Protein AF-0000000075416828 (afdb_homodimer)

pLDDT: mean 82.14, std 23.6, range [19.92, 98.94]

Radius of gyration: 30.28 Å; Cα contacts (8 Å, |Δi|>4): 999; chains: 2; bounding box: 64×119×69 Å

Organism: Rhizophagus irregularis (strain DAOM 181602 / DAOM 197198 / MUCL 43194) (NCBI:txid747089)

Solvent-accessible surface area (backbone atoms only — not comparable to full-atom values): 36316 Å² total; per-residue (Å²): 114,69,65,58,47,50,50,46,48,52,47,46,50,48,47,60,68,48,63,83,44,51,75,42,58,68,80,43,43,42,79,72,44,80,75,43,74,59,98,44,34,36,29,26,37,22,23,46,50,84,41,82,51,57,31,24,39,39,35,62,74,38,80,84,39,52,65,33,50,53,46,20,52,65,51,43,72,74,50,29,76,40,80,26,28,50,37,80,57,33,32,28,73,48,97,87,50,61,27,40,34,26,59,55,59,81,52,46,30,43,42,58,51,30,68,75,33,76,67,60,56,60,56,55,37,50,50,52,46,46,44,53,43,42,37,51,32,52,35,48,73,70,39,34,30,53,73,60,57,47,46,74,35,24,28,22,38,64,90,41,56,23,43,47,82,44,54,70,34,44,53,71,91,67,74,81,67,88,66,84,77,66,60,70,84,30,43,36,50,53,50,68,35,85,88,43,93,49,66,86,44,67,44,31,45,34,23,15,49,14,49,49,49,49,25,46,66,51,32,47,59,62,90,43,49,87,77,47,84,55,60,68,59,54,48,50,40,43,66,74,64,57,72,81,81,84,59,86,93,53,49,57,69,58,53,53,49,29,53,37,23,49,42,77,54,54,87,71,29,60,52,52,68,53,51,39,56,55,53,72,69,58,63,67,69,72,64,69,69,73,74,78,75,74,76,80,70,72,60,60,71,58,64,71,58,65,74,73,78,77,75,82,74,69,71,88,71,78,71,84,117,114,69,66,58,48,50,51,45,47,51,49,46,51,47,47,60,68,49,62,83,44,53,75,44,58,66,80,42,44,42,80,73,46,79,76,43,74,58,98,44,34,37,29,27,38,22,22,47,51,83,41,82,52,58,31,23,37,38,35,63,74,38,78,84,38,52,65,33,50,53,47,19,53,66,52,43,73,75,50,29,76,41,81,27,28,51,35,79,58,32,34,28,73,48,100,88,50,62,26,40,32,27,59,55,58,82,51,46,32,42,42,59,50,32,68,73,34,75,69,59,57,60,57,55,36,51,51,52,48,46,45,53,43,41,36,51,32,52,36,48,76,70,40,35,30,52,74,59,60,48,45,74,34,25,30,22,38,64,90,42,54,23,44,47,81,44,53,71,34,43,53,71,92,68,75,81,69,86,66,83,77,65,62,70,83,32,41,37,49,53,51,69,36,84,88,43,94,50,68,88,44,66,44,33,45,34,22,15,48,13,47,50,48,49,27,47,67,52,31,49,61,64,91,44,48,87,77,48,84,56,61,67,58,54,50,50,40,43,66,70,64,56,72,82,80,85,58,84,93,52,49,59,68,59,51,52,48,29,53,37,22,49,41,76,52,54,88,70,30,59,53,51,68,53,50,39,56,53,52,72,68,58,63,67,69,70,65,64,73,68,72,76,74,72,77,78,71,73,54,64,70,57,65,74,57,68,79,75,79,76,77,79,78,71,73,88,72,78,74,83,120

Nearest PDB structures (foldseek):
  7t4j-assembly1_B  TM=8.757E-01  e=1.840E-18  Homo sapiens
  2x6d-assembly1_A  TM=8.748E-01  e=3.826E-17  Homo sapiens
  7uir-assembly2_B  TM=8.650E-01  e=2.531E-16  Homo sapiens
  5uzj-assembly1_A  TM=8.358E-01  e=4.378E-14  Homo sapiens
  5t6i-assembly1_A  TM=7.792E-01  e=8.597E-13  Toxoplasma gondii

Secondary structure (DSSP, 8-state):
-HHHHHHHHHHHHHHHHHTTS-EE-GGGEEEEEEEEE-SSEEEEEEEETTSS-EEEEEEE--GGGHHHHHHHHHHHHHHTTSTTBPPEEEEEE-SS-EEEEEEPPTT-BHHHHHHH-S---HHHHHHHHHHHHHHHHHHHHTTEE-----GGGEEEETTEEEE---TT-EETT-----S--S-GGGS-HHHH-TTS-----HHHHHHHHHHHHHHHHH-S-GGGTTT---HHHHHHHHHTT--PPPPTT--HHHHHHHHHHT-SSGGGSPPHHHHHHHHHT--SS-------------THHHHTT----------------/-HHHHHHHHHHHHHHHHHTTS-EE-GGGEEEEEEEEE-SSEEEEEEEETTSS-EEEEEEE--GGGHHHHHHHHHHHHHHTTSTTBPPEEEEEE-SS-EEEEEEPPTT-BHHHHHHH-S---HHHHHHHHHHHHHHHHHHHHTTEE-----GGGEEEETTEEEE---TT-EETT-----S--S-GGGS-HHHH-TTS-----HHHHHHHHHHHHHHHHH-S-GGGTTT---HHHHHHHHHTT--PPPPTT--HHHHHHHHHHT-SSGGGSPPHHHHHHHHHT--SS-------------THHHHTT----------------

Sequence (642 aa):
MVFKLLIKNTTIACALLLKDYRQYDHQDFKILSEIGSGGSAAVYAAYWKNTTSKFAIKKITKLSARKEIINEIDIIKKVDFHPNIIKFIGIIKNEINYSLVLEYADGGTLGKYLENARTLKPEIQLKFAKEIASAIYCLHNYDIIHRDIHPNNILLHGHTIKLADFGRSCLQESDVDTEVFGVIPYVDPKFLDPKIPYNLTKKSDIFSMGVIFWQLTSCSSPYNFEKRKDYASITLDILNGLREELISNTNVKFIRLYQQCWRHEPDERPDASQVILELNEIDSENNFNFEENENEKIKIVAELKSEEIKDDFSDCHLSNYMVFKLLIKNTTIACALLLKDYRQYDHQDFKILSEIGSGGSAAVYAAYWKNTTSKFAIKKITKLSARKEIINEIDIIKKVDFHPNIIKFIGIIKNEINYSLVLEYADGGTLGKYLENARTLKPEIQLKFAKEIASAIYCLHNYDIIHRDIHPNNILLHGHTIKLADFGRSCLQESDVDTEVFGVIPYVDPKFLDPKIPYNLTKKSDIFSMGVIFWQLTSCSSPYNFEKRKDYASITLDILNGLREELISNTNVKFIRLYQQCWRHEPDERPDASQVILELNEIDSENNFNFEENENEKIKIVAELKSEEIKDDFSDCHLSNY

InterPro domains:
  IPR000719 Protein kinase domain [PF00069] (29-276)
  IPR000719 Protein kinase domain [PS50011] (29-288)
  IPR001245 Serine-threonine/tyrosine-protein kinase, catalytic domain [PR00109] (102-115)
  IPR001245 Serine-threonine/tyrosine-protein kinase, catalytic domain [PR00109] (138-156)
  IPR001245 Serine-threonine/tyrosine-protein kinase, catalytic domain [PR00109] (204-226)
  IPR001245 Serine-threonine/tyrosine-protein kinase, catalytic domain [PR00109] (250-272)
  IPR011009 Protein kinase-like domain superfamily [SSF56112] (23-284)
  IPR017441 Protein kinase, ATP binding site [PS00107] (35-67)
  IPR051681 Serine/Threonine Kinases and Pseudokinases [PTHR44329] (25-286)

Structure (mmCIF, N/CA/C/O backbone):
data_AF-0000000075416828-model_v1
#
loop_
_entity.id
_entity.type
_entity.pdbx_description
1 polymer 'Kinase-like domain-containing protein'
#
loop_
_atom_site.group_PDB
_atom_site.id
_atom_site.type_symbol
_atom_site.label_atom_id
_atom_site.label_alt_id
_atom_site.label_comp_id
_atom_site.label_asym_id
_atom_site.label_entity_id
_atom_site.label_seq_id
_atom_site.pdbx_PDB_ins_code
_atom_site.Cartn_x
_atom_site.Cartn_y
_atom_site.Cartn_z
_atom_site.occupancy
_atom_site.B_iso_or_equiv
_atom_site.auth_seq_id
_atom_site.auth_comp_id
_atom_site.auth_asym_id
_atom_site.auth_atom_id
_atom_site.pdbx_PDB_model_num
ATOM 1 N N . MET A 1 1 ? 20.562 34.094 -24.047 1 31.98 1 MET A N 1
ATOM 2 C CA . MET A 1 1 ? 21.562 33.031 -24.062 1 31.98 1 MET A CA 1
ATOM 3 C C . MET A 1 1 ? 21.844 32.531 -22.656 1 31.98 1 MET A C 1
ATOM 5 O O . MET A 1 1 ? 21.969 31.312 -22.438 1 31.98 1 MET A O 1
ATOM 9 N N . VAL A 1 2 ? 22 33.438 -21.672 1 37.44 2 VAL A N 1
ATOM 10 C CA . VAL A 1 2 ? 22.312 33.125 -20.297 1 37.44 2 VAL A CA 1
ATOM 11 C C . VAL A 1 2 ? 21.125 32.438 -19.625 1 37.44 2 VAL A C 1
ATOM 13 O O . VAL A 1 2 ? 21.281 31.484 -18.859 1 37.44 2 VAL A O 1
ATOM 16 N N . PHE A 1 3 ? 19.938 32.844 -19.953 1 33.62 3 PHE A N 1
ATOM 17 C CA . PHE A 1 3 ? 18.75 32.281 -19.328 1 33.62 3 PHE A CA 1
ATOM 18 C C . PHE A 1 3 ? 18.531 30.859 -19.781 1 33.62 3 PHE A C 1
ATOM 20 O O . PHE A 1 3 ? 18.109 30 -18.984 1 33.62 3 PHE A O 1
ATOM 27 N N . LYS A 1 4 ? 18.844 30.578 -21 1 41 4 LYS A N 1
ATOM 28 C CA . LYS A 1 4 ? 18.734 29.219 -21.5 1 41 4 LYS A CA 1
ATOM 29 C C . LYS A 1 4 ? 19.75 28.297 -20.844 1 41 4 LYS A C 1
ATOM 31 O O . LYS A 1 4 ? 19.453 27.125 -20.547 1 41 4 LYS A O 1
ATOM 36 N N . LEU A 1 5 ? 20.781 28.844 -20.609 1 39.28 5 LEU A N 1
ATOM 37 C CA . LEU A 1 5 ? 21.844 28.047 -19.984 1 39.28 5 LEU A CA 1
ATOM 38 C C . LEU A 1 5 ? 21.5 27.719 -18.531 1 39.28 5 LEU A C 1
ATOM 40 O O . LEU A 1 5 ? 21.781 26.625 -18.062 1 39.28 5 LEU A O 1
ATOM 44 N N . LEU A 1 6 ? 20.891 28.672 -17.906 1 38.31 6 LEU A N 1
ATOM 45 C CA . LEU A 1 6 ? 20.531 28.453 -16.5 1 38.31 6 LEU A CA 1
ATOM 46 C C . LEU A 1 6 ? 19.406 27.422 -16.406 1 38.31 6 LEU A C 1
ATOM 48 O O . LEU A 1 6 ? 19.422 26.562 -15.516 1 38.31 6 LEU A O 1
ATOM 52 N N . ILE A 1 7 ? 18.594 27.562 -17.344 1 39.44 7 ILE A N 1
ATOM 53 C CA . ILE A 1 7 ? 17.5 26.578 -17.375 1 39.44 7 ILE A CA 1
ATOM 54 C C . ILE A 1 7 ? 18.047 25.203 -17.75 1 39.44 7 ILE A C 1
ATOM 56 O O . ILE A 1 7 ? 17.656 24.203 -17.172 1 39.44 7 ILE A O 1
ATOM 60 N N . LYS A 1 8 ? 19.031 25.188 -18.547 1 45.69 8 LYS A N 1
ATOM 61 C CA . LYS A 1 8 ? 19.656 23.938 -18.938 1 45.69 8 LYS A CA 1
ATOM 62 C C . LYS A 1 8 ? 20.438 23.312 -17.781 1 45.69 8 LYS A C 1
ATOM 64 O O . LYS A 1 8 ? 20.406 22.094 -17.578 1 45.69 8 LYS A O 1
ATOM 69 N N . ASN A 1 9 ? 21.016 24.141 -17.094 1 44.44 9 ASN A N 1
ATOM 70 C CA . ASN A 1 9 ? 21.797 23.672 -15.969 1 44.44 9 ASN A CA 1
ATOM 71 C C . ASN A 1 9 ? 20.906 23.156 -14.844 1 44.44 9 ASN A C 1
ATOM 73 O O . ASN A 1 9 ? 21.219 22.156 -14.195 1 44.44 9 ASN A O 1
ATOM 77 N N . THR A 1 10 ? 19.812 23.922 -14.57 1 46.09 10 THR A N 1
ATOM 78 C CA . THR A 1 10 ? 18.875 23.453 -13.555 1 46.09 10 THR A CA 1
ATOM 79 C C . THR A 1 10 ? 18.172 22.188 -14.008 1 46.09 10 THR A C 1
ATOM 81 O O . THR A 1 10 ? 17.922 21.281 -13.203 1 46.09 10 THR A O 1
ATOM 84 N N . THR A 1 11 ? 17.969 22.219 -15.305 1 50.03 11 THR A N 1
ATOM 85 C CA . THR A 1 11 ? 17.344 21.031 -15.891 1 50.03 11 THR A CA 1
ATOM 86 C C . THR A 1 11 ? 18.297 19.844 -15.836 1 50.03 11 THR A C 1
ATOM 88 O O . THR A 1 11 ? 17.875 18.719 -15.547 1 50.03 11 THR A O 1
ATOM 91 N N . ILE A 1 12 ? 19.531 20.203 -16.156 1 49.97 12 ILE A N 1
ATOM 92 C CA . ILE A 1 12 ? 20.516 19.141 -16.125 1 49.97 12 ILE A CA 1
ATOM 93 C C . ILE A 1 12 ? 20.719 18.656 -14.695 1 49.97 12 ILE A C 1
ATOM 95 O O . ILE A 1 12 ? 20.781 17.453 -14.438 1 49.97 12 ILE A O 1
ATOM 99 N N . ALA A 1 13 ? 20.812 19.625 -13.789 1 49.97 13 ALA A N 1
ATOM 100 C CA . ALA A 1 13 ? 21.016 19.25 -12.391 1 49.97 13 ALA A CA 1
ATOM 101 C C . ALA A 1 13 ? 19.828 18.422 -11.867 1 49.97 13 ALA A C 1
ATOM 103 O O . ALA A 1 13 ? 20.016 17.438 -11.164 1 49.97 13 ALA A O 1
ATOM 104 N N . CYS A 1 14 ? 18.719 18.906 -12.297 1 56.44 14 CYS A N 1
ATOM 105 C CA . CYS A 1 14 ? 17.531 18.172 -11.891 1 56.44 14 CYS A CA 1
ATOM 106 C C . CYS A 1 14 ? 17.531 16.766 -12.5 1 56.44 14 CYS A C 1
ATOM 108 O O . CYS A 1 14 ? 17.203 15.797 -11.812 1 56.44 14 CYS A O 1
ATOM 110 N N . ALA A 1 15 ? 17.984 16.75 -13.688 1 56.94 15 ALA A N 1
ATOM 111 C CA . ALA A 1 15 ? 18 15.469 -14.367 1 56.94 15 ALA A CA 1
ATOM 112 C C . ALA A 1 15 ? 18.984 14.508 -13.711 1 56.94 15 ALA A C 1
ATOM 114 O O . ALA A 1 15 ? 18.703 13.312 -13.586 1 56.94 15 ALA A O 1
ATOM 115 N N . LEU A 1 16 ? 20.047 15.07 -13.281 1 58.25 16 LEU A N 1
ATOM 116 C CA . LEU A 1 16 ? 21.062 14.227 -12.656 1 58.25 16 LEU A CA 1
ATOM 117 C C . LEU A 1 16 ? 20.578 13.719 -11.305 1 58.25 16 LEU A C 1
ATOM 119 O O . LEU A 1 16 ? 20.859 12.57 -10.938 1 58.25 16 LEU A O 1
ATOM 123 N N . LEU A 1 17 ? 19.859 14.641 -10.664 1 60.16 17 LEU A N 1
ATOM 124 C CA . LEU A 1 17 ? 19.375 14.281 -9.328 1 60.16 17 LEU A CA 1
ATOM 125 C C . LEU A 1 17 ? 18.297 13.203 -9.414 1 60.16 17 LEU A C 1
ATOM 127 O O . LEU A 1 17 ? 18.188 12.359 -8.523 1 60.16 17 LEU A O 1
ATOM 131 N N . LEU A 1 18 ? 17.75 13.211 -10.641 1 68.94 18 LEU A N 1
ATOM 132 C CA . LEU A 1 18 ? 16.594 12.344 -10.727 1 68.94 18 LEU A CA 1
ATOM 133 C C . LEU A 1 18 ? 16.938 11.023 -11.414 1 68.94 18 LEU A C 1
ATOM 135 O O . LEU A 1 18 ? 16.094 10.133 -11.523 1 68.94 18 LEU A O 1
ATOM 139 N N . LYS A 1 19 ? 18.219 10.867 -11.75 1 69 19 LYS A N 1
ATOM 140 C CA . LYS A 1 19 ? 18.641 9.68 -12.484 1 69 19 LYS A CA 1
ATOM 141 C C . LYS A 1 19 ? 18.578 8.438 -11.602 1 69 19 LYS A C 1
ATOM 143 O O . LYS A 1 19 ? 18.438 7.32 -12.109 1 69 19 LYS A O 1
ATOM 148 N N . ASP A 1 20 ? 18.531 8.688 -10.32 1 78.38 20 ASP A N 1
ATOM 149 C CA . ASP A 1 20 ? 18.641 7.551 -9.406 1 78.38 20 ASP A CA 1
ATOM 150 C C . ASP A 1 20 ? 17.266 6.969 -9.086 1 78.38 20 ASP A C 1
ATOM 152 O O . ASP A 1 20 ? 17.156 5.945 -8.414 1 78.38 20 ASP A O 1
ATOM 156 N N . TYR A 1 21 ? 16.312 7.605 -9.766 1 85.75 21 TYR A N 1
ATOM 157 C CA . TYR A 1 21 ? 14.977 7.105 -9.5 1 85.75 21 TYR A CA 1
ATOM 158 C C . TYR A 1 21 ? 14.453 6.281 -10.672 1 85.75 21 TYR A C 1
ATOM 160 O O . TYR A 1 21 ? 14.93 6.422 -11.797 1 85.75 21 TYR A O 1
ATOM 168 N N . ARG A 1 22 ? 13.594 5.438 -10.359 1 89.69 22 ARG A N 1
ATOM 169 C CA . ARG A 1 22 ? 12.977 4.66 -11.422 1 89.69 22 ARG A CA 1
ATOM 170 C C . ARG A 1 22 ? 12.32 5.574 -12.453 1 89.69 22 ARG A C 1
ATOM 172 O O . ARG A 1 22 ? 11.562 6.477 -12.102 1 89.69 22 ARG A O 1
ATOM 179 N N . GLN A 1 23 ? 12.68 5.359 -13.703 1 90.44 23 GLN A N 1
ATOM 180 C CA . GLN A 1 23 ? 12.148 6.148 -14.805 1 90.44 23 GLN A CA 1
ATOM 181 C C . GLN A 1 23 ? 11.094 5.367 -15.586 1 90.44 23 GLN A C 1
ATOM 183 O O . GLN A 1 23 ? 11.297 4.195 -15.906 1 90.44 23 GLN A O 1
ATOM 188 N N . TYR A 1 24 ? 10.039 6.043 -15.836 1 92.44 24 TYR A N 1
ATOM 189 C CA . TYR A 1 24 ? 8.969 5.449 -16.641 1 92.44 24 TYR A CA 1
ATOM 190 C C . TYR A 1 24 ? 8.773 6.215 -17.938 1 92.44 24 TYR A C 1
ATOM 192 O O . TYR A 1 24 ? 9.102 7.398 -18.031 1 92.44 24 TYR A O 1
ATOM 200 N N . ASP A 1 25 ? 8.297 5.473 -18.906 1 92.06 25 ASP A N 1
ATOM 201 C CA . ASP A 1 25 ? 7.812 6.098 -20.141 1 92.06 25 ASP A CA 1
ATOM 202 C C . ASP A 1 25 ? 6.336 6.469 -20.016 1 92.06 25 ASP A C 1
ATOM 204 O O . ASP A 1 25 ? 5.547 5.719 -19.438 1 92.06 25 ASP A O 1
ATOM 208 N N . HIS A 1 26 ? 6.031 7.598 -20.531 1 91.12 26 HIS A N 1
ATOM 209 C CA . HIS A 1 26 ? 4.629 8 -20.5 1 91.12 26 HIS A CA 1
ATOM 210 C C . HIS A 1 26 ? 3.736 6.938 -21.125 1 91.12 26 HIS A C 1
ATOM 212 O O . HIS A 1 26 ? 2.578 6.785 -20.734 1 91.12 26 HIS A O 1
ATOM 218 N N . GLN A 1 27 ? 4.254 6.16 -22 1 92.62 27 GLN A N 1
ATOM 219 C CA . GLN A 1 27 ? 3.5 5.141 -22.719 1 92.62 27 GLN A CA 1
ATOM 220 C C . GLN A 1 27 ? 3.189 3.945 -21.828 1 92.62 27 GLN A C 1
ATOM 222 O O . GLN A 1 27 ? 2.352 3.107 -22.172 1 92.62 27 GLN A O 1
ATOM 227 N N . ASP A 1 28 ? 3.834 3.904 -20.734 1 93.81 28 ASP A N 1
ATOM 228 C CA . ASP A 1 28 ? 3.594 2.812 -19.797 1 93.81 28 ASP A CA 1
ATOM 229 C C . ASP A 1 28 ? 2.26 2.994 -19.062 1 93.81 28 ASP A C 1
ATOM 231 O O . ASP A 1 28 ? 1.788 2.08 -18.391 1 93.81 28 ASP A O 1
ATOM 235 N N . PHE A 1 29 ? 1.669 4.191 -19.281 1 95.62 29 PHE A N 1
ATOM 236 C CA . PHE A 1 29 ? 0.477 4.496 -18.5 1 95.62 29 PHE A CA 1
ATOM 237 C C . PHE A 1 29 ? -0.662 4.953 -19.406 1 95.62 29 PHE A C 1
ATOM 239 O O . PHE A 1 29 ? -0.441 5.688 -20.375 1 95.62 29 PHE A O 1
ATOM 246 N N . LYS A 1 30 ? -1.781 4.488 -19.125 1 96.56 30 LYS A N 1
ATOM 247 C CA . LYS A 1 30 ? -3.016 4.977 -19.734 1 96.56 30 LYS A CA 1
ATOM 248 C C . LYS A 1 30 ? -3.818 5.82 -18.75 1 96.56 30 LYS A C 1
ATOM 250 O O . LYS A 1 30 ? -4.379 5.293 -17.781 1 96.56 30 LYS A O 1
ATOM 255 N N . ILE A 1 31 ? -3.938 7.102 -18.984 1 95.81 31 ILE A N 1
ATOM 256 C CA . ILE A 1 31 ? -4.621 8.023 -18.078 1 95.81 31 ILE A CA 1
ATOM 257 C C . ILE A 1 31 ? -6.117 7.723 -18.078 1 95.81 31 ILE A C 1
ATOM 259 O O . ILE A 1 31 ? -6.734 7.59 -19.141 1 95.81 31 ILE A O 1
ATOM 263 N N . LEU A 1 32 ? -6.645 7.594 -16.953 1 95.81 32 LEU A N 1
ATOM 264 C CA . LEU A 1 32 ? -8.062 7.293 -16.797 1 95.81 32 LEU A CA 1
ATOM 265 C C . LEU A 1 32 ? -8.859 8.562 -16.516 1 95.81 32 LEU A C 1
ATOM 267 O O . LEU A 1 32 ? -9.812 8.875 -17.234 1 95.81 32 LEU A O 1
ATOM 271 N N . SER A 1 33 ? -8.477 9.297 -15.406 1 95.38 33 SER A N 1
ATOM 272 C CA . SER A 1 33 ? -9.211 10.484 -14.992 1 95.38 33 SER A CA 1
ATOM 273 C C . SER A 1 33 ? -8.375 11.352 -14.062 1 95.38 33 SER A C 1
ATOM 275 O O . SER A 1 33 ? -7.438 10.867 -13.422 1 95.38 33 SER A O 1
ATOM 277 N N . GLU A 1 34 ? -8.766 12.609 -14.055 1 94.94 34 GLU A N 1
ATOM 278 C CA . GLU A 1 34 ? -8.203 13.508 -13.055 1 94.94 34 GLU A CA 1
ATOM 279 C C . GLU A 1 34 ? -8.836 13.266 -11.68 1 94.94 34 GLU A C 1
ATOM 281 O O . GLU A 1 34 ? -10.055 13.258 -11.547 1 94.94 34 GLU A O 1
ATOM 286 N N . ILE A 1 35 ? -7.996 13.062 -10.688 1 94.44 35 ILE A N 1
ATOM 287 C CA . ILE A 1 35 ? -8.539 12.711 -9.375 1 94.44 35 ILE A CA 1
ATOM 288 C C . ILE A 1 35 ? -8.203 13.812 -8.375 1 94.44 35 ILE A C 1
ATOM 290 O O . ILE A 1 35 ? -8.68 13.781 -7.234 1 94.44 35 ILE A O 1
ATOM 294 N N . GLY A 1 36 ? -7.395 14.688 -8.742 1 90.56 36 GLY A N 1
ATOM 295 C CA . GLY A 1 36 ? -7.047 15.812 -7.898 1 90.56 36 GLY A CA 1
ATOM 296 C C . GLY A 1 36 ? -6.383 16.953 -8.664 1 90.56 36 GLY A C 1
ATOM 297 O O . GLY A 1 36 ? -5.75 16.719 -9.695 1 90.56 36 GLY A O 1
ATOM 298 N N . SER A 1 37 ? -6.672 18.141 -8.102 1 86.25 37 SER A N 1
ATOM 299 C CA . SER A 1 37 ? -6.031 19.297 -8.711 1 86.25 37 SER A CA 1
ATOM 300 C C . SER A 1 37 ? -5.77 20.391 -7.676 1 86.25 37 SER A C 1
ATOM 302 O O . SER A 1 37 ? -6.543 20.562 -6.73 1 86.25 37 SER A O 1
ATOM 304 N N . GLY A 1 38 ? -4.602 20.891 -7.797 1 75.25 38 GLY A N 1
ATOM 305 C CA . GLY A 1 38 ? -4.258 22.047 -6.992 1 75.25 38 GLY A CA 1
ATOM 306 C C . GLY A 1 38 ? -3.65 23.172 -7.805 1 75.25 38 GLY A C 1
ATOM 307 O O . GLY A 1 38 ? -3.727 23.172 -9.031 1 75.25 38 GLY A O 1
ATOM 308 N N . GLY A 1 39 ? -3.154 24.172 -7.07 1 69.75 39 GLY A N 1
ATOM 309 C CA . GLY A 1 39 ? -2.654 25.375 -7.711 1 69.75 39 GLY A CA 1
ATOM 310 C C . GLY A 1 39 ? -1.473 25.109 -8.625 1 69.75 39 GLY A C 1
ATOM 311 O O . GLY A 1 39 ? -1.276 25.828 -9.609 1 69.75 39 GLY A O 1
ATOM 312 N N . SER A 1 40 ? -0.764 24.047 -8.414 1 76.31 40 SER A N 1
ATOM 313 C CA . SER A 1 40 ? 0.478 23.922 -9.172 1 76.31 40 SER A CA 1
ATOM 314 C C . SER A 1 40 ? 0.606 22.547 -9.82 1 76.31 40 SER A C 1
ATOM 316 O O . SER A 1 40 ? 1.546 22.297 -10.578 1 76.31 40 SER A O 1
ATOM 318 N N . ALA A 1 41 ? -0.393 21.672 -9.516 1 86.94 41 ALA A N 1
ATOM 319 C CA . ALA A 1 41 ? -0.262 20.328 -10.055 1 86.94 41 ALA A CA 1
ATOM 320 C C . ALA A 1 41 ? -1.624 19.641 -10.18 1 86.94 41 ALA A C 1
ATOM 322 O O . ALA A 1 41 ? -2.582 20.047 -9.516 1 86.94 41 ALA A O 1
ATOM 323 N N . ALA A 1 42 ? -1.675 18.766 -11.07 1 91.25 42 ALA A N 1
ATOM 324 C CA . ALA A 1 42 ? -2.842 17.891 -11.219 1 91.25 42 ALA A CA 1
ATOM 325 C C . ALA A 1 42 ? -2.465 16.438 -11.031 1 91.25 42 ALA A C 1
ATOM 327 O O . ALA A 1 42 ? -1.356 16.016 -11.375 1 91.25 42 ALA A O 1
ATOM 328 N N . VAL A 1 43 ? -3.375 15.695 -10.453 1 95.19 43 VAL A N 1
ATOM 329 C CA . VAL A 1 43 ? -3.127 14.273 -10.203 1 95.19 43 VAL A CA 1
ATOM 330 C C . VAL A 1 43 ? -4.121 13.43 -11 1 95.19 43 VAL A C 1
ATOM 332 O O . VAL A 1 43 ? -5.324 13.703 -10.984 1 95.19 43 VAL A O 1
ATOM 335 N N . TYR A 1 44 ? -3.594 12.414 -11.68 1 96.44 44 TYR A N 1
ATOM 336 C CA . TYR A 1 44 ? -4.402 11.531 -12.516 1 96.44 44 TYR A CA 1
ATOM 337 C C . TYR A 1 44 ? -4.293 10.086 -12.055 1 96.44 44 TYR A C 1
ATOM 339 O O . TYR A 1 44 ? -3.219 9.633 -11.656 1 96.44 44 TYR A O 1
ATOM 347 N N . ALA A 1 45 ? -5.449 9.414 -12.094 1 97.5 45 ALA A N 1
ATOM 348 C CA . ALA A 1 45 ? -5.398 7.953 -12.047 1 97.5 45 ALA A CA 1
ATOM 349 C C . ALA A 1 45 ? -4.996 7.371 -13.398 1 97.5 45 ALA A C 1
ATOM 351 O O . ALA A 1 45 ? -5.453 7.836 -14.445 1 97.5 45 ALA A O 1
ATOM 352 N N . ALA A 1 46 ? -4.141 6.336 -13.383 1 97.62 46 ALA A N 1
ATOM 353 C CA . ALA A 1 46 ? -3.689 5.738 -14.641 1 97.62 46 ALA A CA 1
ATOM 354 C C . ALA A 1 46 ? -3.477 4.234 -14.484 1 97.62 46 ALA A C 1
ATOM 356 O O . ALA A 1 46 ? -3.018 3.77 -13.445 1 97.62 46 ALA A O 1
ATOM 357 N N . TYR A 1 47 ? -3.828 3.498 -15.531 1 97.25 47 TYR A N 1
ATOM 358 C CA . TYR A 1 47 ? -3.494 2.08 -15.594 1 97.25 47 TYR A CA 1
ATOM 359 C C . TYR A 1 47 ? -2.039 1.879 -15.992 1 97.25 47 TYR A C 1
ATOM 361 O O . TYR A 1 47 ? -1.51 2.621 -16.828 1 97.25 47 TYR A O 1
ATOM 369 N N . TRP A 1 48 ? -1.424 0.9 -15.438 1 96.69 48 TRP A N 1
ATOM 370 C CA . TRP A 1 48 ? -0.088 0.496 -15.859 1 96.69 48 TRP A CA 1
ATOM 371 C C . TRP A 1 48 ? -0.157 -0.432 -17.062 1 96.69 48 TRP A C 1
ATOM 373 O O . TRP A 1 48 ? -0.754 -1.509 -17 1 96.69 48 TRP A O 1
ATOM 383 N N . LYS A 1 49 ? 0.36 0.088 -18.203 1 95.31 49 LYS A N 1
ATOM 384 C CA . LYS A 1 49 ? 0.355 -0.668 -19.453 1 95.31 49 LYS A CA 1
ATOM 385 C C . LYS A 1 49 ? -1.056 -1.127 -19.812 1 95.31 49 LYS A C 1
ATOM 387 O O . LYS A 1 49 ? -1.991 -0.323 -19.828 1 95.31 49 LYS A O 1
ATOM 392 N N . ASN A 1 50 ? -1.257 -2.35 -20.141 1 93.88 50 ASN A N 1
ATOM 393 C CA . ASN A 1 50 ? -2.576 -2.834 -20.531 1 93.88 50 ASN A CA 1
ATOM 394 C C . ASN A 1 50 ? -3.254 -3.594 -19.391 1 93.88 50 ASN A C 1
ATOM 396 O O . ASN A 1 50 ? -4.121 -4.438 -19.625 1 93.88 50 ASN A O 1
ATOM 400 N N . THR A 1 51 ? -2.871 -3.26 -18.172 1 96.25 51 THR A N 1
ATOM 401 C CA . THR A 1 51 ? -3.441 -3.936 -17.016 1 96.25 51 THR A CA 1
ATOM 402 C C . THR A 1 51 ? -4.43 -3.025 -16.297 1 96.25 51 THR A C 1
ATOM 404 O O . THR A 1 51 ? -4.664 -1.893 -16.719 1 96.25 51 THR A O 1
ATOM 407 N N . THR A 1 52 ? -4.996 -3.588 -15.18 1 93.38 52 THR A N 1
ATOM 408 C CA . THR A 1 52 ? -5.938 -2.803 -14.383 1 93.38 52 THR A CA 1
ATOM 409 C C . THR A 1 52 ? -5.27 -2.289 -13.117 1 93.38 52 THR A C 1
ATOM 411 O O . THR A 1 52 ? -5.938 -1.748 -12.227 1 93.38 52 THR A O 1
ATOM 414 N N . SER A 1 53 ? -3.959 -2.541 -13.023 1 95.75 53 SER A N 1
ATOM 415 C CA . SER A 1 53 ? -3.221 -1.971 -11.898 1 95.75 53 SER A CA 1
ATOM 416 C C . SER A 1 53 ? -3.111 -0.455 -12.023 1 95.75 53 SER A C 1
ATOM 418 O O . SER A 1 53 ? -2.73 0.062 -13.078 1 95.75 53 SER A O 1
ATOM 420 N N . LYS A 1 54 ? -3.381 0.229 -10.922 1 96.5 54 LYS A N 1
ATOM 421 C CA . LYS A 1 54 ? -3.484 1.682 -11.016 1 96.5 54 LYS A CA 1
ATOM 422 C C . LYS A 1 54 ? -2.33 2.365 -10.289 1 96.5 54 LYS A C 1
A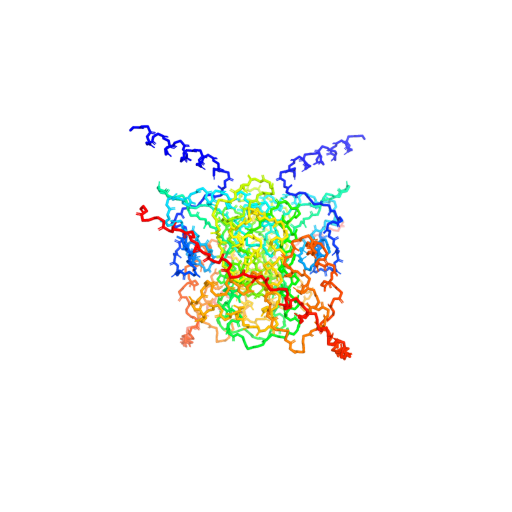TOM 424 O O . LYS A 1 54 ? -1.852 1.869 -9.273 1 96.5 54 LYS A O 1
ATOM 429 N N . PHE A 1 55 ? -1.951 3.465 -10.836 1 97.88 55 PHE A N 1
ATOM 430 C CA . PHE A 1 55 ? -1.016 4.426 -10.266 1 97.88 55 PHE A CA 1
ATOM 431 C C . PHE A 1 55 ? -1.592 5.836 -10.305 1 97.88 55 PHE A C 1
ATOM 433 O O . PHE A 1 55 ? -2.543 6.098 -11.047 1 97.88 55 PHE A O 1
ATOM 440 N N . ALA A 1 56 ? -1.067 6.695 -9.453 1 97.62 56 ALA A N 1
ATOM 441 C CA . ALA A 1 56 ? -1.369 8.125 -9.531 1 97.62 56 ALA A CA 1
ATOM 442 C C . ALA A 1 56 ? -0.224 8.891 -10.18 1 97.62 56 ALA A C 1
ATOM 444 O O . ALA A 1 56 ? 0.943 8.688 -9.836 1 97.62 56 ALA A O 1
ATOM 445 N N . ILE A 1 57 ? -0.593 9.727 -11.141 1 95.81 57 ILE A N 1
ATOM 446 C CA . ILE A 1 57 ? 0.398 10.547 -11.836 1 95.81 57 ILE A CA 1
ATOM 447 C C . ILE A 1 57 ? 0.179 12.016 -11.492 1 95.81 57 ILE A C 1
ATOM 449 O O . ILE A 1 57 ? -0.855 12.594 -11.836 1 95.81 57 ILE A O 1
ATOM 453 N N . LYS A 1 58 ? 1.137 12.586 -10.797 1 93 58 LYS A N 1
ATOM 454 C CA . LYS A 1 58 ? 1.097 14.008 -10.484 1 93 58 LYS A CA 1
ATOM 455 C C . LYS A 1 58 ? 1.872 14.82 -11.516 1 93 58 LYS A C 1
ATOM 457 O O . LYS A 1 58 ? 3.092 14.688 -11.633 1 93 58 LYS A O 1
ATOM 462 N N . LYS A 1 59 ? 1.166 15.656 -12.219 1 89.56 59 LYS A N 1
ATOM 463 C CA . LYS A 1 59 ? 1.747 16.469 -13.273 1 89.56 59 LYS A CA 1
ATOM 464 C C . LYS A 1 59 ? 1.846 17.938 -12.852 1 89.56 59 LYS A C 1
ATOM 466 O O . LYS A 1 59 ? 0.878 18.516 -12.344 1 89.56 59 LYS A O 1
ATOM 471 N N . ILE A 1 60 ? 2.988 18.391 -13.094 1 81.44 60 ILE A N 1
ATOM 472 C CA . ILE A 1 60 ? 3.189 19.812 -12.805 1 81.44 60 ILE A CA 1
ATOM 473 C C . ILE A 1 60 ? 2.547 20.656 -13.906 1 81.44 60 ILE A C 1
ATOM 475 O O . ILE A 1 60 ? 2.74 20.391 -15.094 1 81.44 60 ILE A O 1
ATOM 479 N N . THR A 1 61 ? 1.868 21.672 -13.461 1 75.94 61 THR A N 1
ATOM 480 C CA . THR A 1 61 ? 1.193 22.516 -14.438 1 75.94 61 THR A CA 1
ATOM 481 C C . THR A 1 61 ? 1.912 23.859 -14.586 1 75.94 61 THR A C 1
ATOM 483 O O . THR A 1 61 ? 1.729 24.562 -15.586 1 75.94 61 THR A O 1
ATOM 486 N N . LYS A 1 62 ? 2.703 24.203 -13.609 1 74.88 62 LYS A N 1
ATOM 487 C CA . LYS A 1 62 ? 3.426 25.469 -13.656 1 74.88 62 LYS A CA 1
ATOM 488 C C . LYS A 1 62 ? 4.93 25.25 -13.539 1 74.88 62 LYS A C 1
ATOM 490 O O . LYS A 1 62 ? 5.387 24.484 -12.68 1 74.88 62 LYS A O 1
ATOM 495 N N . LEU A 1 63 ? 5.684 25.906 -14.297 1 67 63 LEU A N 1
ATOM 496 C CA . LEU A 1 63 ? 7.137 25.781 -14.312 1 67 63 LEU A CA 1
ATOM 497 C C . LEU A 1 63 ? 7.734 26.172 -12.969 1 67 63 LEU A C 1
ATOM 499 O O . LEU A 1 63 ? 8.75 25.625 -12.547 1 67 63 LEU A O 1
ATOM 503 N N . SER A 1 64 ? 7.094 27.094 -12.367 1 66.31 64 SER A N 1
ATOM 504 C CA . SER A 1 64 ? 7.582 27.594 -11.086 1 66.31 64 SER A CA 1
ATOM 505 C C . SER A 1 64 ? 7.504 26.516 -10.008 1 66.31 64 SER A C 1
ATOM 507 O O . SER A 1 64 ? 8.156 26.625 -8.969 1 66.31 64 SER A O 1
ATOM 509 N N . ALA A 1 65 ? 6.879 25.438 -10.422 1 69.94 65 ALA A N 1
ATOM 510 C CA . ALA A 1 65 ? 6.641 24.406 -9.414 1 69.94 65 ALA A CA 1
ATOM 511 C C . ALA A 1 65 ? 7.699 23.312 -9.5 1 69.94 65 ALA A C 1
ATOM 513 O O . ALA A 1 65 ? 7.648 22.328 -8.75 1 69.94 65 ALA A O 1
ATOM 514 N N . ARG A 1 66 ? 8.672 23.484 -10.258 1 73.56 66 ARG A N 1
ATOM 515 C CA . ARG A 1 66 ? 9.695 22.453 -10.445 1 73.56 66 ARG A CA 1
ATOM 516 C C . ARG A 1 66 ? 10.484 22.234 -9.156 1 73.56 66 ARG A C 1
ATOM 518 O O . ARG A 1 66 ? 10.773 21.094 -8.797 1 73.56 66 ARG A O 1
ATOM 525 N N . LYS A 1 67 ? 10.773 23.359 -8.539 1 74.69 67 LYS A N 1
ATOM 526 C CA . LYS A 1 67 ? 11.508 23.25 -7.277 1 74.69 67 LYS A CA 1
ATOM 527 C C . LYS A 1 67 ? 10.703 22.5 -6.227 1 74.69 67 LYS A C 1
ATOM 529 O O . LYS A 1 67 ? 11.258 21.719 -5.457 1 74.69 67 LYS A O 1
ATOM 534 N N . GLU A 1 68 ? 9.422 22.719 -6.27 1 78 68 GLU A N 1
ATOM 535 C CA . GLU A 1 68 ? 8.539 22.078 -5.305 1 78 68 GLU A CA 1
ATOM 536 C C . GLU A 1 68 ? 8.484 20.562 -5.52 1 78 68 GLU A C 1
ATOM 538 O O . GLU A 1 68 ? 8.43 19.797 -4.559 1 78 68 GLU A O 1
ATOM 543 N N . ILE A 1 69 ? 8.609 20.172 -6.734 1 79.44 69 ILE A N 1
ATOM 544 C CA . ILE A 1 69 ? 8.523 18.75 -7.047 1 79.44 69 ILE A CA 1
ATOM 545 C C . ILE A 1 69 ? 9.805 18.047 -6.605 1 79.44 69 ILE A C 1
ATOM 547 O O . ILE A 1 69 ? 9.758 16.953 -6.047 1 79.44 69 ILE A O 1
ATOM 551 N N . ILE A 1 70 ? 10.867 18.672 -6.844 1 81.19 70 ILE A N 1
ATOM 552 C CA . ILE A 1 70 ? 12.148 18.094 -6.434 1 81.19 70 ILE A CA 1
ATOM 553 C C . ILE A 1 70 ? 12.188 17.969 -4.914 1 81.19 70 ILE A C 1
ATOM 555 O O . ILE A 1 70 ? 12.617 16.953 -4.375 1 81.19 70 ILE A O 1
ATOM 559 N N . ASN A 1 71 ? 11.719 19.047 -4.297 1 83.75 71 ASN A N 1
ATOM 560 C CA . ASN A 1 71 ? 11.625 19.016 -2.842 1 83.75 71 ASN A CA 1
ATOM 561 C C . ASN A 1 71 ? 10.727 17.891 -2.355 1 83.75 71 ASN A C 1
ATOM 563 O O . ASN A 1 71 ? 11.07 17.188 -1.407 1 83.75 71 ASN A O 1
ATOM 567 N N . GLU A 1 72 ? 9.672 17.781 -3.02 1 89.06 72 GLU A N 1
ATOM 568 C CA . GLU A 1 72 ? 8.711 16.75 -2.654 1 89.06 72 GLU A CA 1
ATOM 569 C C . GLU A 1 72 ? 9.328 15.352 -2.752 1 89.06 72 GLU A C 1
ATOM 571 O O . GLU A 1 72 ? 9.172 14.531 -1.847 1 89.06 72 GLU A O 1
ATOM 576 N N . ILE A 1 73 ? 10.062 15.117 -3.799 1 89.5 73 ILE A N 1
ATOM 577 C CA . ILE A 1 73 ? 10.711 13.828 -4.004 1 89.5 73 ILE A CA 1
ATOM 578 C C . ILE A 1 73 ? 11.734 13.578 -2.896 1 89.5 73 ILE A C 1
ATOM 580 O O . ILE A 1 73 ? 11.766 12.5 -2.301 1 89.5 73 ILE A O 1
ATOM 584 N N . ASP A 1 74 ? 12.477 14.578 -2.557 1 88.81 74 ASP A N 1
ATOM 585 C CA . ASP A 1 74 ? 13.531 14.469 -1.556 1 88.81 74 ASP A CA 1
ATOM 586 C C . ASP A 1 74 ? 12.953 14.133 -0.182 1 88.81 74 ASP A C 1
ATOM 588 O O . ASP A 1 74 ? 13.562 13.391 0.588 1 88.81 74 ASP A O 1
ATOM 592 N N . ILE A 1 75 ? 11.828 14.641 0.035 1 92.56 75 ILE A N 1
ATOM 593 C CA . ILE A 1 75 ? 11.211 14.469 1.347 1 92.56 75 ILE A CA 1
ATOM 594 C C . ILE A 1 75 ? 10.492 13.125 1.405 1 92.56 75 ILE A C 1
ATOM 596 O O . ILE A 1 75 ? 10.711 12.336 2.328 1 92.56 75 ILE A O 1
ATOM 600 N N . ILE A 1 76 ? 9.688 12.844 0.413 1 94.69 76 ILE A N 1
ATOM 601 C CA . ILE A 1 76 ? 8.812 11.672 0.454 1 94.69 76 ILE A CA 1
ATOM 602 C C . ILE A 1 76 ? 9.664 10.398 0.496 1 94.69 76 ILE A C 1
ATOM 604 O O . ILE A 1 76 ? 9.32 9.438 1.188 1 94.69 76 ILE A O 1
ATOM 608 N N . LYS A 1 77 ? 10.773 10.344 -0.137 1 91.75 77 LYS A N 1
ATOM 609 C CA . LYS A 1 77 ? 11.625 9.156 -0.21 1 91.75 77 LYS A CA 1
ATOM 610 C C . LYS A 1 77 ? 12.148 8.773 1.17 1 91.75 77 LYS A C 1
ATOM 612 O O . LYS A 1 77 ? 12.484 7.609 1.411 1 91.75 77 LYS A O 1
ATOM 617 N N . LYS A 1 78 ? 12.195 9.719 2.027 1 93.38 78 LYS A N 1
ATOM 618 C CA . LYS A 1 78 ? 12.727 9.484 3.365 1 93.38 78 LYS A CA 1
ATOM 619 C C . LYS A 1 78 ? 11.695 8.797 4.258 1 93.38 78 LYS A C 1
ATOM 621 O O . LYS A 1 78 ? 12.055 8.109 5.215 1 93.38 78 LYS A O 1
ATOM 626 N N . VAL A 1 79 ? 10.43 8.969 3.848 1 96.31 79 VAL A N 1
ATOM 627 C CA . VAL A 1 79 ? 9.43 8.602 4.848 1 96.31 79 VAL A CA 1
ATOM 628 C C . VAL A 1 79 ? 8.383 7.684 4.223 1 96.31 79 VAL A C 1
ATOM 630 O O . VAL A 1 79 ? 7.516 7.148 4.918 1 96.31 79 VAL A O 1
ATOM 633 N N . ASP A 1 80 ? 8.445 7.352 2.93 1 94.94 80 ASP A N 1
ATOM 634 C CA . ASP A 1 80 ? 7.363 6.645 2.248 1 94.94 80 ASP A CA 1
ATOM 635 C C . ASP A 1 80 ? 7.383 5.156 2.584 1 94.94 80 ASP A C 1
ATOM 637 O O . ASP A 1 80 ? 6.527 4.398 2.121 1 94.94 80 ASP A O 1
ATOM 641 N N . PHE A 1 81 ? 8.312 4.746 3.473 1 94.25 81 PHE A N 1
ATOM 642 C CA . PHE A 1 81 ? 8.273 3.391 4.004 1 94.25 81 PHE A CA 1
ATOM 643 C C . PHE A 1 81 ? 7.086 3.209 4.941 1 94.25 81 PHE A C 1
ATOM 645 O O . PHE A 1 81 ? 6.641 2.084 5.176 1 94.25 81 PHE A O 1
ATOM 652 N N . HIS A 1 82 ? 6.66 4.266 5.523 1 97.25 82 HIS A N 1
ATOM 653 C CA . HIS A 1 82 ? 5.586 4.234 6.508 1 97.25 82 HIS A CA 1
ATOM 654 C C . HIS A 1 82 ? 4.25 3.896 5.859 1 97.25 82 HIS A C 1
ATOM 656 O O . HIS A 1 82 ? 3.898 4.465 4.82 1 97.25 82 HIS A O 1
ATOM 662 N N . PRO A 1 83 ? 3.543 3.041 6.492 1 96.25 83 PRO A N 1
ATOM 663 C CA . PRO A 1 83 ? 2.318 2.561 5.848 1 96.25 83 PRO A CA 1
ATOM 664 C C . PRO A 1 83 ? 1.258 3.652 5.707 1 96.25 83 PRO A C 1
ATOM 666 O O . PRO A 1 83 ? 0.347 3.531 4.883 1 96.25 83 PRO A O 1
ATOM 669 N N . ASN A 1 84 ? 1.314 4.691 6.473 1 97.88 84 ASN A N 1
ATOM 670 C CA . ASN A 1 84 ? 0.317 5.758 6.434 1 97.88 84 ASN A CA 1
ATOM 671 C C . ASN A 1 84 ? 0.814 6.965 5.645 1 97.88 84 ASN A C 1
ATOM 673 O O . ASN A 1 84 ? 0.314 8.078 5.82 1 97.88 84 ASN A O 1
ATOM 677 N N . ILE A 1 85 ? 1.792 6.797 4.828 1 98.25 85 ILE A N 1
ATOM 678 C CA . ILE A 1 85 ? 2.301 7.824 3.93 1 98.25 85 ILE A CA 1
ATOM 679 C C . ILE A 1 85 ? 2.287 7.312 2.492 1 98.25 85 ILE A C 1
ATOM 681 O O . ILE A 1 85 ? 2.65 6.16 2.234 1 98.25 85 ILE A O 1
ATOM 685 N N . ILE A 1 86 ? 1.824 8.125 1.621 1 97.62 86 ILE A N 1
ATOM 686 C CA . ILE A 1 86 ? 1.733 7.758 0.212 1 97.62 86 ILE A CA 1
ATOM 687 C C . ILE A 1 86 ? 3.117 7.387 -0.316 1 97.62 86 ILE A C 1
ATOM 689 O O . ILE A 1 86 ? 4.109 8.031 0.023 1 97.62 86 ILE A O 1
ATOM 693 N N . LYS A 1 87 ? 3.172 6.414 -1.247 1 97.06 87 LYS A N 1
ATOM 694 C CA . LYS A 1 87 ? 4.453 5.91 -1.727 1 97.06 87 LYS A CA 1
ATOM 695 C C . LYS A 1 87 ? 4.879 6.621 -3.008 1 97.06 87 LYS A C 1
ATOM 697 O O . LYS A 1 87 ? 4.059 6.855 -3.896 1 97.06 87 LYS A O 1
ATOM 702 N N . PHE A 1 88 ? 6.152 6.992 -3.035 1 96.31 88 PHE A N 1
ATOM 703 C CA . PHE A 1 88 ? 6.797 7.457 -4.258 1 96.31 88 PHE A CA 1
ATOM 704 C C . PHE A 1 88 ? 7.32 6.277 -5.074 1 96.31 88 PHE A C 1
ATOM 706 O O . PHE A 1 88 ? 8.07 5.445 -4.559 1 96.31 88 PHE A O 1
ATOM 713 N N . ILE A 1 89 ? 6.93 6.25 -6.348 1 96.12 89 ILE A N 1
ATOM 714 C CA . ILE A 1 89 ? 7.25 5.074 -7.156 1 96.12 89 ILE A CA 1
ATOM 715 C C . ILE A 1 89 ? 8.328 5.43 -8.172 1 96.12 89 ILE A C 1
ATOM 717 O O . ILE A 1 89 ? 9.227 4.625 -8.438 1 96.12 89 ILE A O 1
ATOM 721 N N . GLY A 1 90 ? 8.188 6.562 -8.789 1 94.38 90 GLY A N 1
ATOM 722 C CA . GLY A 1 90 ? 9.156 6.957 -9.797 1 94.38 90 GLY A CA 1
ATOM 723 C C . GLY A 1 90 ? 8.773 8.227 -10.531 1 94.38 90 GLY A C 1
ATOM 724 O O . GLY A 1 90 ? 7.992 9.031 -10.023 1 94.38 90 GLY A O 1
ATOM 725 N N . ILE A 1 91 ? 9.461 8.414 -11.734 1 92.38 91 ILE A N 1
ATOM 726 C CA . ILE A 1 91 ? 9.258 9.656 -12.469 1 92.38 91 ILE A CA 1
ATOM 727 C C . ILE A 1 91 ? 9 9.352 -13.945 1 92.38 91 ILE A C 1
ATOM 729 O O . ILE A 1 91 ? 9.469 8.336 -14.461 1 92.38 91 ILE A O 1
ATOM 733 N N . ILE A 1 92 ? 8.109 10.109 -14.508 1 90.88 92 ILE A N 1
ATOM 734 C CA . ILE A 1 92 ? 7.965 10.148 -15.961 1 90.88 92 ILE A CA 1
ATOM 735 C C . ILE A 1 92 ? 8.672 11.375 -16.516 1 90.88 92 ILE A C 1
ATOM 737 O O . ILE A 1 92 ? 8.383 12.508 -16.109 1 90.88 92 ILE A O 1
ATOM 741 N N . LYS A 1 93 ? 9.617 11.078 -17.359 1 79 93 LYS A N 1
ATOM 742 C CA . LYS A 1 93 ? 10.352 12.188 -17.953 1 79 93 LYS A CA 1
ATOM 743 C C . LYS A 1 93 ? 9.602 12.742 -19.172 1 79 93 LYS A C 1
ATOM 745 O O . LYS A 1 93 ? 9.219 11.992 -20.062 1 79 93 LYS A O 1
ATOM 750 N N . ASN A 1 94 ? 9.172 13.875 -19 1 72.31 94 ASN A N 1
ATOM 751 C CA . ASN A 1 94 ? 8.664 14.555 -20.188 1 72.31 94 ASN A CA 1
ATOM 752 C C . ASN A 1 94 ? 9.633 15.625 -20.688 1 72.31 94 ASN A C 1
ATOM 754 O O . ASN A 1 94 ? 10.633 15.914 -20.031 1 72.31 94 ASN A O 1
ATOM 758 N N . GLU A 1 95 ? 9.547 16 -21.938 1 60.06 95 GLU A N 1
ATOM 759 C CA . GLU A 1 95 ? 10.445 16.969 -22.562 1 60.06 95 GLU A CA 1
ATOM 760 C C . GLU A 1 95 ? 10.625 18.203 -21.688 1 60.06 95 GLU A C 1
ATOM 762 O O . GLU A 1 95 ? 11.734 18.734 -21.578 1 60.06 95 GLU A O 1
ATOM 767 N N . ILE A 1 96 ? 9.633 18.688 -21 1 60.78 96 ILE A N 1
ATOM 768 C CA . ILE A 1 96 ? 9.727 19.984 -20.344 1 60.78 96 ILE A CA 1
ATOM 769 C C . ILE A 1 96 ? 9.555 19.812 -18.828 1 60.78 96 ILE A C 1
ATOM 771 O O . ILE A 1 96 ? 10.094 20.594 -18.047 1 60.78 96 ILE A O 1
ATOM 775 N N . ASN A 1 97 ? 8.836 18.766 -18.469 1 72.25 97 ASN A N 1
ATOM 776 C CA . ASN A 1 97 ? 8.539 18.656 -17.047 1 72.25 97 ASN A CA 1
ATOM 777 C C . ASN A 1 97 ? 8.523 17.188 -16.594 1 72.25 97 ASN A C 1
ATOM 779 O O . ASN A 1 97 ? 8.719 16.281 -17.406 1 72.25 97 ASN A O 1
ATOM 783 N N . TYR A 1 98 ? 8.688 17.062 -15.281 1 80.06 98 TYR A N 1
ATOM 784 C CA . TYR A 1 98 ? 8.602 15.742 -14.664 1 80.06 98 TYR A CA 1
ATOM 785 C C . TYR A 1 98 ? 7.234 15.516 -14.039 1 80.06 98 TYR A C 1
ATOM 787 O O . TYR A 1 98 ? 6.609 16.469 -13.555 1 80.06 98 TYR A O 1
ATOM 795 N N . SER A 1 99 ? 6.766 14.312 -14.242 1 89.75 99 SER A N 1
ATOM 796 C CA . SER A 1 99 ? 5.605 13.852 -13.484 1 89.75 99 SER A CA 1
ATOM 797 C C . SER A 1 99 ? 6.008 12.812 -12.445 1 89.75 99 SER A C 1
ATOM 799 O O . SER A 1 99 ? 6.945 12.039 -12.656 1 89.75 99 SER A O 1
ATOM 801 N N . LEU A 1 100 ? 5.336 12.906 -11.328 1 92.69 100 LEU A N 1
ATOM 802 C CA . LEU A 1 100 ? 5.57 11.906 -10.289 1 92.69 100 LEU A CA 1
ATOM 803 C C . LEU A 1 100 ? 4.629 10.719 -10.453 1 92.69 100 LEU A C 1
ATOM 805 O O . LEU A 1 100 ? 3.43 10.898 -10.68 1 92.69 100 LEU A O 1
ATOM 809 N N . VAL A 1 101 ? 5.207 9.531 -10.438 1 96 101 VAL A N 1
ATOM 810 C CA . VAL A 1 101 ? 4.414 8.312 -10.312 1 96 101 VAL A CA 1
ATOM 811 C C . VAL A 1 101 ? 4.277 7.941 -8.836 1 96 101 VAL A C 1
ATOM 813 O O . VAL A 1 101 ? 5.277 7.727 -8.148 1 96 101 VAL A O 1
ATOM 816 N N . LEU A 1 102 ? 3.021 7.887 -8.375 1 97.38 102 LEU A N 1
ATOM 817 C CA . LEU A 1 102 ? 2.742 7.648 -6.965 1 97.38 102 LEU A CA 1
ATOM 818 C C . LEU A 1 102 ? 1.792 6.465 -6.789 1 97.38 102 LEU A C 1
ATOM 820 O O . LEU A 1 102 ? 1.16 6.023 -7.754 1 97.38 102 LEU A O 1
ATOM 824 N N . GLU A 1 103 ? 1.833 5.973 -5.586 1 97.19 103 GLU A N 1
ATOM 825 C CA . GLU A 1 103 ? 0.803 5.02 -5.184 1 97.19 103 GLU A CA 1
ATOM 826 C C . GLU A 1 103 ? -0.595 5.59 -5.41 1 97.19 103 GLU A C 1
ATOM 828 O O . GLU A 1 103 ? -0.842 6.766 -5.141 1 97.19 103 GLU A O 1
ATOM 833 N N . TYR A 1 104 ? -1.447 4.711 -5.938 1 96.88 104 TYR A N 1
ATOM 834 C CA . TYR A 1 104 ? -2.842 5.105 -6.098 1 96.88 104 TYR A CA 1
ATOM 835 C C . TYR A 1 104 ? -3.66 4.727 -4.871 1 96.88 104 TYR A C 1
ATOM 837 O O . TYR A 1 104 ? -3.668 3.562 -4.457 1 96.88 104 TYR A O 1
ATOM 845 N N . ALA A 1 105 ? -4.277 5.699 -4.227 1 95.12 105 ALA A N 1
ATOM 846 C CA . ALA A 1 105 ? -5.211 5.457 -3.129 1 95.12 105 ALA A CA 1
ATOM 847 C C . ALA A 1 105 ? -6.648 5.406 -3.635 1 95.12 105 ALA A C 1
ATOM 849 O O . ALA A 1 105 ? -7.145 6.375 -4.215 1 95.12 105 ALA A O 1
ATOM 850 N N . ASP A 1 106 ? -7.367 4.379 -3.336 1 91.56 106 ASP A N 1
ATOM 851 C CA . ASP A 1 106 ? -8.617 4.09 -4.039 1 91.56 106 ASP A CA 1
ATOM 852 C C . ASP A 1 106 ? -9.82 4.641 -3.273 1 91.56 106 ASP A C 1
ATOM 854 O O . ASP A 1 106 ? -10.961 4.512 -3.725 1 91.56 106 ASP A O 1
ATOM 858 N N . GLY A 1 107 ? -9.664 5.301 -2.15 1 92.81 107 GLY A N 1
ATOM 859 C CA . GLY A 1 107 ? -10.797 5.703 -1.327 1 92.81 107 GLY A CA 1
ATOM 860 C C . GLY A 1 107 ? -11.055 7.195 -1.364 1 92.81 107 GLY A C 1
ATOM 861 O O . GLY A 1 107 ? -11.93 7.695 -0.653 1 92.81 107 GLY A O 1
ATOM 862 N N . GLY A 1 108 ? -10.297 7.945 -2.154 1 93.69 108 GLY A N 1
ATOM 863 C CA . GLY A 1 108 ? -10.461 9.391 -2.193 1 93.69 108 GLY A CA 1
ATOM 864 C C . GLY A 1 108 ? -9.844 10.094 -1.004 1 93.69 108 GLY A C 1
ATOM 865 O O . GLY A 1 108 ? -9.016 9.516 -0.296 1 93.69 108 GLY A O 1
ATOM 866 N N . THR A 1 109 ? -10.234 11.391 -0.819 1 96.25 109 THR A N 1
ATOM 867 C CA . THR A 1 109 ? -9.656 12.195 0.256 1 96.25 109 THR A CA 1
ATOM 868 C C . THR A 1 109 ? -10.484 12.055 1.532 1 96.25 109 THR A C 1
ATOM 870 O O . THR A 1 109 ? -11.672 11.742 1.478 1 96.25 109 THR A O 1
ATOM 873 N N . LEU A 1 110 ? -9.844 12.289 2.641 1 97.19 110 LEU A N 1
ATOM 874 C CA . LEU A 1 110 ? -10.555 12.328 3.916 1 97.19 110 LEU A CA 1
ATOM 875 C C . LEU A 1 110 ? -11.609 13.422 3.912 1 97.19 110 LEU A C 1
ATOM 877 O O . LEU A 1 110 ? -12.68 13.258 4.504 1 97.19 110 LEU A O 1
ATOM 881 N N . GLY A 1 111 ? -11.289 14.578 3.25 1 95.62 111 GLY A N 1
ATOM 882 C CA . GLY A 1 111 ? -12.273 15.641 3.129 1 95.62 111 GLY A CA 1
ATOM 883 C C . GLY A 1 111 ? -13.578 15.172 2.523 1 95.62 111 GLY A C 1
ATOM 884 O O . GLY A 1 111 ? -14.648 15.406 3.094 1 95.62 111 GLY A O 1
ATOM 885 N N . LYS A 1 112 ? -13.5 14.492 1.432 1 94.06 112 LYS A N 1
ATOM 886 C CA . LYS A 1 112 ? -14.688 13.977 0.757 1 94.06 112 LYS A CA 1
ATOM 887 C C . LYS A 1 112 ? -15.383 12.906 1.597 1 94.06 112 LYS A C 1
ATOM 889 O O . LYS A 1 112 ? -16.609 12.844 1.644 1 94.06 112 LYS A O 1
ATOM 894 N N . TYR A 1 113 ? -14.609 12.078 2.223 1 95.56 113 TYR A N 1
ATOM 895 C CA . TYR A 1 113 ? -15.148 11.031 3.09 1 95.56 113 TYR A CA 1
ATOM 896 C C . TYR A 1 113 ? -15.992 11.633 4.211 1 95.56 113 TYR A C 1
ATOM 898 O O . TYR A 1 113 ? -17.109 11.172 4.473 1 95.56 113 TYR A O 1
ATOM 906 N N . LEU A 1 114 ? -15.492 12.656 4.797 1 95.19 114 LEU A N 1
ATOM 907 C CA . LEU A 1 114 ? -16.172 13.297 5.922 1 95.19 114 LEU A CA 1
ATOM 908 C C . LEU A 1 114 ? -17.406 14.055 5.449 1 95.19 114 LEU A C 1
ATOM 910 O O . LEU A 1 114 ? -18.406 14.125 6.164 1 95.19 114 LEU A O 1
ATOM 914 N N . GLU A 1 115 ? -17.312 14.602 4.289 1 92.19 115 GLU A N 1
ATOM 915 C CA . GLU A 1 115 ? -18.453 15.305 3.717 1 92.19 115 GLU A CA 1
ATOM 916 C C . GLU A 1 115 ? -19.625 14.359 3.49 1 92.19 115 GLU A C 1
ATOM 918 O O . GLU A 1 115 ? -20.781 14.758 3.613 1 92.19 115 GLU A O 1
ATOM 923 N N . ASN A 1 116 ? -19.328 13.102 3.182 1 92.31 116 ASN A N 1
ATOM 924 C CA . ASN A 1 116 ? -20.359 12.125 2.852 1 92.31 116 ASN A CA 1
ATOM 925 C C . ASN A 1 116 ? -20.875 11.406 4.098 1 92.31 116 ASN A C 1
ATOM 927 O O . ASN A 1 116 ? -21.891 10.727 4.051 1 92.31 116 ASN A O 1
ATOM 931 N N . ALA A 1 117 ? -20.156 11.633 5.109 1 90.12 117 ALA A N 1
ATOM 932 C CA . ALA A 1 117 ? -20.547 10.969 6.352 1 90.12 117 ALA A CA 1
ATOM 933 C C . ALA A 1 117 ? -21.328 11.906 7.254 1 90.12 117 ALA A C 1
ATOM 935 O O . ALA A 1 117 ? -21.062 13.109 7.297 1 90.12 117 ALA A O 1
ATOM 936 N N . ARG A 1 118 ? -22.359 11.461 7.871 1 85.31 118 ARG A N 1
ATOM 937 C CA . ARG A 1 118 ? -23.031 12.242 8.891 1 85.31 118 ARG A CA 1
ATOM 938 C C . ARG A 1 118 ? -22.312 12.156 10.234 1 85.31 118 ARG A C 1
ATOM 940 O O . ARG A 1 118 ? -22.125 13.172 10.914 1 85.31 118 ARG A O 1
ATOM 947 N N . THR A 1 119 ? -21.969 10.969 10.594 1 90.31 119 THR A N 1
ATOM 948 C CA . THR A 1 119 ? -21.188 10.68 11.789 1 90.31 119 THR A CA 1
ATOM 949 C C . THR A 1 119 ? -20.25 9.5 11.555 1 90.31 119 THR A C 1
ATOM 951 O O . THR A 1 119 ? -20.438 8.727 10.609 1 90.31 119 THR A O 1
ATOM 954 N N . LEU A 1 120 ? -19.203 9.5 12.375 1 94.06 120 LEU A N 1
ATOM 955 C CA . LEU A 1 120 ? -18.328 8.336 12.391 1 94.06 120 LEU A CA 1
ATOM 956 C C . LEU A 1 120 ? -18.422 7.598 13.727 1 94.06 120 LEU A C 1
ATOM 958 O O . LEU A 1 120 ? -18.531 8.227 14.781 1 94.06 120 LEU A O 1
ATOM 962 N N . LYS A 1 121 ? -18.359 6.285 13.609 1 93.5 121 LYS A N 1
ATOM 963 C CA . LYS A 1 121 ? -18.25 5.504 14.844 1 93.5 121 LYS A CA 1
ATOM 964 C C . LYS A 1 121 ? -16.969 5.852 15.602 1 93.5 121 LYS A C 1
ATOM 966 O O . LYS A 1 121 ? -15.93 6.102 14.992 1 93.5 121 LYS A O 1
ATOM 971 N N . PRO A 1 122 ? -17.047 5.859 16.938 1 94.25 122 PRO A N 1
ATOM 972 C CA . PRO A 1 122 ? -15.867 6.195 17.75 1 94.25 122 PRO A CA 1
ATOM 973 C C . PRO A 1 122 ? -14.641 5.359 17.391 1 94.25 122 PRO A C 1
ATOM 975 O O . PRO A 1 122 ? -13.523 5.871 17.375 1 94.25 122 PRO A O 1
ATOM 978 N N . GLU A 1 123 ? -14.906 4.113 17.031 1 94 123 GLU A N 1
ATOM 979 C CA . GLU A 1 123 ? -13.797 3.23 16.688 1 94 123 GLU A CA 1
ATOM 980 C C . GLU A 1 123 ? -13.078 3.707 15.438 1 94 123 GLU A C 1
ATOM 982 O O . GLU A 1 123 ? -11.852 3.627 15.344 1 94 123 GLU A O 1
ATOM 987 N N . ILE A 1 124 ? -13.836 4.195 14.562 1 95 124 ILE A N 1
ATOM 988 C CA . ILE A 1 124 ? -13.281 4.676 13.297 1 95 124 ILE A CA 1
ATOM 989 C C . ILE A 1 124 ? -12.578 6.012 13.523 1 95 124 ILE A C 1
ATOM 991 O O . ILE A 1 124 ? -11.5 6.25 12.977 1 95 124 ILE A O 1
ATOM 995 N N . GLN A 1 125 ? -13.172 6.887 14.344 1 96.38 125 GLN A N 1
ATOM 996 C CA . GLN A 1 125 ? -12.547 8.156 14.695 1 96.38 125 GLN A CA 1
ATOM 997 C C . GLN A 1 125 ? -11.141 7.941 15.25 1 96.38 125 GLN A C 1
ATOM 999 O O . GLN A 1 125 ? -10.18 8.555 14.781 1 96.38 125 GLN A O 1
ATOM 1004 N N . LEU A 1 126 ? -11.117 7.02 16.156 1 97.06 126 LEU A N 1
ATOM 1005 C CA . LEU A 1 126 ? -9.859 6.785 16.859 1 97.06 126 LEU A CA 1
ATOM 1006 C C . LEU A 1 126 ? -8.852 6.094 15.945 1 97.06 126 LEU A C 1
ATOM 1008 O O . LEU A 1 126 ? -7.656 6.395 16 1 97.06 126 LEU A O 1
ATOM 1012 N N . LYS A 1 127 ? -9.32 5.211 15.156 1 96.62 127 LYS A N 1
ATOM 1013 C CA . LYS A 1 127 ? -8.438 4.551 14.203 1 96.62 127 LYS A CA 1
ATOM 1014 C C . LYS A 1 127 ? -7.773 5.57 13.273 1 96.62 127 LYS A C 1
ATOM 1016 O O . LYS A 1 127 ? -6.551 5.562 13.109 1 96.62 127 LYS A O 1
ATOM 1021 N N . PHE A 1 128 ? -8.594 6.41 12.711 1 97.75 128 PHE A N 1
ATOM 1022 C CA . PHE A 1 128 ? -8.07 7.426 11.805 1 97.75 128 PHE A CA 1
ATOM 1023 C C . PHE A 1 128 ? -7.121 8.367 12.539 1 97.75 128 PHE A C 1
ATOM 1025 O O . PHE A 1 128 ? -6.059 8.711 12.023 1 97.75 128 PHE A O 1
ATOM 1032 N N . ALA A 1 129 ? -7.516 8.766 13.719 1 98.5 129 ALA A N 1
ATOM 1033 C CA . ALA A 1 129 ? -6.672 9.656 14.508 1 98.5 129 ALA A CA 1
ATOM 1034 C C . ALA A 1 129 ? -5.301 9.039 14.758 1 98.5 129 ALA A C 1
ATOM 1036 O O . ALA A 1 129 ? -4.273 9.695 14.594 1 98.5 129 ALA A O 1
ATOM 1037 N N . LYS A 1 130 ? -5.305 7.832 15.125 1 98.44 130 LYS A N 1
ATOM 1038 C CA . LYS A 1 130 ? -4.062 7.125 15.406 1 98.44 130 LYS A CA 1
ATOM 1039 C C . LYS A 1 130 ? -3.191 7.012 14.156 1 98.44 130 LYS A C 1
ATOM 1041 O O . LYS A 1 130 ? -1.975 7.195 14.227 1 98.44 130 LYS A O 1
ATOM 1046 N N . GLU A 1 131 ? -3.758 6.73 13.078 1 98.31 131 GLU A N 1
ATOM 1047 C CA . GLU A 1 131 ? -3.014 6.586 11.828 1 98.31 131 GLU A CA 1
ATOM 1048 C C . GLU A 1 131 ? -2.441 7.926 11.367 1 98.31 131 GLU A C 1
ATOM 1050 O O . GLU A 1 131 ? -1.299 7.996 10.914 1 98.31 131 GLU A O 1
ATOM 1055 N N . ILE A 1 132 ? -3.23 8.992 11.5 1 98.75 132 ILE A N 1
ATOM 1056 C CA . ILE A 1 132 ? -2.762 10.336 11.156 1 98.75 132 ILE A CA 1
ATOM 1057 C C . ILE A 1 132 ? -1.593 10.719 12.062 1 98.75 132 ILE A C 1
ATOM 1059 O O . ILE A 1 132 ? -0.557 11.188 11.586 1 98.75 132 ILE A O 1
ATOM 1063 N N . ALA A 1 133 ? -1.792 10.492 13.305 1 98.81 133 ALA A N 1
ATOM 1064 C CA . ALA A 1 133 ? -0.745 10.805 14.273 1 98.81 133 ALA A CA 1
ATOM 1065 C C . ALA A 1 133 ? 0.525 10.008 13.992 1 98.81 133 ALA A C 1
ATOM 1067 O O . ALA A 1 133 ? 1.636 10.523 14.133 1 98.81 133 ALA A O 1
ATOM 1068 N N . SER A 1 134 ? 0.369 8.797 13.648 1 98.62 134 SER A N 1
ATOM 1069 C CA . SER A 1 134 ? 1.508 7.941 13.328 1 98.62 134 SER A CA 1
ATOM 1070 C C . SER A 1 134 ? 2.305 8.5 12.156 1 98.62 134 SER A C 1
ATOM 1072 O O . SER A 1 134 ? 3.535 8.523 12.188 1 98.62 134 SER A O 1
ATOM 1074 N N . ALA A 1 135 ? 1.636 8.922 11.133 1 98.69 135 ALA A N 1
ATOM 1075 C CA . ALA A 1 135 ? 2.291 9.508 9.969 1 98.69 135 ALA A CA 1
ATOM 1076 C C . ALA A 1 135 ? 3.07 10.766 10.359 1 98.69 135 ALA A C 1
ATOM 1078 O O . ALA A 1 135 ? 4.23 10.93 9.969 1 98.69 135 ALA A O 1
ATOM 1079 N N . ILE A 1 136 ? 2.432 11.609 11.094 1 98.75 136 ILE A N 1
ATOM 1080 C CA . ILE A 1 136 ? 3.053 12.867 11.5 1 98.75 136 ILE A CA 1
ATOM 1081 C C . ILE A 1 136 ? 4.242 12.586 12.414 1 98.75 136 ILE A C 1
ATOM 1083 O O . ILE A 1 136 ? 5.281 13.234 12.312 1 98.75 136 ILE A O 1
ATOM 1087 N N . TYR A 1 137 ? 4.023 11.648 13.297 1 98.62 137 TYR A N 1
ATOM 1088 C CA . TYR A 1 137 ? 5.121 11.211 14.156 1 98.62 137 TYR A CA 1
ATOM 1089 C C . TYR A 1 137 ? 6.316 10.758 13.328 1 98.62 137 TYR A C 1
ATOM 1091 O O . TYR A 1 137 ? 7.457 11.102 13.633 1 98.62 137 TYR A O 1
ATOM 1099 N N . CYS A 1 138 ? 6.086 10.031 12.312 1 97.88 138 CYS A N 1
ATOM 1100 C CA . CYS A 1 138 ? 7.148 9.586 11.414 1 97.88 138 CYS A CA 1
ATOM 1101 C C . CYS A 1 138 ? 7.867 10.781 10.797 1 97.88 138 CYS A C 1
ATOM 1103 O O . CYS A 1 138 ? 9.102 10.836 10.797 1 97.88 138 CYS A O 1
ATOM 1105 N N . LEU A 1 139 ? 7.117 11.734 10.258 1 98.31 139 LEU A N 1
ATOM 1106 C CA . LEU A 1 139 ? 7.727 12.93 9.68 1 98.31 139 LEU A CA 1
ATOM 1107 C C . LEU A 1 139 ? 8.641 13.609 10.688 1 98.31 139 LEU A C 1
ATOM 1109 O O . LEU A 1 139 ? 9.797 13.906 10.383 1 98.31 139 LEU A O 1
ATOM 1113 N N . HIS A 1 140 ? 8.109 13.789 11.828 1 98.25 140 HIS A N 1
ATOM 1114 C CA . HIS A 1 140 ? 8.82 14.562 12.836 1 98.25 140 HIS A CA 1
ATOM 1115 C C . HIS A 1 140 ? 10.062 13.828 13.328 1 98.25 140 HIS A C 1
ATOM 1117 O O . HIS A 1 140 ? 11.062 14.453 13.688 1 98.25 140 HIS A O 1
ATOM 1123 N N . ASN A 1 141 ? 10.039 12.531 13.32 1 96.19 141 ASN A N 1
ATOM 1124 C CA . ASN A 1 141 ? 11.203 11.727 13.68 1 96.19 141 ASN A CA 1
ATOM 1125 C C . ASN A 1 141 ? 12.336 11.898 12.672 1 96.19 141 ASN A C 1
ATOM 1127 O O . ASN A 1 141 ? 13.5 11.648 12.992 1 96.19 141 ASN A O 1
ATOM 1131 N N . TYR A 1 142 ? 12.016 12.312 11.492 1 95.56 142 TYR A N 1
ATOM 1132 C CA . TYR A 1 142 ? 13.016 12.578 10.461 1 95.56 142 TYR A CA 1
ATOM 1133 C C . TYR A 1 142 ? 13.219 14.07 10.266 1 95.56 142 TYR A C 1
ATOM 1135 O O . TYR A 1 142 ? 13.75 14.508 9.242 1 95.56 142 TYR A O 1
ATOM 1143 N N . ASP A 1 143 ? 12.648 14.836 11.195 1 96.56 143 ASP A N 1
ATOM 1144 C CA . ASP A 1 143 ? 12.812 16.281 11.242 1 96.56 143 ASP A CA 1
ATOM 1145 C C . ASP A 1 143 ? 12.148 16.953 10.039 1 96.56 143 ASP A C 1
ATOM 1147 O O . ASP A 1 143 ? 12.664 17.938 9.516 1 96.56 143 ASP A O 1
ATOM 1151 N N . ILE A 1 144 ? 11.102 16.391 9.602 1 97.12 144 ILE A N 1
ATOM 1152 C CA . ILE A 1 144 ? 10.32 16.922 8.5 1 97.12 144 ILE A CA 1
ATOM 1153 C C . ILE A 1 144 ? 9.055 17.594 9.047 1 97.12 144 ILE A C 1
ATOM 1155 O O . ILE A 1 144 ? 8.375 17.047 9.906 1 97.12 144 ILE A O 1
ATOM 1159 N N . ILE A 1 145 ? 8.812 18.781 8.594 1 97.19 145 ILE A N 1
ATOM 1160 C CA . ILE A 1 145 ? 7.547 19.484 8.82 1 97.19 145 ILE A CA 1
ATOM 1161 C C . ILE A 1 145 ? 6.707 19.453 7.547 1 97.19 145 ILE A C 1
ATOM 1163 O O . ILE A 1 145 ? 7.191 19.797 6.469 1 97.19 145 ILE A O 1
ATOM 1167 N N . HIS A 1 146 ? 5.469 19.016 7.645 1 97.12 146 HIS A N 1
ATOM 1168 C CA . HIS A 1 146 ? 4.629 18.906 6.457 1 97.12 146 HIS A CA 1
ATOM 1169 C C . HIS A 1 146 ? 4.188 20.281 5.973 1 97.12 146 HIS A C 1
ATOM 1171 O O . HIS A 1 146 ? 4.281 20.594 4.781 1 97.12 146 HIS A O 1
ATOM 1177 N N . ARG A 1 147 ? 3.592 21.094 6.879 1 95.88 147 ARG A N 1
ATOM 1178 C CA . ARG A 1 147 ? 3.299 22.516 6.73 1 95.88 147 ARG A CA 1
ATOM 1179 C C . ARG A 1 147 ? 1.979 22.734 6 1 95.88 147 ARG A C 1
ATOM 1181 O O . ARG A 1 147 ? 1.503 23.875 5.887 1 95.88 147 ARG A O 1
ATOM 1188 N N . ASP A 1 148 ? 1.329 21.688 5.531 1 95.44 148 ASP A N 1
ATOM 1189 C CA . ASP A 1 148 ? 0.078 21.859 4.797 1 95.44 148 ASP A CA 1
ATOM 1190 C C . ASP A 1 148 ? -0.871 20.688 5.059 1 95.44 148 ASP A C 1
ATOM 1192 O O . ASP A 1 148 ? -1.429 20.109 4.125 1 95.44 148 ASP A O 1
ATOM 1196 N N . ILE A 1 149 ? -1.039 20.312 6.289 1 98 149 ILE A N 1
ATOM 1197 C CA . ILE A 1 149 ? -1.911 19.219 6.684 1 98 149 ILE A CA 1
ATOM 1198 C C . ILE A 1 149 ? -3.363 19.688 6.703 1 98 149 ILE A C 1
ATOM 1200 O O . ILE A 1 149 ? -3.705 20.641 7.414 1 98 149 ILE A O 1
ATOM 1204 N N . HIS A 1 150 ? -4.16 19.125 5.926 1 97.69 150 HIS A N 1
ATOM 1205 C CA . HIS A 1 150 ? -5.609 19.281 5.871 1 97.69 150 HIS A CA 1
ATOM 1206 C C . HIS A 1 150 ? -6.277 18.047 5.258 1 97.69 150 HIS A C 1
ATOM 1208 O O . HIS A 1 150 ? -5.605 17.203 4.68 1 97.69 150 HIS A O 1
ATOM 1214 N N . PRO A 1 151 ? -7.559 17.828 5.355 1 97.25 151 PRO A N 1
ATOM 1215 C CA . PRO A 1 151 ? -8.203 16.562 5.008 1 97.25 151 PRO A CA 1
ATOM 1216 C C . PRO A 1 151 ? -8.062 16.203 3.527 1 97.25 151 PRO A C 1
ATOM 1218 O O . PRO A 1 151 ? -8.125 15.031 3.158 1 97.25 151 PRO A O 1
ATOM 1221 N N . ASN A 1 152 ? -7.855 17.188 2.662 1 95.44 152 ASN A N 1
ATOM 1222 C CA . ASN A 1 152 ? -7.707 16.891 1.239 1 95.44 152 ASN A CA 1
ATOM 1223 C C . ASN A 1 152 ? -6.309 16.375 0.915 1 95.44 152 ASN A C 1
ATOM 1225 O O . ASN A 1 152 ? -6.074 15.852 -0.178 1 95.44 152 ASN A O 1
ATOM 1229 N N . ASN A 1 153 ? -5.375 16.484 1.818 1 96.5 153 ASN A N 1
ATOM 1230 C CA . ASN A 1 153 ? -4.043 15.906 1.683 1 96.5 153 ASN A CA 1
ATOM 1231 C C . ASN A 1 153 ? -3.93 14.586 2.432 1 96.5 153 ASN A C 1
ATOM 1233 O O . ASN A 1 153 ? -2.828 14.062 2.613 1 96.5 153 ASN A O 1
ATOM 1237 N N . ILE A 1 154 ? -4.996 14.125 2.951 1 98.25 154 ILE A N 1
ATOM 1238 C CA . ILE A 1 154 ? -5.102 12.812 3.58 1 98.25 154 ILE A CA 1
ATOM 1239 C C . ILE A 1 154 ? -6.035 11.922 2.76 1 98.25 154 ILE A C 1
ATOM 1241 O O . ILE A 1 154 ? -7.207 12.25 2.566 1 98.25 154 ILE A O 1
ATOM 1245 N N . LEU A 1 155 ? -5.477 10.852 2.344 1 97.75 155 LEU A N 1
ATOM 1246 C CA . LEU A 1 155 ? -6.207 9.961 1.447 1 97.75 155 LEU A CA 1
ATOM 1247 C C . LEU A 1 155 ? -6.652 8.695 2.18 1 97.75 155 LEU A C 1
ATOM 1249 O O . LEU A 1 155 ? -6.086 8.344 3.217 1 97.75 155 LEU A O 1
ATOM 1253 N N . LEU A 1 156 ? -7.699 8.133 1.641 1 95.56 156 LEU A N 1
ATOM 1254 C CA . LEU A 1 156 ? -8.133 6.816 2.086 1 95.56 156 LEU A CA 1
ATOM 1255 C C . LEU A 1 156 ? -7.746 5.742 1.071 1 95.56 156 LEU A C 1
ATOM 1257 O O . LEU A 1 156 ? -7.941 5.926 -0.133 1 95.56 156 LEU A O 1
ATOM 1261 N N . HIS A 1 157 ? -7.148 4.699 1.536 1 93.75 157 HIS A N 1
ATOM 1262 C CA . HIS A 1 157 ? -6.824 3.514 0.754 1 93.75 157 HIS A CA 1
ATOM 1263 C C . HIS A 1 157 ? -7.289 2.244 1.46 1 93.75 157 HIS A C 1
ATOM 1265 O O . HIS A 1 157 ? -6.672 1.81 2.434 1 93.75 157 HIS A O 1
ATOM 1271 N N . GLY A 1 158 ? -8.32 1.607 0.933 1 86.38 158 GLY A N 1
ATOM 1272 C CA . GLY A 1 158 ? -8.984 0.588 1.728 1 86.38 158 GLY A CA 1
ATOM 1273 C C . GLY A 1 158 ? -9.516 1.113 3.049 1 86.38 158 GLY A C 1
ATOM 1274 O O . GLY A 1 158 ? -10.352 2.02 3.074 1 86.38 158 GLY A O 1
ATOM 1275 N N . HIS A 1 159 ? -8.914 0.575 4.102 1 85.75 159 HIS A N 1
ATOM 1276 C CA . HIS A 1 159 ? -9.359 0.991 5.426 1 85.75 159 HIS A CA 1
ATOM 1277 C C . HIS A 1 159 ? -8.266 1.763 6.16 1 85.75 159 HIS A C 1
ATOM 1279 O O . HIS A 1 159 ? -8.32 1.919 7.379 1 85.75 159 HIS A O 1
ATOM 1285 N N . THR A 1 160 ? -7.359 2.299 5.379 1 92.5 160 THR A N 1
ATOM 1286 C CA . THR A 1 160 ? -6.227 2.982 5.988 1 92.5 160 THR A CA 1
ATOM 1287 C C . THR A 1 160 ? -6.098 4.406 5.453 1 92.5 160 THR A C 1
ATOM 1289 O O . THR A 1 160 ? -6.59 4.711 4.363 1 92.5 160 THR A O 1
ATOM 1292 N N . ILE A 1 161 ? -5.508 5.266 6.211 1 96.19 161 ILE A N 1
ATOM 1293 C CA . ILE A 1 161 ? -5.27 6.633 5.762 1 96.19 161 ILE A CA 1
ATOM 1294 C C . ILE A 1 161 ? -3.846 6.754 5.219 1 96.19 161 ILE A C 1
ATOM 1296 O O . ILE A 1 161 ? -2.938 6.059 5.68 1 96.19 161 ILE A O 1
ATOM 1300 N N . LYS A 1 162 ? -3.682 7.598 4.293 1 97.69 162 LYS A N 1
ATOM 1301 C CA . LYS A 1 162 ? -2.369 7.918 3.736 1 97.69 162 LYS A CA 1
ATOM 1302 C C . LYS A 1 162 ? -2.172 9.43 3.627 1 97.69 162 LYS A C 1
ATOM 1304 O O . LYS A 1 162 ? -2.945 10.109 2.957 1 97.69 162 LYS A O 1
ATOM 1309 N N . LEU A 1 163 ? -1.193 9.898 4.32 1 98.31 163 LEU A N 1
ATOM 1310 C CA . LEU A 1 163 ? -0.808 11.297 4.176 1 98.31 163 LEU A CA 1
ATOM 1311 C C . LEU A 1 163 ? -0.117 11.539 2.838 1 98.31 163 LEU A C 1
ATOM 1313 O O . LEU A 1 163 ? 0.726 10.742 2.418 1 98.31 163 LEU A O 1
ATOM 1317 N N . ALA A 1 164 ? -0.538 12.609 2.15 1 96.31 164 ALA A N 1
ATOM 1318 C CA . ALA A 1 164 ? -0.002 12.875 0.818 1 96.31 164 ALA A CA 1
ATOM 1319 C C . ALA A 1 164 ? 0.365 14.352 0.658 1 96.31 164 ALA A C 1
ATOM 1321 O O . ALA A 1 164 ? 0.241 15.133 1.603 1 96.31 164 ALA A O 1
ATOM 1322 N N . ASP A 1 165 ? 0.971 14.734 -0.519 1 92.5 165 ASP A N 1
ATOM 1323 C CA . ASP A 1 165 ? 1.32 16.078 -0.973 1 92.5 165 ASP A CA 1
ATOM 1324 C C . ASP A 1 165 ? 2.377 16.703 -0.067 1 92.5 165 ASP A C 1
ATOM 1326 O O . ASP A 1 165 ? 2.047 17.438 0.859 1 92.5 165 ASP A O 1
ATOM 1330 N N . PHE A 1 166 ? 3.58 16.562 -0.38 1 93.25 166 PHE A N 1
ATOM 1331 C CA . PHE A 1 166 ? 4.711 17.047 0.399 1 93.25 166 PHE A CA 1
ATOM 1332 C C . PHE A 1 166 ? 5.367 18.25 -0.286 1 93.25 166 PHE A C 1
ATOM 1334 O O . PHE A 1 166 ? 6.543 18.531 -0.046 1 93.25 166 PHE A O 1
ATOM 1341 N N . GLY A 1 167 ? 4.645 18.891 -1.118 1 88.88 167 GLY A N 1
ATOM 1342 C CA . GLY A 1 167 ? 5.164 20.016 -1.884 1 88.88 167 GLY A CA 1
ATOM 1343 C C . GLY A 1 167 ? 5.637 21.156 -1.014 1 88.88 167 GLY A C 1
ATOM 1344 O O . GLY A 1 167 ? 6.598 21.844 -1.356 1 88.88 167 GLY A O 1
ATOM 1345 N N . ARG A 1 168 ? 5.027 21.328 0.111 1 89.75 168 ARG A N 1
ATOM 1346 C CA . ARG A 1 168 ? 5.355 22.453 0.983 1 89.75 168 ARG A CA 1
ATOM 1347 C C . ARG A 1 168 ? 6.203 22 2.168 1 89.75 168 ARG A C 1
ATOM 1349 O O . ARG A 1 168 ? 6.578 22.812 3.014 1 89.75 168 ARG A O 1
ATOM 1356 N N . SER A 1 169 ? 6.461 20.734 2.215 1 93.56 169 SER A N 1
ATOM 1357 C CA . SER A 1 169 ? 7.203 20.188 3.348 1 93.56 169 SER A CA 1
ATOM 1358 C C . SER A 1 169 ? 8.656 20.641 3.324 1 93.56 169 SER A C 1
ATOM 1360 O O . SER A 1 169 ? 9.172 21.047 2.279 1 93.56 169 SER A O 1
ATOM 1362 N N . CYS A 1 170 ? 9.258 20.641 4.484 1 92.31 170 CYS A N 1
ATOM 1363 C CA . CYS A 1 170 ? 10.672 20.984 4.566 1 92.31 170 CYS A CA 1
ATOM 1364 C C . CYS A 1 170 ? 11.32 20.359 5.797 1 92.31 170 CYS A C 1
ATOM 1366 O O . CYS A 1 170 ? 10.625 19.859 6.684 1 92.31 170 CYS A O 1
ATOM 1368 N N . LEU A 1 171 ? 12.633 20.281 5.719 1 91.44 171 LEU A N 1
ATOM 1369 C CA . LEU A 1 171 ? 13.375 19.906 6.914 1 91.44 171 LEU A CA 1
ATOM 1370 C C . LEU A 1 171 ? 13.352 21.031 7.949 1 91.44 171 LEU A C 1
ATOM 1372 O O . LEU A 1 171 ? 13.344 22.203 7.594 1 91.44 171 LEU A O 1
ATOM 1376 N N . GLN A 1 172 ? 13.453 20.578 9.109 1 85.44 172 GLN A N 1
ATOM 1377 C CA . GLN A 1 172 ? 13.445 21.562 10.18 1 85.44 172 GLN A CA 1
ATOM 1378 C C . GLN A 1 172 ? 14.578 22.578 10.016 1 85.44 172 GLN A C 1
ATOM 1380 O O . GLN A 1 172 ? 15.711 22.203 9.703 1 85.44 172 GLN A O 1
ATOM 1385 N N . GLU A 1 173 ? 14.43 23.844 10.133 1 75.31 173 GLU A N 1
ATOM 1386 C CA . GLU A 1 173 ? 15.398 24.953 10.141 1 75.31 173 GLU A CA 1
ATOM 1387 C C . GLU A 1 173 ? 15.695 25.438 8.727 1 75.31 173 GLU A C 1
ATOM 1389 O O . GLU A 1 173 ? 16.578 26.281 8.531 1 75.31 173 GLU A O 1
ATOM 1394 N N . SER A 1 174 ? 15.219 24.797 7.738 1 67.25 174 SER A N 1
ATOM 1395 C CA . SER A 1 174 ? 15.602 25.172 6.383 1 67.25 174 SER A CA 1
ATOM 1396 C C . SER A 1 174 ? 15.094 26.562 6.023 1 67.25 174 SER A C 1
ATOM 1398 O O . SER A 1 174 ? 15.828 27.375 5.461 1 67.25 174 SER A O 1
ATOM 1400 N N . ASP A 1 175 ? 13.75 26.766 5.762 1 62.44 175 ASP A N 1
ATOM 1401 C CA . ASP A 1 175 ? 13.344 27.938 5.004 1 62.44 175 ASP A CA 1
ATOM 1402 C C . ASP A 1 175 ? 12.406 28.828 5.824 1 62.44 175 ASP A C 1
ATOM 1404 O O . ASP A 1 175 ? 11.664 28.328 6.676 1 62.44 175 ASP A O 1
ATOM 1408 N N . VAL A 1 176 ? 12.797 30.094 5.699 1 63.88 176 VAL A N 1
ATOM 1409 C CA . VAL A 1 176 ? 11.883 31.125 6.188 1 63.88 176 VAL A CA 1
ATOM 1410 C C . VAL A 1 176 ? 10.828 31.422 5.121 1 63.88 176 VAL A C 1
ATOM 1412 O O . VAL A 1 176 ? 11.164 31.75 3.98 1 63.88 176 VAL A O 1
ATOM 1415 N N . ASP A 1 177 ? 9.617 31.094 5.457 1 65.12 177 ASP A N 1
ATOM 1416 C CA . ASP A 1 177 ? 8.523 31.406 4.547 1 65.12 177 ASP A CA 1
ATOM 1417 C C . ASP A 1 177 ? 8.211 32.906 4.555 1 65.12 177 ASP A C 1
ATOM 1419 O O . ASP A 1 177 ? 8.062 33.5 5.621 1 65.12 177 ASP A O 1
ATOM 1423 N N . THR A 1 178 ? 8.227 33.438 3.406 1 67.38 178 THR A N 1
ATOM 1424 C CA . THR A 1 178 ? 7.98 34.875 3.277 1 67.38 178 THR A CA 1
ATOM 1425 C C . THR A 1 178 ? 6.484 35.156 3.129 1 67.38 178 THR A C 1
ATOM 1427 O O . THR A 1 178 ? 6.016 36.25 3.463 1 67.38 178 THR A O 1
ATOM 1430 N N . GLU A 1 179 ? 5.789 34.219 2.658 1 81 179 GLU A N 1
ATOM 1431 C CA . GLU A 1 179 ? 4.363 34.406 2.426 1 81 179 GLU A CA 1
ATOM 1432 C C . GLU A 1 179 ? 3.539 33.312 3.107 1 81 179 GLU A C 1
ATOM 1434 O O . GLU A 1 179 ? 3.945 32.156 3.139 1 81 179 GLU A O 1
ATOM 1439 N N . VAL A 1 180 ? 2.406 33.844 3.607 1 84.44 180 VAL A N 1
ATOM 1440 C CA . VAL A 1 180 ? 1.48 32.938 4.258 1 84.44 180 VAL A CA 1
ATOM 1441 C C . VAL A 1 180 ? 0.791 32.062 3.211 1 84.44 180 VAL A C 1
ATOM 1443 O O . VAL A 1 180 ? 0.395 32.562 2.15 1 84.44 180 VAL A O 1
ATOM 1446 N N . PHE A 1 181 ? 0.669 30.75 3.51 1 87.62 181 PHE A N 1
ATOM 1447 C CA . PHE A 1 181 ? -0.034 29.812 2.633 1 87.62 181 PHE A CA 1
ATOM 1448 C C . PHE A 1 181 ? -0.8 28.781 3.447 1 87.62 181 PHE A C 1
ATOM 1450 O O . PHE A 1 181 ? -0.709 28.766 4.676 1 87.62 181 PHE A O 1
ATOM 1457 N N . GLY A 1 182 ? -1.66 27.984 2.686 1 91.75 182 GLY A N 1
ATOM 1458 C CA . GLY A 1 182 ? -2.373 26.875 3.305 1 91.75 182 GLY A CA 1
ATOM 1459 C C . GLY A 1 182 ? -3.879 27.062 3.312 1 91.75 182 GLY A C 1
ATOM 1460 O O . GLY A 1 182 ? -4.379 28.109 2.889 1 91.75 182 GLY A O 1
ATOM 1461 N N . VAL A 1 183 ? -4.496 26.047 3.76 1 94.25 183 VAL A N 1
ATOM 1462 C CA . VAL A 1 183 ? -5.938 26.125 3.973 1 94.25 183 VAL A CA 1
ATOM 1463 C C . VAL A 1 183 ? -6.227 26.734 5.344 1 94.25 183 VAL A C 1
ATOM 1465 O O . VAL A 1 183 ? -5.965 26.109 6.375 1 94.25 183 VAL A O 1
ATOM 1468 N N . ILE A 1 184 ? -6.852 27.797 5.445 1 95.62 184 ILE A N 1
ATOM 1469 C CA . ILE A 1 184 ? -6.883 28.766 6.535 1 95.62 184 ILE A CA 1
ATOM 1470 C C . ILE A 1 184 ? -7.254 28.062 7.84 1 95.62 184 ILE A C 1
ATOM 1472 O O . ILE A 1 184 ? -6.562 28.203 8.852 1 95.62 184 ILE A O 1
ATOM 1476 N N . PRO A 1 185 ? -8.312 27.203 7.879 1 97.12 185 PRO A N 1
ATOM 1477 C CA . PRO A 1 185 ? -8.734 26.641 9.164 1 97.12 185 PRO A CA 1
ATOM 1478 C C . PRO A 1 185 ? -7.684 25.719 9.773 1 97.12 185 PRO A C 1
ATOM 1480 O O . PRO A 1 185 ? -7.742 25.422 10.969 1 97.12 185 PRO A O 1
ATOM 1483 N N . TYR A 1 186 ? -6.773 25.328 8.961 1 97.88 186 TYR A N 1
ATOM 1484 C CA . TYR A 1 186 ? -5.82 24.328 9.422 1 97.88 186 TYR A CA 1
ATOM 1485 C C . TYR A 1 186 ? -4.441 24.938 9.625 1 97.88 186 TYR A C 1
ATOM 1487 O O . TYR A 1 186 ? -3.502 24.25 10.039 1 97.88 186 TYR A O 1
ATOM 1495 N N . VAL A 1 187 ? -4.312 26.219 9.367 1 96.94 187 VAL A N 1
ATOM 1496 C CA . VAL A 1 187 ? -3.027 26.906 9.461 1 96.94 187 VAL A CA 1
ATOM 1497 C C . VAL A 1 187 ? -2.779 27.359 10.898 1 96.94 187 VAL A C 1
ATOM 1499 O O . VAL A 1 187 ? -3.688 27.859 11.562 1 96.94 187 VAL A O 1
ATOM 1502 N N . ASP A 1 188 ? -1.577 27.172 11.328 1 96.81 188 ASP A N 1
ATOM 1503 C CA . ASP A 1 188 ? -1.142 27.672 12.633 1 96.81 188 ASP A CA 1
ATOM 1504 C C . ASP A 1 188 ? -1.498 29.141 12.797 1 96.81 188 ASP A C 1
ATOM 1506 O O . ASP A 1 188 ? -1.101 29.984 11.984 1 96.81 188 ASP A O 1
ATOM 1510 N N . PRO A 1 189 ? -2.24 29.5 13.883 1 96.44 189 PRO A N 1
ATOM 1511 C CA . PRO A 1 189 ? -2.654 30.891 14.078 1 96.44 189 PRO A CA 1
ATOM 1512 C C . PRO A 1 189 ? -1.474 31.859 14.141 1 96.44 189 PRO A C 1
ATOM 1514 O O . PRO A 1 189 ? -1.578 33 13.68 1 96.44 189 PRO A O 1
ATOM 1517 N N . LYS A 1 190 ? -0.375 31.453 14.656 1 94 190 LYS A N 1
ATOM 1518 C CA . LYS A 1 190 ? 0.792 32.312 14.719 1 94 190 LYS A CA 1
ATOM 1519 C C . LYS A 1 190 ? 1.302 32.656 13.32 1 94 190 LYS A C 1
ATOM 1521 O O . LYS A 1 190 ? 1.802 33.75 13.078 1 94 190 LYS A O 1
ATOM 1526 N N . PHE A 1 191 ? 1.217 31.719 12.484 1 93.69 191 PHE A N 1
ATOM 1527 C CA . PHE A 1 191 ? 1.652 31.906 11.109 1 93.69 191 PHE A CA 1
ATOM 1528 C C . PHE A 1 191 ? 0.668 32.781 10.344 1 93.69 191 PHE A C 1
ATOM 1530 O O . PHE A 1 191 ? 1.061 33.531 9.43 1 93.69 191 PHE A O 1
ATOM 1537 N N . LEU A 1 192 ? -0.583 32.781 10.734 1 92.44 192 LEU A N 1
ATOM 1538 C CA . LEU A 1 192 ? -1.637 33.531 10.086 1 92.44 192 LEU A CA 1
ATOM 1539 C C . LEU A 1 192 ? -1.522 35.031 10.43 1 92.44 192 LEU A C 1
ATOM 1541 O O . LEU A 1 192 ? -2.07 35.875 9.727 1 92.44 192 LEU A O 1
ATOM 1545 N N . ASP A 1 193 ? -0.931 35.312 11.508 1 90.19 193 ASP A N 1
ATOM 1546 C CA . ASP A 1 193 ? -0.824 36.688 11.984 1 90.19 193 ASP A CA 1
ATOM 1547 C C . ASP A 1 193 ? 0.231 37.469 11.195 1 90.19 193 ASP A C 1
ATOM 1549 O O . ASP A 1 193 ? 1.427 37.188 11.305 1 90.19 193 ASP A O 1
ATOM 1553 N N . PRO A 1 194 ? -0.121 38.344 10.461 1 83.5 194 PRO A N 1
ATOM 1554 C CA . PRO A 1 194 ? 0.843 39.094 9.648 1 83.5 194 PRO A CA 1
ATOM 1555 C C . PRO A 1 194 ? 1.772 39.969 10.484 1 83.5 194 PRO A C 1
ATOM 1557 O O . PRO A 1 194 ? 2.812 40.406 9.992 1 83.5 194 PRO A O 1
ATOM 1560 N N . LYS A 1 195 ? 1.451 40.281 11.68 1 84.06 195 LYS A N 1
ATOM 1561 C CA . LYS A 1 195 ? 2.211 41.188 12.531 1 84.06 195 LYS A CA 1
ATOM 1562 C C . LYS A 1 195 ? 3.4 40.469 13.172 1 84.06 195 LYS A C 1
ATOM 1564 O O . LYS A 1 195 ? 4.328 41.125 13.656 1 84.06 195 LYS A O 1
ATOM 1569 N N . ILE A 1 196 ? 3.326 39.219 13.148 1 82.62 196 ILE A N 1
ATOM 1570 C CA . ILE A 1 196 ? 4.352 38.469 13.852 1 82.62 196 ILE A CA 1
ATOM 1571 C C . ILE A 1 196 ? 5.043 37.5 12.883 1 82.62 196 ILE A C 1
ATOM 1573 O O . ILE A 1 196 ? 4.418 36.594 12.352 1 82.62 196 ILE A O 1
ATOM 1577 N N . PRO A 1 197 ? 6.32 37.781 12.602 1 83.81 197 PRO A N 1
ATOM 1578 C CA . PRO A 1 197 ? 7.039 36.781 11.805 1 83.81 197 PRO A CA 1
ATOM 1579 C C . PRO A 1 197 ? 7.129 35.438 12.5 1 83.81 197 PRO A C 1
ATOM 1581 O O . PRO A 1 197 ? 7.539 35.344 13.656 1 83.81 197 PRO A O 1
ATOM 1584 N N . TYR A 1 198 ? 6.57 34.469 11.883 1 88.12 198 TYR A N 1
ATOM 1585 C CA . TYR A 1 198 ? 6.57 33.125 12.445 1 88.12 198 TYR A CA 1
ATOM 1586 C C . TYR A 1 198 ? 6.859 32.094 11.375 1 88.12 198 TYR A C 1
ATOM 1588 O O . TYR A 1 198 ? 6.254 32.125 10.297 1 88.12 198 TYR A O 1
ATOM 1596 N N . ASN A 1 199 ? 7.855 31.203 11.68 1 89.81 199 ASN A N 1
ATOM 1597 C CA . ASN A 1 199 ? 8.117 30.062 10.82 1 89.81 199 ASN A CA 1
ATOM 1598 C C . ASN A 1 199 ? 7.379 28.812 11.297 1 89.81 199 ASN A C 1
ATOM 1600 O O . ASN A 1 199 ? 7.34 28.531 12.5 1 89.81 199 ASN A O 1
ATOM 1604 N N . LEU A 1 200 ? 6.879 28.172 10.344 1 93.69 200 LEU A N 1
ATOM 1605 C CA . LEU A 1 200 ? 6.176 26.938 10.695 1 93.69 200 LEU A CA 1
ATOM 1606 C C . LEU A 1 200 ? 7.129 25.922 11.32 1 93.69 200 LEU A C 1
ATOM 1608 O O . LEU A 1 200 ? 8.281 25.797 10.883 1 93.69 200 LEU A O 1
ATOM 1612 N N . THR A 1 201 ? 6.672 25.234 12.352 1 95.12 201 THR A N 1
ATOM 1613 C CA . THR A 1 201 ? 7.438 24.234 13.086 1 95.12 201 THR A CA 1
ATOM 1614 C C . THR A 1 201 ? 6.66 22.922 13.188 1 95.12 201 THR A C 1
ATOM 1616 O O . THR A 1 201 ? 5.543 22.812 12.68 1 95.12 201 THR A O 1
ATOM 1619 N N . LYS A 1 202 ? 7.273 21.938 13.836 1 97.88 202 LYS A N 1
ATOM 1620 C CA . LYS A 1 202 ? 6.586 20.688 14.109 1 97.88 202 LYS A CA 1
ATOM 1621 C C . LYS A 1 202 ? 5.273 20.922 14.852 1 97.88 202 LYS A C 1
ATOM 1623 O O . LYS A 1 202 ? 4.293 20.203 14.633 1 97.88 202 LYS A O 1
ATOM 1628 N N . LYS A 1 203 ? 5.289 21.969 15.641 1 98.19 203 LYS A N 1
ATOM 1629 C CA . LYS A 1 203 ? 4.102 22.297 16.422 1 98.19 203 LYS A CA 1
ATOM 1630 C C . LYS A 1 203 ? 2.975 22.812 15.531 1 98.19 203 LYS A C 1
ATOM 1632 O O . LYS A 1 203 ? 1.799 22.719 15.898 1 98.19 203 LYS A O 1
ATOM 1637 N N . SER A 1 204 ? 3.318 23.375 14.391 1 97.5 204 SER A N 1
ATOM 1638 C CA . SER A 1 204 ? 2.305 23.812 13.445 1 97.5 204 SER A CA 1
ATOM 1639 C C . SER A 1 204 ? 1.546 22.641 12.852 1 97.5 204 SER A C 1
ATOM 1641 O O . SER A 1 204 ? 0.331 22.703 12.656 1 97.5 204 SER A O 1
ATOM 1643 N N . ASP A 1 205 ? 2.271 21.531 12.617 1 98.62 205 ASP A N 1
ATOM 1644 C CA . ASP A 1 205 ? 1.623 20.297 12.172 1 98.62 205 ASP A CA 1
ATOM 1645 C C . ASP A 1 205 ? 0.657 19.766 13.227 1 98.62 205 ASP A C 1
ATOM 1647 O O . ASP A 1 205 ? -0.41 19.25 12.891 1 98.62 205 ASP A O 1
ATOM 1651 N N . ILE A 1 206 ? 1.06 19.953 14.445 1 98.94 206 ILE A N 1
ATOM 1652 C CA . ILE A 1 206 ? 0.241 19.469 15.555 1 98.94 206 ILE A CA 1
ATOM 1653 C C . ILE A 1 206 ? -1.068 20.266 15.602 1 98.94 206 ILE A C 1
ATOM 1655 O O . ILE A 1 206 ? -2.131 19.688 15.859 1 98.94 206 ILE A O 1
ATOM 1659 N N . PHE A 1 207 ? -1.009 21.562 15.383 1 98.81 207 PHE A N 1
ATOM 1660 C CA . PHE A 1 207 ? -2.223 22.359 15.32 1 98.81 207 PHE A CA 1
ATOM 1661 C C . PHE A 1 207 ? -3.176 21.828 14.258 1 98.81 207 PHE A C 1
ATOM 1663 O O . PHE A 1 207 ? -4.348 21.578 14.539 1 98.81 207 PHE A O 1
ATOM 1670 N N . SER A 1 208 ? -2.629 21.641 13.031 1 98.81 208 SER A N 1
ATOM 1671 C CA . SER A 1 208 ? -3.443 21.141 11.938 1 98.81 208 SER A CA 1
ATOM 1672 C C . SER A 1 208 ? -4.086 19.797 12.297 1 98.81 208 SER A C 1
ATOM 1674 O O . SER A 1 208 ? -5.266 19.578 12.016 1 98.81 208 SER A O 1
ATOM 1676 N N . MET A 1 209 ? -3.307 18.953 12.914 1 98.81 209 MET A N 1
ATOM 1677 C CA . MET A 1 209 ? -3.781 17.625 13.336 1 98.81 209 MET A CA 1
ATOM 1678 C C . MET A 1 209 ? -4.934 17.766 14.32 1 98.81 209 MET A C 1
ATOM 1680 O O . MET A 1 209 ? -5.926 17.047 14.227 1 98.81 209 MET A O 1
ATOM 1684 N N . GLY A 1 210 ? -4.82 18.688 15.258 1 98.81 210 GLY A N 1
ATOM 1685 C CA . GLY A 1 210 ? -5.883 18.906 16.234 1 98.81 210 GLY A CA 1
ATOM 1686 C C . GLY A 1 210 ? -7.199 19.297 15.586 1 98.81 210 GLY A C 1
ATOM 1687 O O . GLY A 1 210 ? -8.258 18.797 15.977 1 98.81 210 GLY A O 1
ATOM 1688 N N . VAL A 1 211 ? -7.133 20.156 14.656 1 98.69 211 VAL A N 1
ATOM 1689 C CA . VAL A 1 211 ? -8.328 20.594 13.938 1 98.69 211 VAL A CA 1
ATOM 1690 C C . VAL A 1 211 ? -8.961 19.406 13.211 1 98.69 211 VAL A C 1
ATOM 1692 O O . VAL A 1 211 ? -10.18 19.234 13.242 1 98.69 211 VAL A O 1
ATOM 1695 N N . ILE A 1 212 ? -8.172 18.562 12.617 1 98.69 212 ILE A N 1
ATOM 1696 C CA . ILE A 1 212 ? -8.672 17.391 11.898 1 98.69 212 ILE A CA 1
ATOM 1697 C C . ILE A 1 212 ? -9.305 16.406 12.883 1 98.69 212 ILE A C 1
ATOM 1699 O O . ILE A 1 212 ? -10.312 15.773 12.57 1 98.69 212 ILE A O 1
ATOM 1703 N N . PHE A 1 213 ? -8.648 16.25 14.062 1 98.69 213 PHE A N 1
ATOM 1704 C CA . PHE A 1 213 ? -9.227 15.383 15.078 1 98.69 213 PHE A CA 1
ATOM 1705 C C . PHE A 1 213 ? -10.648 15.82 15.422 1 98.69 213 PHE A C 1
ATOM 1707 O O . PHE A 1 213 ? -11.555 14.984 15.523 1 98.69 213 PHE A O 1
ATOM 1714 N N . TRP A 1 214 ? -10.82 17.109 15.609 1 98.38 214 TRP A N 1
ATOM 1715 C CA . TRP A 1 214 ? -12.172 17.609 15.836 1 98.38 214 TRP A CA 1
ATOM 1716 C C . TRP A 1 214 ? -13.086 17.266 14.656 1 98.38 214 TRP A C 1
ATOM 1718 O O . TRP A 1 214 ? -14.227 16.859 14.859 1 98.38 214 TRP A O 1
ATOM 1728 N N . GLN A 1 215 ? -12.586 17.406 13.5 1 97.88 215 GLN A N 1
ATOM 1729 C CA . GLN A 1 215 ? -13.375 17.141 12.305 1 97.88 215 GLN A CA 1
ATOM 1730 C C . GLN A 1 215 ? -13.812 15.688 12.242 1 97.88 215 GLN A C 1
ATOM 1732 O O . GLN A 1 215 ? -14.891 15.367 11.742 1 97.88 215 GLN A O 1
ATOM 1737 N N . LEU A 1 216 ? -12.961 14.758 12.711 1 97.75 216 LEU A N 1
ATOM 1738 C CA . LEU A 1 216 ? -13.312 13.344 12.773 1 97.75 216 LEU A CA 1
ATOM 1739 C C . LEU A 1 216 ? -14.531 13.117 13.648 1 97.75 216 LEU A C 1
ATOM 1741 O O . LEU A 1 216 ? -15.289 12.172 13.438 1 97.75 216 LEU A O 1
ATOM 1745 N N . THR A 1 217 ? -14.742 13.992 14.602 1 97.25 217 THR A N 1
ATOM 1746 C CA . THR A 1 217 ? -15.852 13.828 15.531 1 97.25 217 THR A CA 1
ATOM 1747 C C . THR A 1 217 ? -17.094 14.547 15.016 1 97.25 217 THR A C 1
ATOM 1749 O O . THR A 1 217 ? -18.219 14.125 15.289 1 97.25 217 THR A O 1
ATOM 1752 N N . SER A 1 218 ? -16.906 15.609 14.273 1 96 218 SER A N 1
ATOM 1753 C CA . SER A 1 218 ? -18.031 16.453 13.867 1 96 218 SER A CA 1
ATOM 1754 C C . SER A 1 218 ? -18.484 16.109 12.453 1 96 218 SER A C 1
ATOM 1756 O O . SER A 1 218 ? -19.641 16.391 12.086 1 96 218 SER A O 1
ATOM 1758 N N . CYS A 1 219 ? -17.562 15.625 11.656 1 96.12 219 CYS A N 1
ATOM 1759 C CA . CYS A 1 219 ? -17.766 15.383 10.234 1 96.12 219 CYS A CA 1
ATOM 1760 C C . CYS A 1 219 ? -18.188 16.672 9.516 1 96.12 219 CYS A C 1
ATOM 1762 O O . CYS A 1 219 ? -18.906 16.625 8.516 1 96.12 219 CYS A O 1
ATOM 1764 N N . SER A 1 220 ? -17.719 17.797 10.086 1 93.69 220 SER A N 1
ATOM 1765 C CA . SER A 1 220 ? -18.031 19.109 9.531 1 93.69 220 SER A CA 1
ATOM 1766 C C . SER A 1 220 ? -16.75 19.891 9.188 1 93.69 220 SER A C 1
ATOM 1768 O O . SER A 1 220 ? -15.695 19.641 9.773 1 93.69 220 SER A O 1
ATOM 1770 N N . SER A 1 221 ? -16.984 20.781 8.242 1 94.12 221 SER A N 1
ATOM 1771 C CA . SER A 1 221 ? -15.867 21.672 7.934 1 94.12 221 SER A CA 1
ATOM 1772 C C . SER A 1 221 ? -15.664 22.703 9.039 1 94.12 221 SER A C 1
ATOM 1774 O O . SER A 1 221 ? -16.625 23.328 9.5 1 94.12 221 SER A O 1
ATOM 1776 N N . PRO A 1 222 ? -14.445 22.891 9.445 1 96.44 222 PRO A N 1
ATOM 1777 C CA . PRO A 1 222 ? -14.203 23.906 10.469 1 96.44 222 PRO A CA 1
ATOM 1778 C C . PRO A 1 222 ? -14.586 25.312 10.008 1 96.44 222 PRO A C 1
ATOM 1780 O O . PRO A 1 222 ? -14.305 25.688 8.867 1 96.44 222 PRO A O 1
ATOM 1783 N N . TYR A 1 223 ? -15.289 26.031 10.898 1 95.75 223 TYR A N 1
ATOM 1784 C CA . TYR A 1 223 ? -15.711 27.422 10.695 1 95.75 223 TYR A CA 1
ATOM 1785 C C . TYR A 1 223 ? -16.594 27.547 9.469 1 95.75 223 TYR A C 1
ATOM 1787 O O . TYR A 1 223 ? -16.641 28.594 8.828 1 95.75 223 TYR A O 1
ATOM 1795 N N . ASN A 1 224 ? -17.172 26.359 8.992 1 92.44 224 ASN A N 1
ATOM 1796 C CA . ASN A 1 224 ? -18.016 26.297 7.793 1 92.44 224 ASN A CA 1
ATOM 1797 C C . ASN A 1 224 ? -17.281 26.844 6.57 1 92.44 224 ASN A C 1
ATOM 1799 O O . ASN A 1 224 ? -17.844 27.578 5.766 1 92.44 224 ASN A O 1
ATOM 1803 N N . PHE A 1 225 ? -16.047 26.484 6.637 1 91.69 225 PHE A N 1
ATOM 1804 C CA . PHE A 1 225 ? -15.117 27.031 5.648 1 91.69 225 PHE A CA 1
ATOM 1805 C C . PHE A 1 225 ? -15.586 26.719 4.234 1 91.69 225 PHE A C 1
ATOM 1807 O O . PHE A 1 225 ? -15.383 27.5 3.314 1 91.69 225 PHE A O 1
ATOM 1814 N N . GLU A 1 226 ? -16.188 25.609 3.984 1 83.44 226 GLU A N 1
ATOM 1815 C CA . GLU A 1 226 ? -16.625 25.219 2.648 1 83.44 226 GLU A CA 1
ATOM 1816 C C . GLU A 1 226 ? -17.766 26.109 2.15 1 83.44 226 GLU A C 1
ATOM 1818 O O . GLU A 1 226 ? -17.891 26.344 0.947 1 83.44 226 GLU A O 1
ATOM 1823 N N . LYS A 1 227 ? -18.5 26.609 3.074 1 84.81 227 LYS A N 1
ATOM 1824 C CA . LYS A 1 227 ? -19.672 27.406 2.719 1 84.81 227 LYS A CA 1
ATOM 1825 C C . LYS A 1 227 ? -19.391 28.891 2.881 1 84.81 227 LYS A C 1
ATOM 1827 O O . LYS A 1 227 ? -19.906 29.719 2.113 1 84.81 227 LYS A O 1
ATOM 1832 N N . ARG A 1 228 ? -18.562 29.188 3.846 1 83.06 228 ARG A N 1
ATOM 1833 C CA . ARG A 1 228 ? -18.234 30.578 4.129 1 83.06 228 ARG A CA 1
ATOM 1834 C C . ARG A 1 228 ? -17.125 31.078 3.209 1 83.06 228 ARG A C 1
ATOM 1836 O O . ARG A 1 228 ? -16.172 30.359 2.941 1 83.06 228 ARG A O 1
ATOM 1843 N N . LYS A 1 229 ? -17.375 32.219 2.584 1 83 229 LYS A N 1
ATOM 1844 C CA . LYS A 1 229 ? -16.344 32.781 1.705 1 83 229 LYS A CA 1
ATOM 1845 C C . LYS A 1 229 ? -15.719 34.031 2.316 1 83 229 LYS A C 1
ATOM 1847 O O . LYS A 1 229 ? -14.938 34.719 1.663 1 83 229 LYS A O 1
ATOM 1852 N N . ASP A 1 230 ? -16 34.25 3.584 1 90.19 230 ASP A N 1
ATOM 1853 C CA . ASP A 1 230 ? -15.406 35.406 4.277 1 90.19 230 ASP A CA 1
ATOM 1854 C C . ASP A 1 230 ? -14.125 35 4.988 1 90.19 230 ASP A C 1
ATOM 1856 O O . ASP A 1 230 ? -14.062 35 6.223 1 90.19 230 ASP A O 1
ATOM 1860 N N . TYR A 1 231 ? -13.078 34.844 4.32 1 90.94 231 TYR A N 1
ATOM 1861 C CA . TYR A 1 231 ? -11.797 34.312 4.789 1 90.94 231 TYR A CA 1
ATOM 1862 C C . TYR A 1 231 ? -11.18 35.25 5.836 1 90.94 231 TYR A C 1
ATOM 1864 O O . TYR A 1 231 ? -10.578 34.781 6.805 1 90.94 231 TYR A O 1
ATOM 1872 N N . ALA A 1 232 ? -11.375 36.531 5.605 1 92.12 232 ALA A N 1
ATOM 1873 C CA . ALA A 1 232 ? -10.844 37.5 6.551 1 92.12 232 ALA A CA 1
ATOM 1874 C C . ALA A 1 232 ? -11.484 37.344 7.926 1 92.12 232 ALA A C 1
ATOM 1876 O O . ALA A 1 232 ? -10.797 37.375 8.953 1 92.12 232 ALA A O 1
ATOM 1877 N N . SER A 1 233 ? -12.781 37.156 7.914 1 94.62 233 SER A N 1
ATOM 1878 C CA . SER A 1 233 ? -13.516 37 9.164 1 94.62 233 SER A CA 1
ATOM 1879 C C . SER A 1 233 ? -13.109 35.719 9.875 1 94.62 233 SER A C 1
ATOM 1881 O O . SER A 1 233 ? -12.914 35.688 11.094 1 94.62 233 SER A O 1
ATOM 1883 N N . ILE A 1 234 ? -12.945 34.656 9.125 1 95.12 234 ILE A N 1
ATOM 1884 C CA . ILE A 1 234 ? -12.539 33.375 9.695 1 95.12 234 ILE A CA 1
ATOM 1885 C C . ILE A 1 234 ? -11.141 33.5 10.305 1 95.12 234 ILE A C 1
ATOM 1887 O O . ILE A 1 234 ? -10.898 33.031 11.414 1 95.12 234 ILE A O 1
ATOM 1891 N N . THR A 1 235 ? -10.297 34.156 9.57 1 94.94 235 THR A N 1
ATOM 1892 C CA . THR A 1 235 ? -8.938 34.375 10.047 1 94.94 235 THR A CA 1
ATOM 1893 C C . THR A 1 235 ? -8.953 35.125 11.375 1 94.94 235 THR A C 1
ATOM 1895 O O . THR A 1 235 ? -8.25 34.75 12.312 1 94.94 235 THR A O 1
ATOM 1898 N N . LEU A 1 236 ? -9.742 36.156 11.406 1 94.75 236 LEU A N 1
ATOM 1899 C CA . LEU A 1 236 ? -9.844 36.969 12.609 1 94.75 236 LEU A CA 1
ATOM 1900 C C . LEU A 1 236 ? -10.375 36.156 13.781 1 94.75 236 LEU A C 1
ATOM 1902 O O . LEU A 1 236 ? -9.898 36.312 14.914 1 94.75 236 LEU A O 1
ATOM 1906 N N . ASP A 1 237 ? -11.344 35.312 13.492 1 95.25 237 ASP A N 1
ATOM 1907 C CA . ASP A 1 237 ? -11.898 34.438 14.516 1 95.25 237 ASP A CA 1
ATOM 1908 C C . ASP A 1 237 ? -10.82 33.531 15.102 1 95.25 237 ASP A C 1
ATOM 1910 O O . ASP A 1 237 ? -10.711 33.406 16.312 1 95.25 237 ASP A O 1
ATOM 1914 N N . ILE A 1 238 ? -10.039 33 14.266 1 96.12 238 ILE A N 1
ATOM 1915 C CA . ILE A 1 238 ? -8.984 32.062 14.672 1 96.12 238 ILE A CA 1
ATOM 1916 C C . ILE A 1 238 ? -7.926 32.812 15.477 1 96.12 238 ILE A C 1
ATOM 1918 O O . ILE A 1 238 ? -7.488 32.344 16.531 1 96.12 238 ILE A O 1
ATOM 1922 N N . LEU A 1 239 ? -7.559 34 15.023 1 95.06 239 LEU A N 1
ATOM 1923 C CA . LEU A 1 239 ? -6.547 34.812 15.68 1 95.06 239 LEU A CA 1
ATOM 1924 C C . LEU A 1 239 ? -7.012 35.219 17.078 1 95.06 239 LEU A C 1
ATOM 1926 O O . LEU A 1 239 ? -6.199 35.344 17.984 1 95.06 239 LEU A O 1
ATOM 1930 N N . ASN A 1 240 ? -8.281 35.406 17.219 1 95.31 240 ASN A N 1
ATOM 1931 C CA . ASN A 1 240 ? -8.852 35.812 18.484 1 95.31 240 ASN A CA 1
ATOM 1932 C C . ASN A 1 240 ? -9.07 34.656 19.438 1 95.31 240 ASN A C 1
ATOM 1934 O O . ASN A 1 240 ? -9.625 34.812 20.516 1 95.31 240 ASN A O 1
ATOM 1938 N N . GLY A 1 241 ? -8.711 33.469 18.953 1 95.38 241 GLY A N 1
ATOM 1939 C CA . GLY A 1 241 ? -8.719 32.312 19.844 1 95.38 241 GLY A CA 1
ATOM 1940 C C . GLY A 1 241 ? -9.969 31.469 19.703 1 95.38 241 GLY A C 1
ATOM 1941 O O . GLY A 1 241 ? -10.141 30.5 20.438 1 95.38 241 GLY A O 1
ATOM 1942 N N . LEU A 1 242 ? -10.836 31.812 18.781 1 96.44 242 LEU A N 1
ATOM 1943 C CA . LEU A 1 242 ? -12.047 31.031 18.594 1 96.44 242 LEU A CA 1
ATOM 1944 C C . LEU A 1 242 ? -11.711 29.625 18.094 1 96.44 242 LEU A C 1
ATOM 1946 O O . LEU A 1 242 ? -10.859 29.453 17.234 1 96.44 242 LEU A O 1
ATOM 1950 N N . ARG A 1 243 ? -12.281 28.609 18.75 1 97.81 243 ARG A N 1
ATOM 1951 C CA . ARG A 1 243 ? -12.242 27.219 18.312 1 97.81 243 ARG A CA 1
ATOM 1952 C C . ARG A 1 243 ? -13.648 26.641 18.203 1 97.81 243 ARG A C 1
ATOM 1954 O O . ARG A 1 243 ? -14.609 27.219 18.703 1 97.81 243 ARG A O 1
ATOM 1961 N N . GLU A 1 244 ? -13.695 25.531 17.469 1 97.25 244 GLU A N 1
ATOM 1962 C CA . GLU A 1 244 ? -14.992 24.906 17.234 1 97.25 244 GLU A CA 1
ATOM 1963 C C . GLU A 1 244 ? -15.578 24.344 18.531 1 97.25 244 GLU A C 1
ATOM 1965 O O . GLU A 1 244 ? -14.836 23.969 19.438 1 97.25 244 GLU A O 1
ATOM 1970 N N . GLU A 1 245 ? -16.906 24.25 18.531 1 96.25 245 GLU A N 1
ATOM 1971 C CA . GLU A 1 245 ? -17.609 23.672 19.672 1 96.25 245 GLU A CA 1
ATOM 1972 C C . GLU A 1 245 ? -17.359 22.172 19.766 1 96.25 245 GLU A C 1
ATOM 1974 O O . GLU A 1 245 ? -17.25 21.484 18.75 1 96.25 245 GLU A O 1
ATOM 1979 N N . LEU A 1 246 ? -17.297 21.734 20.953 1 95.62 246 LEU A N 1
ATOM 1980 C CA . LEU A 1 246 ? -17.094 20.312 21.203 1 95.62 246 LEU A CA 1
ATOM 1981 C C . LEU A 1 246 ? -18.328 19.5 20.828 1 95.62 246 LEU A C 1
ATOM 1983 O O . LEU A 1 246 ? -19.453 19.969 20.984 1 95.62 246 LEU A O 1
ATOM 1987 N N . ILE A 1 247 ? -18.094 18.328 20.328 1 93.56 247 ILE A N 1
ATOM 1988 C CA . ILE A 1 247 ? -19.188 17.469 19.875 1 93.56 247 ILE A CA 1
ATOM 1989 C C . ILE A 1 247 ? -19.609 16.531 21.016 1 93.56 247 ILE A C 1
ATOM 1991 O O . ILE A 1 247 ? -18.781 15.875 21.625 1 93.56 247 ILE A O 1
ATOM 1995 N N . SER A 1 248 ? -20.906 16.406 21.141 1 89.19 248 SER A N 1
ATOM 1996 C CA . SER A 1 248 ? -21.469 15.562 22.203 1 89.19 248 SER A CA 1
ATOM 1997 C C . SER A 1 248 ? -21.141 14.094 21.953 1 89.19 248 SER A C 1
ATOM 1999 O O . SER A 1 248 ? -21 13.672 20.797 1 89.19 248 SER A O 1
ATOM 2001 N N . ASN A 1 249 ? -20.984 13.281 22.891 1 86.75 249 ASN A N 1
ATOM 2002 C CA . ASN A 1 249 ? -20.781 11.836 22.828 1 86.75 249 ASN A CA 1
ATOM 2003 C C . ASN A 1 249 ? -19.406 11.484 22.297 1 86.75 249 ASN A C 1
ATOM 2005 O O . ASN A 1 249 ? -19.172 10.359 21.844 1 86.75 249 ASN A O 1
ATOM 2009 N N . THR A 1 250 ? -18.609 12.461 22.297 1 93.56 250 THR A N 1
ATOM 2010 C CA . THR A 1 250 ? -17.203 12.188 22 1 93.56 250 THR A CA 1
ATOM 2011 C C . THR A 1 250 ? -16.438 11.82 23.266 1 93.56 250 THR A C 1
ATOM 2013 O O . THR A 1 250 ? -16.688 12.383 24.344 1 93.56 250 THR A O 1
ATOM 2016 N N . ASN A 1 251 ? -15.617 10.883 23.141 1 94.06 251 ASN A N 1
ATOM 2017 C CA . ASN A 1 251 ? -14.773 10.508 24.281 1 94.06 251 ASN A CA 1
ATOM 2018 C C . ASN A 1 251 ? -14.055 11.719 24.859 1 94.06 251 ASN A C 1
ATOM 2020 O O . ASN A 1 251 ? -13.422 12.484 24.141 1 94.06 251 ASN A O 1
ATOM 2024 N N . VAL A 1 252 ? -14.078 11.891 26.172 1 94.56 252 VAL A N 1
ATOM 2025 C CA . VAL A 1 252 ? -13.586 13.086 26.844 1 94.56 252 VAL A CA 1
ATOM 2026 C C . VAL A 1 252 ? -12.07 13.188 26.672 1 94.56 252 VAL A C 1
ATOM 2028 O O . VAL A 1 252 ? -11.523 14.281 26.562 1 94.56 252 VAL A O 1
ATOM 2031 N N . LYS A 1 253 ? -11.414 12.062 26.719 1 96.88 253 LYS A N 1
ATOM 2032 C CA . LYS A 1 253 ? -9.969 12.078 26.547 1 96.88 253 LYS A CA 1
ATOM 2033 C C . LYS A 1 253 ? -9.586 12.547 25.141 1 96.88 253 LYS A C 1
ATOM 2035 O O . LYS A 1 253 ? -8.578 13.227 24.969 1 96.88 253 LYS A O 1
ATOM 2040 N N . PHE A 1 254 ? -10.414 12.148 24.203 1 97.69 254 PHE A N 1
ATOM 2041 C CA . PHE A 1 254 ? -10.164 12.578 22.828 1 97.69 254 PHE A CA 1
ATOM 2042 C C . PHE A 1 254 ? -10.398 14.078 22.688 1 97.69 254 PHE A C 1
ATOM 2044 O O . PHE A 1 254 ? -9.617 14.773 22.031 1 97.69 254 PHE A O 1
ATOM 2051 N N . ILE A 1 255 ? -11.414 14.602 23.344 1 97.5 255 ILE A N 1
ATOM 2052 C CA . ILE A 1 255 ? -11.711 16.031 23.344 1 97.5 255 ILE A CA 1
ATOM 2053 C C . ILE A 1 255 ? -10.539 16.797 23.938 1 97.5 255 ILE A C 1
ATOM 2055 O O . ILE A 1 255 ? -10.055 17.766 23.344 1 97.5 255 ILE A O 1
ATOM 2059 N N . ARG A 1 256 ? -10.07 16.328 25.016 1 97.81 256 ARG A N 1
ATOM 2060 C CA . ARG A 1 256 ? -8.953 17 25.688 1 97.81 256 ARG A CA 1
ATOM 2061 C C . ARG A 1 256 ? -7.715 17.016 24.797 1 97.81 256 ARG A C 1
ATOM 2063 O O . ARG A 1 256 ? -6.992 18.016 24.734 1 97.81 256 ARG A O 1
ATOM 2070 N N . LEU A 1 257 ? -7.523 15.922 24.141 1 98.5 257 LEU A N 1
ATOM 2071 C CA . LEU A 1 257 ? -6.34 15.789 23.297 1 98.5 257 LEU A CA 1
ATOM 2072 C C . LEU A 1 257 ? -6.363 16.812 22.172 1 98.5 257 LEU A C 1
ATOM 2074 O O . LEU A 1 257 ? -5.387 17.531 21.969 1 98.5 257 LEU A O 1
ATOM 2078 N N . TYR A 1 258 ? -7.504 16.875 21.406 1 98.06 258 TYR A N 1
ATOM 2079 C CA . TYR A 1 258 ? -7.453 17.781 20.266 1 98.06 258 TYR A CA 1
ATOM 2080 C C . TYR A 1 258 ? -7.527 19.234 20.734 1 98.06 258 TYR A C 1
ATOM 2082 O O . TYR A 1 258 ? -7.078 20.141 20.031 1 98.06 258 TYR A O 1
ATOM 2090 N N . GLN A 1 259 ? -8.008 19.516 21.938 1 98.44 259 GLN A N 1
ATOM 2091 C CA . GLN A 1 259 ? -7.957 20.844 22.516 1 98.44 259 GLN A CA 1
ATOM 2092 C C . GLN A 1 259 ? -6.52 21.25 22.844 1 98.44 259 GLN A C 1
ATOM 2094 O O . GLN A 1 259 ? -6.145 22.422 22.688 1 98.44 259 GLN A O 1
ATOM 2099 N N . GLN A 1 260 ? -5.758 20.312 23.312 1 98.69 260 GLN A N 1
ATOM 2100 C CA . GLN A 1 260 ? -4.344 20.578 23.562 1 98.69 260 GLN A CA 1
ATOM 2101 C C . GLN A 1 260 ? -3.594 20.828 22.25 1 98.69 260 GLN A C 1
ATOM 2103 O O . GLN A 1 260 ? -2.729 21.703 22.188 1 98.69 260 GLN A O 1
ATOM 2108 N N . CYS A 1 261 ? -3.934 20.125 21.266 1 98.88 261 CYS A N 1
ATOM 2109 C CA . CYS A 1 261 ? -3.244 20.203 19.969 1 98.88 261 CYS A CA 1
ATOM 2110 C C . CYS A 1 261 ? -3.48 21.547 19.312 1 98.88 261 CYS A C 1
ATOM 2112 O O . CYS A 1 261 ? -2.586 22.094 18.656 1 98.88 261 CYS A O 1
ATOM 2114 N N . TRP A 1 262 ? -4.734 22.094 19.453 1 98.5 262 TRP A N 1
ATOM 2115 C CA . TRP A 1 262 ? -5.051 23.281 18.672 1 98.5 262 TRP A CA 1
ATOM 2116 C C . TRP A 1 262 ? -4.945 24.547 19.516 1 98.5 262 TRP A C 1
ATOM 2118 O O . TRP A 1 262 ? -5.586 25.547 19.234 1 98.5 262 TRP A O 1
ATOM 2128 N N . ARG A 1 263 ? -4.207 24.5 20.641 1 98.19 263 ARG A N 1
ATOM 2129 C CA . ARG A 1 263 ? -3.92 25.688 21.438 1 98.19 263 ARG A CA 1
ATOM 2130 C C . ARG A 1 263 ? -3.246 26.766 20.594 1 98.19 263 ARG A C 1
ATOM 2132 O O . ARG A 1 263 ? -2.514 26.453 19.641 1 98.19 263 ARG A O 1
ATOM 2139 N N . HIS A 1 264 ? -3.48 28 20.953 1 97 264 HIS A N 1
ATOM 2140 C CA . HIS A 1 264 ? -2.992 29.125 20.172 1 97 264 HIS A CA 1
ATOM 2141 C C . HIS A 1 264 ? -1.469 29.188 20.203 1 97 264 HIS A C 1
ATOM 2143 O O . HIS A 1 264 ? -0.839 29.375 19.156 1 97 264 HIS A O 1
ATOM 2149 N N . GLU A 1 265 ? -0.895 29.031 21.375 1 96.25 265 GLU A N 1
ATOM 2150 C CA . GLU A 1 265 ? 0.554 29.125 21.531 1 96.25 265 GLU A CA 1
ATOM 2151 C C . GLU A 1 265 ? 1.224 27.781 21.203 1 96.25 265 GLU A C 1
ATOM 2153 O O . GLU A 1 265 ? 0.962 26.781 21.875 1 96.25 265 GLU A O 1
ATOM 2158 N N . PRO A 1 266 ? 2.133 27.766 20.281 1 96.88 266 PRO A N 1
ATOM 2159 C CA . PRO A 1 266 ? 2.754 26.516 19.844 1 96.88 266 PRO A CA 1
ATOM 2160 C C . PRO A 1 266 ? 3.436 25.766 20.984 1 96.88 266 PRO A C 1
ATOM 2162 O O . PRO A 1 266 ? 3.371 24.547 21.047 1 96.88 266 PRO A O 1
ATOM 2165 N N . ASP A 1 267 ? 4.059 26.438 21.906 1 96.62 267 ASP A N 1
ATOM 2166 C CA . ASP A 1 267 ? 4.816 25.812 22.984 1 96.62 267 ASP A CA 1
ATOM 2167 C C . ASP A 1 267 ? 3.893 25.078 23.953 1 96.62 267 ASP A C 1
ATOM 2169 O O . ASP A 1 267 ? 4.348 24.25 24.75 1 96.62 267 ASP A O 1
ATOM 2173 N N . GLU A 1 268 ? 2.631 25.375 23.906 1 98.19 268 GLU A N 1
ATOM 2174 C CA . GLU A 1 268 ? 1.66 24.734 24.781 1 98.19 268 GLU A CA 1
ATOM 2175 C C . GLU A 1 268 ? 1.1 23.453 24.156 1 98.19 268 GLU A C 1
ATOM 2177 O O . GLU A 1 268 ? 0.331 22.734 24.781 1 98.19 268 GLU A O 1
ATOM 2182 N N . ARG A 1 269 ? 1.467 23.172 22.953 1 98.69 269 ARG A N 1
ATOM 2183 C CA . ARG A 1 269 ? 0.983 21.984 22.234 1 98.69 269 ARG A CA 1
ATOM 2184 C C . ARG A 1 269 ? 1.882 20.781 22.5 1 98.69 269 ARG A C 1
ATOM 2186 O O . ARG A 1 269 ? 3.086 20.938 22.719 1 98.69 269 ARG A O 1
ATOM 2193 N N . PRO A 1 270 ? 1.318 19.578 22.516 1 98.75 270 PRO A N 1
ATOM 2194 C CA . PRO A 1 270 ? 2.137 18.375 22.688 1 98.75 270 PRO A CA 1
ATOM 2195 C C . PRO A 1 270 ? 2.988 18.078 21.453 1 98.75 270 PRO A C 1
ATOM 2197 O O . PRO A 1 270 ? 2.736 18.609 20.375 1 98.75 270 PRO A O 1
ATOM 2200 N N . ASP A 1 271 ? 4 17.25 21.703 1 98.5 271 ASP A N 1
ATOM 2201 C CA . ASP A 1 271 ? 4.715 16.672 20.562 1 98.5 271 ASP A CA 1
ATOM 2202 C C . ASP A 1 271 ? 3.973 15.469 20 1 98.5 271 ASP A C 1
ATOM 2204 O O . ASP A 1 271 ? 3.068 14.93 20.641 1 98.5 271 ASP A O 1
ATOM 2208 N N . ALA A 1 272 ? 4.379 15.102 18.812 1 98.44 272 ALA A N 1
ATOM 2209 C CA . ALA A 1 272 ? 3.711 13.977 18.156 1 98.44 272 ALA A CA 1
ATOM 2210 C C . ALA A 1 272 ? 3.795 12.719 19.016 1 98.44 272 ALA A C 1
ATOM 2212 O O . ALA A 1 272 ? 2.848 11.93 19.062 1 98.44 272 ALA A O 1
ATOM 2213 N N . SER A 1 273 ? 4.938 12.508 19.688 1 98 273 SER A N 1
ATOM 2214 C CA . SER A 1 273 ? 5.105 11.344 20.547 1 98 273 SER A CA 1
ATOM 2215 C C . SER A 1 273 ? 4.094 11.344 21.688 1 98 273 SER A C 1
ATOM 2217 O O . SER A 1 273 ? 3.541 10.305 22.031 1 98 273 SER A O 1
ATOM 2219 N N . GLN A 1 274 ? 3.859 12.5 22.234 1 98.5 274 GLN A N 1
ATOM 2220 C CA . GLN A 1 274 ? 2.881 12.633 23.297 1 98.5 274 GLN A CA 1
ATOM 2221 C C . GLN A 1 274 ? 1.467 12.367 22.797 1 98.5 274 GLN A C 1
ATOM 2223 O O . GLN A 1 274 ? 0.655 11.758 23.5 1 98.5 274 GLN A O 1
ATOM 2228 N N . VAL A 1 275 ? 1.17 12.867 21.625 1 98.81 275 VAL A N 1
ATOM 2229 C CA . VAL A 1 275 ? -0.136 12.617 21.031 1 98.81 275 VAL A CA 1
ATOM 2230 C C . VAL A 1 275 ? -0.366 11.117 20.891 1 98.81 275 VAL A C 1
ATOM 2232 O O . VAL A 1 275 ? -1.44 10.609 21.234 1 98.81 275 VAL A O 1
ATOM 2235 N N . ILE A 1 276 ? 0.657 10.367 20.422 1 98.12 276 ILE A N 1
ATOM 2236 C CA . ILE A 1 276 ? 0.578 8.922 20.25 1 98.12 276 ILE A CA 1
ATOM 2237 C C . ILE A 1 276 ? 0.301 8.258 21.594 1 98.12 276 ILE A C 1
ATOM 2239 O O . ILE A 1 276 ? -0.575 7.395 21.703 1 98.12 276 ILE A O 1
ATOM 2243 N N . LEU A 1 277 ? 1.002 8.672 22.578 1 97.56 277 LEU A N 1
ATOM 2244 C CA . LEU A 1 277 ? 0.844 8.094 23.906 1 97.56 277 LEU A CA 1
ATOM 2245 C C . LEU A 1 277 ? -0.578 8.297 24.422 1 97.56 277 LEU A C 1
ATOM 2247 O O . LEU A 1 277 ? -1.19 7.367 24.953 1 97.56 277 LEU A O 1
ATOM 2251 N N . GLU A 1 278 ? -1.071 9.469 24.234 1 98 278 GLU A N 1
ATOM 2252 C CA . GLU A 1 278 ? -2.412 9.781 24.719 1 98 278 GLU A CA 1
ATOM 2253 C C . GLU A 1 278 ? -3.477 9.031 23.922 1 98 278 GLU A C 1
ATOM 2255 O O . GLU A 1 278 ? -4.457 8.547 24.5 1 98 278 GLU A O 1
ATOM 2260 N N . LEU A 1 279 ? -3.305 8.953 22.688 1 98.12 279 LEU A N 1
ATOM 2261 C CA . LEU A 1 279 ? -4.246 8.203 21.859 1 98.12 279 LEU A CA 1
ATOM 2262 C C . LEU A 1 279 ? -4.301 6.738 22.281 1 98.12 279 LEU A C 1
ATOM 2264 O O . LEU A 1 279 ? -5.371 6.129 22.281 1 98.12 279 LEU A O 1
ATOM 2268 N N . ASN A 1 280 ? -3.154 6.184 22.609 1 95.94 280 ASN A N 1
ATOM 2269 C CA . ASN A 1 280 ? -3.064 4.781 23.016 1 95.94 280 ASN A CA 1
ATOM 2270 C C . ASN A 1 280 ? -3.842 4.512 24.297 1 95.94 280 ASN A C 1
ATOM 2272 O O . ASN A 1 280 ? -4.223 3.371 24.562 1 95.94 280 ASN A O 1
ATOM 2276 N N . GLU A 1 281 ? -4.137 5.523 25.031 1 95.06 281 GLU A N 1
ATOM 2277 C CA . GLU A 1 281 ? -4.844 5.391 26.297 1 95.06 281 GLU A CA 1
ATOM 2278 C C . GLU A 1 281 ? -6.355 5.496 26.109 1 95.06 281 GLU A C 1
ATOM 2280 O O . GLU A 1 281 ? -7.121 5.285 27.047 1 95.06 281 GLU A O 1
ATOM 2285 N N . ILE A 1 282 ? -6.699 5.875 24.922 1 94.12 282 ILE A N 1
ATOM 2286 C CA . ILE A 1 282 ? -8.125 6.062 24.672 1 94.12 282 ILE A CA 1
ATOM 2287 C C . ILE A 1 282 ? -8.734 4.75 24.172 1 94.12 282 ILE A C 1
ATOM 2289 O O . ILE A 1 282 ? -8.258 4.172 23.188 1 94.12 282 ILE A O 1
ATOM 2293 N N . ASP A 1 283 ? -9.602 4.062 24.922 1 78.81 283 ASP A N 1
ATOM 2294 C CA . ASP A 1 283 ? -10.32 2.865 24.5 1 78.81 283 ASP A CA 1
ATOM 2295 C C . ASP A 1 283 ? -11.602 3.23 23.766 1 78.81 283 ASP A C 1
ATOM 2297 O O . ASP A 1 283 ? -12.195 4.281 24.016 1 78.81 283 ASP A O 1
ATOM 2301 N N . SER A 1 284 ? -11.836 2.637 22.656 1 64.38 284 SER A N 1
ATOM 2302 C CA . SER A 1 284 ? -13.062 2.934 21.922 1 64.38 284 SER A CA 1
ATOM 2303 C C . SER A 1 284 ? -14.289 2.771 22.797 1 64.38 284 SER A C 1
ATOM 2305 O O . SER A 1 284 ? -15.344 3.35 22.516 1 64.38 284 SER A O 1
ATOM 2307 N N . GLU A 1 285 ? -14.227 1.975 23.859 1 58.69 285 GLU A N 1
ATOM 2308 C CA . GLU A 1 285 ? -15.383 1.808 24.734 1 58.69 285 GLU A CA 1
ATOM 2309 C C . GLU A 1 285 ? -15.648 3.07 25.547 1 58.69 285 GLU A C 1
ATOM 2311 O O . GLU A 1 285 ? -14.719 3.793 25.906 1 58.69 285 GLU A O 1
ATOM 2316 N N . ASN A 1 286 ? -16.781 3.742 25.328 1 50.19 286 ASN A N 1
ATOM 2317 C CA . ASN A 1 286 ? -17.406 4.977 25.766 1 50.19 286 ASN A CA 1
ATOM 2318 C C . ASN A 1 286 ? -17.156 5.234 27.25 1 50.19 286 ASN A C 1
ATOM 2320 O O . ASN A 1 286 ? -17.766 4.582 28.109 1 50.19 286 ASN A O 1
ATOM 2324 N N . ASN A 1 287 ? -16.062 5.215 27.828 1 45.16 287 ASN A N 1
ATOM 2325 C CA . ASN A 1 287 ? -16.266 5.848 29.125 1 45.16 287 ASN A CA 1
ATOM 2326 C C . ASN A 1 287 ? -16.797 7.273 28.984 1 45.16 287 ASN A C 1
ATOM 2328 O O . ASN A 1 287 ? -16.016 8.203 28.766 1 45.16 287 ASN A O 1
ATOM 2332 N N . PHE A 1 288 ? -18.062 7.367 28.547 1 42.19 288 PHE A N 1
ATOM 2333 C CA . PHE A 1 288 ? -18.812 8.609 28.453 1 42.19 288 PHE A CA 1
ATOM 2334 C C . PHE A 1 288 ? -18.875 9.312 29.812 1 42.19 288 PHE A C 1
ATOM 2336 O O . PHE A 1 288 ? -19.891 9.266 30.5 1 42.19 288 PHE A O 1
ATOM 2343 N N . ASN A 1 289 ? -18.078 9.031 30.797 1 36.38 289 ASN A N 1
ATOM 2344 C CA . ASN A 1 289 ? -18.344 9.805 32 1 36.38 289 ASN A CA 1
ATOM 2345 C C . ASN A 1 289 ? -18.219 11.305 31.75 1 36.38 289 ASN A C 1
ATOM 2347 O O . ASN A 1 289 ? -17.125 11.789 31.406 1 36.38 289 ASN A O 1
ATOM 2351 N N . PHE A 1 290 ? -19.266 11.953 31.281 1 35.06 290 PHE A N 1
ATOM 2352 C CA . PHE A 1 290 ? -19.375 13.406 31.359 1 35.06 290 PHE A CA 1
ATOM 2353 C C . PHE A 1 290 ? -19.031 13.898 32.75 1 35.06 290 PHE A C 1
ATOM 2355 O O . PHE A 1 290 ? -19.719 13.57 33.719 1 35.06 290 PHE A O 1
ATOM 2362 N N . GLU A 1 291 ? -17.969 13.914 33.281 1 32.75 291 GLU A N 1
ATOM 2363 C CA . GLU A 1 291 ? -17.875 14.742 34.469 1 32.75 291 GLU A CA 1
ATOM 2364 C C . GLU A 1 291 ? -18.562 16.094 34.281 1 32.75 291 GLU A C 1
ATOM 2366 O O . GLU A 1 291 ? -18.312 16.781 33.312 1 32.75 291 GLU A O 1
ATOM 2371 N N . GLU A 1 292 ? -19.812 16.25 34.781 1 31 292 GLU A N 1
ATOM 2372 C CA . GLU A 1 292 ? -20.484 17.516 35.125 1 31 292 GLU A CA 1
ATOM 2373 C C . GLU A 1 292 ? -19.5 18.516 35.688 1 31 292 GLU A C 1
ATOM 2375 O O . GLU A 1 292 ? -18.984 18.328 36.812 1 31 292 GLU A O 1
ATOM 2380 N N . ASN A 1 293 ? -18.516 18.891 35.062 1 29.44 293 ASN A N 1
ATOM 2381 C CA . ASN A 1 293 ? -17.922 20.141 35.531 1 29.44 293 ASN A CA 1
ATOM 2382 C C . ASN A 1 293 ? -18.984 21.125 36 1 29.44 293 ASN A C 1
ATOM 2384 O O . ASN A 1 293 ? -19.922 21.422 35.281 1 29.44 293 ASN A O 1
ATOM 2388 N N . GLU A 1 294 ? -19.281 21.281 37.281 1 26.73 294 GLU A N 1
ATOM 2389 C CA . GLU A 1 294 ? -19.828 22.406 38.031 1 26.73 294 GLU A CA 1
ATOM 2390 C C . GLU A 1 294 ? -19.5 23.734 37.344 1 26.73 294 GLU A C 1
ATOM 2392 O O . GLU A 1 294 ? -18.547 23.828 36.594 1 26.73 294 GLU A O 1
ATOM 2397 N N . ASN A 1 295 ? -20.312 24.891 37.719 1 27.5 295 ASN A N 1
ATOM 2398 C CA . ASN A 1 295 ? -20.516 26.328 37.5 1 27.5 295 ASN A CA 1
ATOM 2399 C C . ASN A 1 295 ? -19.203 27.094 37.594 1 27.5 295 ASN A C 1
ATOM 2401 O O . ASN A 1 295 ? -19.203 28.312 37.75 1 27.5 295 ASN A O 1
ATOM 2405 N N . GLU A 1 296 ? -18.125 26.625 37.812 1 23.47 296 GLU A N 1
ATOM 2406 C CA . GLU A 1 296 ? -17.25 27.797 37.812 1 23.47 296 GLU A CA 1
ATOM 2407 C C . GLU A 1 296 ? -17.25 28.469 36.469 1 23.47 296 GLU A C 1
ATOM 2409 O O . GLU A 1 296 ? -16.828 27.875 35.469 1 23.47 296 GLU A O 1
ATOM 2414 N N . LYS A 1 297 ? -18.328 29.328 36.219 1 27.75 297 LYS A N 1
ATOM 2415 C CA . LYS A 1 297 ? -18.453 30.562 35.438 1 27.75 297 LYS A CA 1
ATOM 2416 C C . LYS A 1 297 ? -17.094 31.266 35.344 1 27.75 297 LYS A C 1
ATOM 2418 O O . LYS A 1 297 ? -16.578 31.812 36.312 1 27.75 297 LYS A O 1
ATOM 2423 N N . ILE A 1 298 ? -16.156 30.625 34.812 1 22.7 298 ILE A N 1
ATOM 2424 C CA . ILE A 1 298 ? -15.062 31.531 34.5 1 22.7 298 ILE A CA 1
ATOM 2425 C C . ILE A 1 298 ? -15.586 32.75 33.75 1 22.7 298 ILE A C 1
ATOM 2427 O O . ILE A 1 298 ? -16.141 32.656 32.656 1 22.7 298 ILE A O 1
ATOM 2431 N N . LYS A 1 299 ? -16.062 33.656 34.406 1 28.47 299 LYS A N 1
ATOM 2432 C CA . LYS A 1 299 ? -16.047 35.125 34.375 1 28.47 299 LYS A CA 1
ATOM 2433 C C . LYS A 1 299 ? -14.773 35.656 33.75 1 28.47 299 LYS A C 1
ATOM 2435 O O . LYS A 1 299 ? -14.453 36.844 33.875 1 28.47 299 LYS A O 1
ATOM 2440 N N . ILE A 1 300 ? -13.969 34.719 33.219 1 24.81 300 ILE A N 1
ATOM 2441 C CA . ILE A 1 300 ? -12.766 35.406 32.75 1 24.81 300 ILE A CA 1
ATOM 2442 C C . ILE A 1 300 ? -13.109 36.281 31.547 1 24.81 300 ILE A C 1
ATOM 2444 O O . ILE A 1 300 ? -12.359 37.219 31.203 1 24.81 300 ILE A O 1
ATOM 2448 N N . VAL A 1 301 ? -14.133 35.844 30.828 1 28.22 301 VAL A N 1
ATOM 2449 C CA . VAL A 1 301 ? -14.039 36.812 29.719 1 28.22 301 VAL A CA 1
ATOM 2450 C C . VAL A 1 301 ? -14.25 38.219 30.234 1 28.22 301 VAL A C 1
ATOM 2452 O O . VAL A 1 301 ? -13.906 39.188 29.547 1 28.22 301 VAL A O 1
ATOM 2455 N N . ALA A 1 302 ? -15.062 38.25 31.297 1 29.05 302 ALA A N 1
ATOM 2456 C CA . ALA A 1 302 ? -15.602 39.594 31.453 1 29.05 302 ALA A CA 1
ATOM 2457 C C . ALA A 1 302 ? -14.508 40.594 31.844 1 29.05 302 ALA A C 1
ATOM 2459 O O . ALA A 1 302 ? -14.656 41.781 31.641 1 29.05 302 ALA A O 1
ATOM 2460 N N . GLU A 1 303 ? -13.609 40.156 32.625 1 26.17 303 GLU A N 1
ATOM 2461 C CA . GLU A 1 303 ? -12.883 41.312 33.125 1 26.17 303 GLU A CA 1
ATOM 2462 C C . GLU A 1 303 ? -12.047 41.969 32.031 1 26.17 303 GLU A C 1
ATOM 2464 O O . GLU A 1 303 ? -11.484 43.062 32.25 1 26.17 303 GLU A O 1
ATOM 2469 N N . LEU A 1 304 ? -11.664 41.219 31.094 1 22.89 304 LEU A N 1
ATOM 2470 C CA . LEU A 1 304 ? -10.805 42.094 30.297 1 22.89 304 LEU A CA 1
ATOM 2471 C C . LEU A 1 304 ? -11.633 43.094 29.531 1 22.89 304 LEU A C 1
ATOM 2473 O O . LEU A 1 304 ? -11.133 43.719 28.578 1 22.89 304 LEU A O 1
ATOM 2477 N N . LYS A 1 305 ? -12.969 43.031 29.812 1 26.73 305 LYS A N 1
ATOM 2478 C CA . LYS A 1 305 ? -13.656 44.125 29.125 1 26.73 305 LYS A CA 1
ATOM 2479 C C . LYS A 1 305 ? -12.969 45.469 29.375 1 26.73 305 LYS A C 1
ATOM 2481 O O . LYS A 1 305 ? -13.031 46.375 28.547 1 26.73 305 LYS A O 1
ATOM 2486 N N . SER A 1 306 ? -12.883 45.844 30.578 1 23.58 306 SER A N 1
ATOM 2487 C CA . SER A 1 306 ? -13.078 47.281 30.812 1 23.58 306 SER A CA 1
ATOM 2488 C C . SER A 1 306 ? -11.844 48.062 30.422 1 23.58 306 SER A C 1
ATOM 2490 O O . SER A 1 306 ? -11.797 49.281 30.625 1 23.58 306 SER A O 1
ATOM 2492 N N . GLU A 1 307 ? -10.648 47.531 30.406 1 24.75 307 GLU A N 1
ATOM 2493 C CA . GLU A 1 307 ? -9.82 48.719 30.281 1 24.75 307 GLU A CA 1
ATOM 2494 C C . GLU A 1 307 ? -10.086 49.438 28.969 1 24.75 307 GLU A C 1
ATOM 2496 O O . GLU A 1 307 ? -10.258 48.812 27.922 1 24.75 307 GLU A O 1
ATOM 2501 N N . GLU A 1 308 ? -10.5 50.719 28.969 1 24.42 308 GLU A N 1
ATOM 2502 C CA . GLU A 1 308 ? -10.797 51.875 28.125 1 24.42 308 GLU A CA 1
ATOM 2503 C C . GLU A 1 308 ? -9.75 52.031 27.031 1 24.42 308 GLU A C 1
ATOM 2505 O O . GLU A 1 308 ? -8.656 52.531 27.281 1 24.42 308 GLU A O 1
ATOM 2510 N N . ILE A 1 309 ? -9.211 51.062 26.359 1 22.64 309 ILE A N 1
ATOM 2511 C CA . ILE A 1 309 ? -8.336 51.75 25.406 1 22.64 309 ILE A CA 1
ATOM 2512 C C . ILE A 1 309 ? -9.133 52.812 24.641 1 22.64 309 ILE A C 1
ATOM 2514 O O . ILE A 1 309 ? -10.156 52.469 24.016 1 22.64 309 ILE A O 1
ATOM 2518 N N . LYS A 1 310 ? -8.953 54.094 24.953 1 24.45 310 LYS A N 1
ATOM 2519 C CA . LYS A 1 310 ? -9.18 55.344 24.25 1 24.45 310 LYS A CA 1
ATOM 2520 C C . LYS A 1 310 ? -8.914 55.188 22.75 1 24.45 310 LYS A C 1
ATOM 2522 O O . LYS A 1 310 ? -8.016 54.438 22.344 1 24.45 310 LYS A O 1
ATOM 2527 N N . ASP A 1 311 ? -9.82 55.625 21.844 1 21.94 311 ASP A N 1
ATOM 2528 C CA . ASP A 1 311 ? -10.211 55.875 20.469 1 21.94 311 ASP A CA 1
ATOM 2529 C C . ASP A 1 311 ? -9.023 56.344 19.641 1 21.94 311 ASP A C 1
ATOM 2531 O O . ASP A 1 311 ? -9.188 56.75 18.484 1 21.94 311 ASP A O 1
ATOM 2535 N N . ASP A 1 312 ? -7.73 56.469 20.125 1 23.28 312 ASP A N 1
ATOM 2536 C CA . ASP A 1 312 ? -7.086 57.438 19.25 1 23.28 312 ASP A CA 1
ATOM 2537 C C . ASP A 1 312 ? -6.812 56.844 17.875 1 23.28 312 ASP A C 1
ATOM 2539 O O . ASP A 1 312 ? -5.785 56.188 17.672 1 23.28 312 ASP A O 1
ATOM 2543 N N . PHE A 1 313 ? -7.746 56.156 17.203 1 23.14 313 PHE A N 1
ATOM 2544 C CA . PHE A 1 313 ? -7.648 55.75 15.812 1 23.14 313 PHE A CA 1
ATOM 2545 C C . PHE A 1 313 ? -7.332 56.969 14.93 1 23.14 313 PHE A C 1
ATOM 2547 O O . PHE A 1 313 ? -8.203 57.469 14.219 1 23.14 313 PHE A O 1
ATOM 2554 N N . SER A 1 314 ? -6.68 58 15.531 1 21.86 314 SER A N 1
ATOM 2555 C CA . SER A 1 314 ? -6.605 59.062 14.539 1 21.86 314 SER A CA 1
ATOM 2556 C C . SER A 1 314 ? -6.062 58.562 13.211 1 21.86 314 SER A C 1
ATOM 2558 O O . SER A 1 314 ? -6.703 58.719 12.172 1 21.86 314 SER A O 1
ATOM 2560 N N . ASP A 1 315 ? -4.953 59.156 12.711 1 21.52 315 ASP A N 1
ATOM 2561 C CA . ASP A 1 315 ? -4.582 59.844 11.477 1 21.52 315 ASP A CA 1
ATOM 2562 C C . ASP A 1 315 ? -3.832 58.906 10.531 1 21.52 315 ASP A C 1
ATOM 2564 O O . ASP A 1 315 ? -3.16 59.375 9.602 1 21.52 315 ASP A O 1
ATOM 2568 N N . CYS A 1 316 ? -3.611 57.562 10.805 1 22.59 316 CYS A N 1
ATOM 2569 C CA . CYS A 1 316 ? -2.564 57.156 9.875 1 22.59 316 CYS A CA 1
ATOM 2570 C C . CYS A 1 316 ? -3.066 57.188 8.438 1 22.59 316 CYS A C 1
ATOM 2572 O O . CYS A 1 316 ? -4.059 56.531 8.102 1 22.59 316 CYS A O 1
ATOM 2574 N N . HIS A 1 317 ? -2.791 58.25 7.703 1 21.33 317 HIS A N 1
ATOM 2575 C CA . HIS A 1 317 ? -2.932 58.625 6.309 1 21.33 317 HIS A CA 1
ATOM 2576 C C . HIS A 1 317 ? -2.426 57.562 5.363 1 21.33 317 HIS A C 1
ATOM 2578 O O . HIS A 1 317 ? -1.303 57.062 5.516 1 21.33 317 HIS A O 1
ATOM 2584 N N . LEU A 1 318 ? -3.275 56.594 5.031 1 19.92 318 LEU A N 1
ATOM 2585 C CA . LEU A 1 318 ? -3.141 55.812 3.814 1 19.92 318 LEU A CA 1
ATOM 2586 C C . LEU A 1 318 ? -2.697 56.656 2.645 1 19.92 318 LEU A C 1
ATOM 2588 O O . LEU A 1 318 ? -3.469 57.5 2.158 1 19.92 318 LEU A O 1
ATOM 2592 N N . SER A 1 319 ? -1.514 57.375 2.814 1 20.53 319 SER A N 1
ATOM 2593 C CA . SER A 1 319 ? -1.069 58.094 1.635 1 20.53 319 SER A CA 1
ATOM 2594 C C . SER A 1 319 ? -1.196 57.25 0.375 1 20.53 319 SER A C 1
ATOM 2596 O O . SER A 1 319 ? -1.021 56.031 0.422 1 20.53 319 SER A O 1
ATOM 2598 N N . ASN A 1 320 ? -1.961 57.812 -0.591 1 22.69 320 ASN A N 1
ATOM 2599 C CA . ASN A 1 320 ? -2.264 57.688 -2.012 1 22.69 320 ASN A CA 1
ATOM 2600 C C . ASN A 1 320 ? -1.01 57.375 -2.822 1 22.69 320 ASN A C 1
ATOM 2602 O O . ASN A 1 320 ? -1.034 57.406 -4.055 1 22.69 320 ASN A O 1
ATOM 2606 N N . TYR A 1 321 ? 0.022 56.656 -2.219 1 21.08 321 TYR A N 1
ATOM 2607 C CA . TYR A 1 321 ? 0.9 56.5 -3.373 1 21.08 321 TYR A CA 1
ATOM 2608 C C . TYR A 1 321 ? 0.338 55.5 -4.367 1 21.08 321 TYR A C 1
ATOM 2610 O O . TYR A 1 321 ? -0.348 54.562 -3.977 1 21.08 321 TYR A O 1
ATOM 2618 N N . MET B 1 1 ? 38.344 -23.656 11.805 1 32.41 1 MET B N 1
ATOM 2619 C CA . MET B 1 1 ? 38.844 -22.328 11.531 1 32.41 1 MET B CA 1
ATOM 2620 C C . MET B 1 1 ? 38.375 -21.828 10.164 1 32.41 1 MET B C 1
ATOM 2622 O O . MET B 1 1 ? 38 -20.672 10.008 1 32.41 1 MET B O 1
ATOM 2626 N N . VAL B 1 2 ? 38.438 -22.703 9.133 1 36.88 2 VAL B N 1
ATOM 2627 C CA . VAL B 1 2 ? 38.062 -22.375 7.762 1 36.88 2 VAL B CA 1
ATOM 2628 C C . VAL B 1 2 ? 36.562 -22.188 7.664 1 36.88 2 VAL B C 1
ATOM 2630 O O . VAL B 1 2 ? 36.094 -21.297 6.949 1 36.88 2 VAL B O 1
ATOM 2633 N N . PHE B 1 3 ? 35.812 -22.922 8.391 1 32.5 3 PHE B N 1
ATOM 2634 C CA . PHE B 1 3 ? 34.344 -22.828 8.312 1 32.5 3 PHE B CA 1
ATOM 2635 C C . PHE B 1 3 ? 33.875 -21.516 8.914 1 32.5 3 PHE B C 1
ATOM 2637 O O . PHE B 1 3 ? 32.906 -20.906 8.406 1 32.5 3 PHE B O 1
ATOM 2644 N N . LYS B 1 4 ? 34.531 -21.062 9.922 1 40.44 4 LYS B N 1
ATOM 2645 C CA . LYS B 1 4 ? 34.156 -19.781 10.516 1 40.44 4 LYS B CA 1
ATOM 2646 C C . LYS B 1 4 ? 34.469 -18.625 9.562 1 40.44 4 LYS B C 1
ATOM 2648 O O . LYS B 1 4 ? 33.75 -17.641 9.492 1 40.44 4 LYS B O 1
ATOM 2653 N N . LEU B 1 5 ? 35.438 -18.828 8.906 1 39.31 5 LEU B N 1
ATOM 2654 C CA . LEU B 1 5 ? 35.844 -17.781 7.969 1 39.31 5 LEU B CA 1
ATOM 2655 C C . LEU B 1 5 ? 34.875 -17.703 6.793 1 39.31 5 LEU B C 1
ATOM 2657 O O . LEU B 1 5 ? 34.562 -16.609 6.316 1 39.31 5 LEU B O 1
ATOM 2661 N N . LEU B 1 6 ? 34.438 -18.828 6.371 1 37.84 6 LEU B N 1
ATOM 2662 C CA . LEU B 1 6 ? 33.5 -18.828 5.246 1 37.84 6 LEU B CA 1
ATOM 2663 C C . LEU B 1 6 ? 32.156 -18.25 5.652 1 37.84 6 LEU B C 1
ATOM 2665 O O . LEU B 1 6 ? 31.531 -17.516 4.891 1 37.84 6 LEU B O 1
ATOM 2669 N N . ILE B 1 7 ? 31.828 -18.594 6.809 1 39.12 7 ILE B N 1
ATOM 2670 C CA . ILE B 1 7 ? 30.578 -18.047 7.336 1 39.12 7 ILE B CA 1
ATOM 2671 C C . ILE B 1 7 ? 30.75 -16.547 7.582 1 39.12 7 ILE B C 1
ATOM 2673 O O . ILE B 1 7 ? 29.844 -15.758 7.285 1 39.12 7 ILE B O 1
ATOM 2677 N N . LYS B 1 8 ? 31.922 -16.156 7.965 1 45.53 8 LYS B N 1
ATOM 2678 C CA . LYS B 1 8 ? 32.188 -14.742 8.188 1 45.53 8 LYS B CA 1
ATOM 2679 C C . LYS B 1 8 ? 32.219 -13.969 6.875 1 45.53 8 LYS B C 1
ATOM 2681 O O . LYS B 1 8 ? 31.688 -12.859 6.793 1 45.53 8 LYS B O 1
ATOM 2686 N N . ASN B 1 9 ? 32.719 -14.594 5.961 1 44.31 9 ASN B N 1
ATOM 2687 C CA . ASN B 1 9 ? 32.812 -13.945 4.656 1 44.31 9 ASN B CA 1
ATOM 2688 C C . ASN B 1 9 ? 31.438 -13.844 3.99 1 44.31 9 ASN B C 1
ATOM 2690 O O . ASN B 1 9 ? 31.125 -12.836 3.359 1 44.31 9 ASN B O 1
ATOM 2694 N N . THR B 1 10 ? 30.672 -14.93 4.109 1 45.28 10 THR B N 1
ATOM 2695 C CA . THR B 1 10 ? 29.312 -14.875 3.566 1 45.28 10 THR B CA 1
ATOM 2696 C C . THR B 1 10 ? 28.453 -13.898 4.352 1 45.28 10 THR B C 1
ATOM 2698 O O . THR B 1 10 ? 27.625 -13.188 3.775 1 45.28 10 THR B O 1
ATOM 2701 N N . THR B 1 11 ? 28.797 -13.922 5.633 1 49.59 11 THR B N 1
ATOM 2702 C CA . THR B 1 11 ? 28.078 -12.992 6.496 1 49.59 11 THR B CA 1
ATOM 2703 C C . THR B 1 11 ? 28.469 -11.547 6.176 1 49.59 11 THR B C 1
ATOM 2705 O O . THR B 1 11 ? 27.609 -10.664 6.148 1 49.59 11 THR B O 1
ATOM 2708 N N . ILE B 1 12 ? 29.766 -11.469 5.953 1 49.62 12 ILE B N 1
ATOM 2709 C CA . ILE B 1 12 ? 30.25 -10.125 5.641 1 49.62 12 ILE B CA 1
ATOM 2710 C C . ILE B 1 12 ? 29.719 -9.695 4.273 1 49.62 12 ILE B C 1
ATOM 2712 O O . ILE B 1 12 ? 29.266 -8.562 4.109 1 49.62 12 ILE B O 1
ATOM 2716 N N . ALA B 1 13 ? 29.797 -10.625 3.322 1 49.56 13 ALA B N 1
ATOM 2717 C CA . ALA B 1 13 ? 29.297 -10.289 1.986 1 49.56 13 ALA B CA 1
ATOM 2718 C C . ALA B 1 13 ? 27.812 -9.969 2.014 1 49.56 13 ALA B C 1
ATOM 2720 O O . ALA B 1 13 ? 27.359 -9.016 1.368 1 49.56 13 ALA B O 1
ATOM 2721 N N . CYS B 1 14 ? 27.172 -10.773 2.814 1 55.91 14 CYS B N 1
ATOM 2722 C CA . CYS B 1 14 ? 25.734 -10.516 2.938 1 55.91 14 CYS B CA 1
ATOM 2723 C C . CYS B 1 14 ? 25.484 -9.164 3.602 1 55.91 14 CYS B C 1
ATOM 2725 O O . CYS B 1 14 ? 24.625 -8.406 3.166 1 55.91 14 CYS B O 1
ATOM 2727 N N . ALA B 1 15 ? 26.312 -8.906 4.547 1 57.03 15 ALA B N 1
ATOM 2728 C CA . ALA B 1 15 ? 26.141 -7.645 5.27 1 57.03 15 ALA B CA 1
ATOM 2729 C C . ALA B 1 15 ? 26.406 -6.449 4.363 1 57.03 15 ALA B C 1
ATOM 2731 O O . ALA B 1 15 ? 25.719 -5.434 4.43 1 57.03 15 ALA B O 1
ATOM 2732 N N . LEU B 1 16 ? 27.359 -6.648 3.527 1 58.22 16 LEU B N 1
ATOM 2733 C CA . LEU B 1 16 ? 27.719 -5.551 2.633 1 58.22 16 LEU B CA 1
ATOM 2734 C C . LEU B 1 16 ? 26.625 -5.324 1.591 1 58.22 16 LEU B C 1
ATOM 2736 O O . LEU B 1 16 ? 26.344 -4.184 1.229 1 58.22 16 LEU B O 1
ATOM 2740 N N . LEU B 1 17 ? 26.078 -6.477 1.212 1 59.72 17 LEU B N 1
ATOM 2741 C CA . LEU B 1 17 ? 25.047 -6.387 0.182 1 59.72 17 LEU B CA 1
ATOM 2742 C C . LEU B 1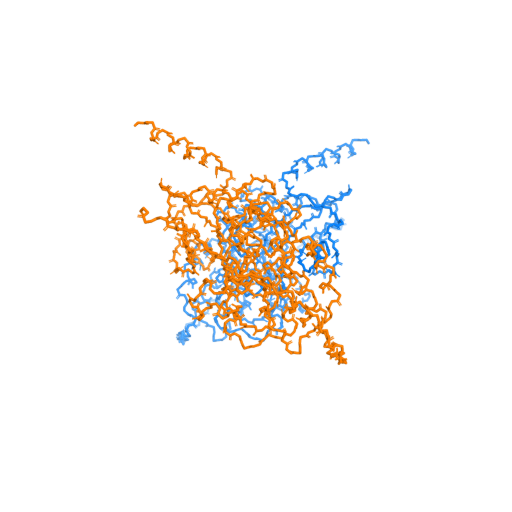 17 ? 23.781 -5.742 0.735 1 59.72 17 LEU B C 1
ATOM 2744 O O . LEU B 1 17 ? 23.047 -5.062 0.004 1 59.72 17 LEU B O 1
ATOM 2748 N N . LEU B 1 18 ? 23.781 -5.848 2.07 1 68.69 18 LEU B N 1
ATOM 2749 C CA . LEU B 1 18 ? 22.5 -5.426 2.645 1 68.69 18 LEU B CA 1
ATOM 2750 C C . LEU B 1 18 ? 22.609 -4.031 3.244 1 68.69 18 LEU B C 1
ATOM 2752 O O . LEU B 1 18 ? 21.625 -3.482 3.738 1 68.69 18 LEU B O 1
ATOM 2756 N N . LYS B 1 19 ? 23.781 -3.426 3.082 1 68.69 19 LYS B N 1
ATOM 2757 C CA . LYS B 1 19 ? 24.016 -2.117 3.686 1 68.69 19 LYS B CA 1
ATOM 2758 C C . LYS B 1 19 ? 23.219 -1.031 2.982 1 68.69 19 LYS B C 1
ATOM 2760 O O . LYS B 1 19 ? 22.906 0.004 3.576 1 68.69 19 LYS B O 1
ATOM 2765 N N . ASP B 1 20 ? 22.766 -1.359 1.793 1 78.44 20 ASP B N 1
ATOM 2766 C CA . ASP B 1 20 ? 22.125 -0.323 0.986 1 78.44 20 ASP B CA 1
ATOM 2767 C C . ASP B 1 20 ? 20.625 -0.264 1.256 1 78.44 20 ASP B C 1
ATOM 2769 O O . ASP B 1 20 ? 19.938 0.618 0.745 1 78.44 20 ASP B O 1
ATOM 2773 N N . TYR B 1 21 ? 20.297 -1.149 2.197 1 85.75 21 TYR B N 1
ATOM 2774 C CA . TYR B 1 21 ? 18.859 -1.156 2.49 1 85.75 21 TYR B CA 1
ATOM 2775 C C . TYR B 1 21 ? 18.578 -0.475 3.822 1 85.75 21 TYR B C 1
ATOM 2777 O O . TYR B 1 21 ? 19.453 -0.37 4.676 1 85.75 21 TYR B O 1
ATOM 2785 N N . ARG B 1 22 ? 17.438 0.015 3.918 1 89.75 22 ARG B N 1
ATOM 2786 C CA . ARG B 1 22 ? 17.031 0.603 5.191 1 89.75 22 ARG B CA 1
ATOM 2787 C C . ARG B 1 22 ? 17.156 -0.408 6.328 1 89.75 22 ARG B C 1
ATOM 2789 O O . ARG B 1 22 ? 16.688 -1.537 6.215 1 89.75 22 ARG B O 1
ATOM 2796 N N . GLN B 1 23 ? 17.859 -0.006 7.359 1 90.56 23 GLN B N 1
ATOM 2797 C CA . GLN B 1 23 ? 18.078 -0.854 8.523 1 90.56 23 GLN B CA 1
ATOM 2798 C C . GLN B 1 23 ? 17.203 -0.427 9.695 1 90.56 23 GLN B C 1
ATOM 2800 O O . GLN B 1 23 ? 17.094 0.764 10 1 90.56 23 GLN B O 1
ATOM 2805 N N . TYR B 1 24 ? 16.609 -1.398 10.281 1 92.38 24 TYR B N 1
ATOM 2806 C CA . TYR B 1 24 ? 15.789 -1.149 11.461 1 92.38 24 TYR B CA 1
ATOM 2807 C C . TYR B 1 24 ? 16.359 -1.85 12.688 1 92.38 24 TYR B C 1
ATOM 2809 O O . TYR B 1 24 ? 17.078 -2.844 12.562 1 92.38 24 TYR B O 1
ATOM 2817 N N . ASP B 1 25 ? 16.062 -1.239 13.812 1 92.12 25 ASP B N 1
ATOM 2818 C CA . ASP B 1 25 ? 16.312 -1.905 15.086 1 92.12 25 ASP B CA 1
ATOM 2819 C C . ASP B 1 25 ? 15.125 -2.76 15.508 1 92.12 25 ASP B C 1
ATOM 2821 O O . ASP B 1 25 ? 13.969 -2.363 15.32 1 92.12 25 ASP B O 1
ATOM 2825 N N . HIS B 1 26 ? 15.438 -3.91 16.016 1 91.12 26 HIS B N 1
ATOM 2826 C CA . HIS B 1 26 ? 14.352 -4.766 16.484 1 91.12 26 HIS B CA 1
ATOM 2827 C C . HIS B 1 26 ? 13.461 -4.031 17.469 1 91.12 26 HIS B C 1
ATOM 2829 O O . HIS B 1 26 ? 12.258 -4.305 17.547 1 91.12 26 HIS B O 1
ATOM 2835 N N . GLN B 1 27 ? 13.977 -3.059 18.125 1 92.62 27 GLN B N 1
ATOM 2836 C CA . GLN B 1 27 ? 13.25 -2.314 19.156 1 92.62 27 GLN B CA 1
ATOM 2837 C C . GLN B 1 27 ? 12.242 -1.359 18.531 1 92.62 27 GLN B C 1
ATOM 2839 O O . GLN B 1 27 ? 11.359 -0.839 19.234 1 92.62 27 GLN B O 1
ATOM 2844 N N . ASP B 1 28 ? 12.367 -1.172 17.281 1 93.81 28 ASP B N 1
ATOM 2845 C CA . ASP B 1 28 ? 11.43 -0.294 16.578 1 93.81 28 ASP B CA 1
ATOM 2846 C C . ASP B 1 28 ? 10.07 -0.968 16.406 1 93.81 28 ASP B C 1
ATOM 2848 O O . ASP B 1 28 ? 9.102 -0.32 16.016 1 93.81 28 ASP B O 1
ATOM 2852 N N . PHE B 1 29 ? 10.062 -2.285 16.734 1 95.69 29 PHE B N 1
ATOM 2853 C CA . PHE B 1 29 ? 8.852 -3.029 16.438 1 95.69 29 PHE B CA 1
ATOM 2854 C C . PHE B 1 29 ? 8.359 -3.783 17.672 1 95.69 29 PHE B C 1
ATOM 2856 O O . PHE B 1 29 ? 9.156 -4.332 18.422 1 95.69 29 PHE B O 1
ATOM 2863 N N . LYS B 1 30 ? 7.125 -3.744 17.859 1 96.62 30 LYS B N 1
ATOM 2864 C CA . LYS B 1 30 ? 6.449 -4.586 18.844 1 96.62 30 LYS B CA 1
ATOM 2865 C C . LYS B 1 30 ? 5.68 -5.715 18.172 1 96.62 30 LYS B C 1
ATOM 2867 O O . LYS B 1 30 ? 4.66 -5.477 17.516 1 96.62 30 LYS B O 1
ATOM 2872 N N . ILE B 1 31 ? 6.082 -6.953 18.359 1 95.88 31 ILE B N 1
ATOM 2873 C CA . ILE B 1 31 ? 5.465 -8.109 17.703 1 95.88 31 ILE B CA 1
ATOM 2874 C C . ILE B 1 31 ? 4.066 -8.336 18.281 1 95.88 31 ILE B C 1
ATOM 2876 O O . ILE B 1 31 ? 3.887 -8.352 19.5 1 95.88 31 ILE B O 1
ATOM 2880 N N . LEU B 1 32 ? 3.166 -8.453 17.438 1 96 32 LEU B N 1
ATOM 2881 C CA . LEU B 1 32 ? 1.781 -8.656 17.844 1 96 32 LEU B CA 1
ATOM 2882 C C . LEU B 1 32 ? 1.42 -10.141 17.797 1 96 32 LEU B C 1
ATOM 2884 O O . LEU B 1 32 ? 0.978 -10.711 18.797 1 96 32 LEU B O 1
ATOM 2888 N N . SER B 1 33 ? 1.579 -10.773 16.578 1 95.44 33 SER B N 1
ATOM 2889 C CA . SER B 1 33 ? 1.195 -12.172 16.391 1 95.44 33 SER B CA 1
ATOM 2890 C C . SER B 1 33 ? 1.866 -12.766 15.156 1 95.44 33 SER B C 1
ATOM 2892 O O . SER B 1 33 ? 2.271 -12.031 14.25 1 95.44 33 SER B O 1
ATOM 2894 N N . GLU B 1 34 ? 1.943 -14.094 15.211 1 94.94 34 GLU B N 1
ATOM 2895 C CA . GLU B 1 34 ? 2.361 -14.82 14.016 1 94.94 34 GLU B CA 1
ATOM 2896 C C . GLU B 1 34 ? 1.229 -14.898 12.992 1 94.94 34 GLU B C 1
ATOM 2898 O O . GLU B 1 34 ? 0.114 -15.305 13.328 1 94.94 34 GLU B O 1
ATOM 2903 N N . ILE B 1 35 ? 1.517 -14.477 11.773 1 94.44 35 ILE B N 1
ATOM 2904 C CA . ILE B 1 35 ? 0.443 -14.422 10.781 1 94.44 35 ILE B CA 1
ATOM 2905 C C . ILE B 1 35 ? 0.732 -15.406 9.648 1 94.44 35 ILE B C 1
ATOM 2907 O O . ILE B 1 35 ? -0.11 -15.617 8.773 1 94.44 35 ILE B O 1
ATOM 2911 N N . GLY B 1 36 ? 1.869 -15.914 9.625 1 90.44 36 GLY B N 1
ATOM 2912 C CA . GLY B 1 36 ? 2.24 -16.906 8.633 1 90.44 36 GLY B CA 1
ATOM 2913 C C . GLY B 1 36 ? 3.477 -17.703 9.023 1 90.44 36 GLY B C 1
ATOM 2914 O O . GLY B 1 36 ? 4.332 -17.203 9.758 1 90.44 36 GLY B O 1
ATOM 2915 N N . SER B 1 37 ? 3.414 -18.953 8.539 1 86.25 37 SER B N 1
ATOM 2916 C CA . SER B 1 37 ? 4.586 -19.797 8.789 1 86.25 37 SER B CA 1
ATOM 2917 C C . SER B 1 37 ? 4.797 -20.797 7.664 1 86.25 37 SER B C 1
ATOM 2919 O O . SER B 1 37 ? 3.834 -21.281 7.066 1 86.25 37 SER B O 1
ATOM 2921 N N . GLY B 1 38 ? 6.023 -20.844 7.301 1 74.94 38 GLY B N 1
ATOM 2922 C CA . GLY B 1 38 ? 6.418 -21.875 6.348 1 74.94 38 GLY B CA 1
ATOM 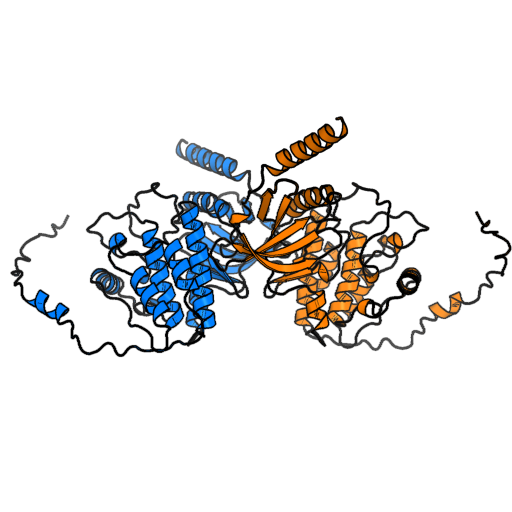2923 C C . GLY B 1 38 ? 7.621 -22.672 6.805 1 74.94 38 GLY B C 1
ATOM 2924 O O . GLY B 1 38 ? 8 -22.625 7.977 1 74.94 38 GLY B O 1
ATOM 2925 N N . GLY B 1 39 ? 8.109 -23.5 5.879 1 69.69 39 GLY B N 1
ATOM 2926 C CA . GLY B 1 39 ? 9.188 -24.422 6.207 1 69.69 39 GLY B CA 1
ATOM 2927 C C . GLY B 1 39 ? 10.461 -23.719 6.641 1 69.69 39 GLY B C 1
ATOM 2928 O O . GLY B 1 39 ? 11.234 -24.266 7.426 1 69.69 39 GLY B O 1
ATOM 2929 N N . SER B 1 40 ? 10.641 -22.484 6.254 1 76.25 40 SER B N 1
ATOM 2930 C CA . SER B 1 40 ? 11.961 -21.906 6.512 1 76.25 40 SER B CA 1
ATOM 2931 C C . SER B 1 40 ? 11.844 -20.531 7.148 1 76.25 40 SER B C 1
ATOM 2933 O O . SER B 1 40 ? 12.852 -19.922 7.52 1 76.25 40 SER B O 1
ATOM 2935 N N . ALA B 1 41 ? 10.578 -20.062 7.293 1 87.12 41 ALA B N 1
ATOM 2936 C CA . ALA B 1 41 ? 10.438 -18.703 7.832 1 87.12 41 ALA B CA 1
ATOM 2937 C C . ALA B 1 41 ? 9.078 -18.531 8.5 1 87.12 41 ALA B C 1
ATOM 2939 O O . ALA B 1 41 ? 8.133 -19.266 8.211 1 87.12 41 ALA B O 1
ATOM 2940 N N . ALA B 1 42 ? 9.055 -17.641 9.398 1 91.31 42 ALA B N 1
ATOM 2941 C CA . ALA B 1 42 ? 7.809 -17.219 10.031 1 91.31 42 ALA B CA 1
ATOM 2942 C C . ALA B 1 42 ? 7.57 -15.727 9.812 1 91.31 42 ALA B C 1
ATOM 2944 O O . ALA B 1 42 ? 8.516 -14.945 9.75 1 91.31 42 ALA B O 1
ATOM 2945 N N . VAL B 1 43 ? 6.316 -15.383 9.656 1 95.19 43 VAL B N 1
ATOM 2946 C CA . VAL B 1 43 ? 5.957 -13.992 9.438 1 95.19 43 VAL B CA 1
ATOM 2947 C C . VAL B 1 43 ? 5.109 -13.477 10.602 1 95.19 43 VAL B C 1
ATOM 2949 O O . VAL B 1 43 ? 4.152 -14.141 11.016 1 95.19 43 VAL B O 1
ATOM 2952 N N . TYR B 1 44 ? 5.457 -12.297 11.094 1 96.38 44 TYR B N 1
ATOM 2953 C CA . TYR B 1 44 ? 4.773 -11.688 12.234 1 96.38 44 TYR B CA 1
ATOM 2954 C C . TYR B 1 44 ? 4.207 -10.32 11.875 1 96.38 44 TYR B C 1
ATOM 2956 O O . TYR B 1 44 ? 4.836 -9.562 11.141 1 96.38 44 TYR B O 1
ATOM 2964 N N . ALA B 1 45 ? 3.006 -10.078 12.383 1 97.56 45 ALA B N 1
ATOM 2965 C CA . ALA B 1 45 ? 2.535 -8.703 12.414 1 97.56 45 ALA B CA 1
ATOM 2966 C C . ALA B 1 45 ? 3.186 -7.926 13.555 1 97.56 45 ALA B C 1
ATOM 2968 O O . ALA B 1 45 ? 3.336 -8.445 14.664 1 97.56 45 ALA B O 1
ATOM 2969 N N . ALA B 1 46 ? 3.57 -6.656 13.297 1 97.62 46 ALA B N 1
ATOM 2970 C CA . ALA B 1 46 ? 4.223 -5.859 14.328 1 97.62 46 ALA B CA 1
ATOM 2971 C C . ALA B 1 46 ? 3.836 -4.387 14.211 1 97.62 46 ALA B C 1
ATOM 2973 O O . ALA B 1 46 ? 3.676 -3.867 13.102 1 97.62 46 ALA B O 1
ATOM 2974 N N . TYR B 1 47 ? 3.684 -3.748 15.352 1 97.31 47 TYR B N 1
ATOM 2975 C CA . TYR B 1 47 ? 3.512 -2.299 15.383 1 97.31 47 TYR B CA 1
ATOM 2976 C C . TYR B 1 47 ? 4.852 -1.588 15.227 1 97.31 47 TYR B C 1
ATOM 2978 O O . TYR B 1 47 ? 5.867 -2.041 15.758 1 97.31 47 TYR B O 1
ATOM 2986 N N . TRP B 1 48 ? 4.84 -0.498 14.547 1 96.69 48 TRP B N 1
ATOM 2987 C CA . TRP B 1 48 ? 6.016 0.364 14.469 1 96.69 48 TRP B CA 1
ATOM 2988 C C . TRP B 1 48 ? 6.09 1.292 15.672 1 96.69 48 TRP B C 1
ATOM 2990 O O . TRP B 1 48 ? 5.18 2.096 15.906 1 96.69 48 TRP B O 1
ATOM 3000 N N . LYS B 1 49 ? 7.133 1.055 16.5 1 95.44 49 LYS B N 1
ATOM 3001 C CA . LYS B 1 49 ? 7.34 1.85 17.703 1 95.44 49 LYS B CA 1
ATOM 3002 C C . LYS B 1 49 ? 6.102 1.827 18.594 1 95.44 49 LYS B C 1
ATOM 3004 O O . LYS B 1 49 ? 5.57 0.758 18.906 1 95.44 49 LYS B O 1
ATOM 3009 N N . ASN B 1 50 ? 5.637 2.932 19.047 1 94.06 50 ASN B N 1
ATOM 3010 C CA . ASN B 1 50 ? 4.48 2.965 19.938 1 94.06 50 ASN B CA 1
ATOM 3011 C C . ASN B 1 50 ? 3.211 3.369 19.188 1 94.06 50 ASN B C 1
ATOM 3013 O O . ASN B 1 50 ? 2.268 3.879 19.797 1 94.06 50 ASN B O 1
ATOM 3017 N N . THR B 1 51 ? 3.203 3.109 17.891 1 96.38 51 THR B N 1
ATOM 3018 C CA . THR B 1 51 ? 2.043 3.469 17.094 1 96.38 51 THR B CA 1
ATOM 3019 C C . THR B 1 51 ? 1.229 2.229 16.734 1 96.38 51 THR B C 1
ATOM 3021 O O . THR B 1 51 ? 1.563 1.117 17.156 1 96.38 51 THR B O 1
ATOM 3024 N N . THR B 1 52 ? 0.128 2.48 15.961 1 93.5 52 THR B N 1
ATOM 3025 C CA . THR B 1 52 ? -0.71 1.371 15.523 1 93.5 52 THR B CA 1
ATOM 3026 C C . THR B 1 52 ? -0.438 1.031 14.055 1 93.5 52 THR B C 1
ATOM 3028 O O . THR B 1 52 ? -1.163 0.239 13.453 1 93.5 52 THR B O 1
ATOM 3031 N N . SER B 1 53 ? 0.578 1.697 13.5 1 95.88 53 SER B N 1
ATOM 3032 C CA . SER B 1 53 ? 0.989 1.339 12.148 1 95.88 53 SER B CA 1
ATOM 3033 C C . SER B 1 53 ? 1.646 -0.037 12.117 1 95.88 53 SER B C 1
ATOM 3035 O O . SER B 1 53 ? 2.547 -0.32 12.906 1 95.88 53 SER B O 1
ATOM 3037 N N . LYS B 1 54 ? 1.235 -0.833 11.148 1 96.56 54 LYS B N 1
ATOM 3038 C CA . LYS B 1 54 ? 1.675 -2.225 11.18 1 96.56 54 LYS B CA 1
ATOM 3039 C C . LYS B 1 54 ? 2.635 -2.523 10.031 1 96.56 54 LYS B C 1
ATOM 3041 O O . LYS B 1 54 ? 2.5 -1.962 8.938 1 96.56 54 LYS B O 1
ATOM 3046 N N . PHE B 1 55 ? 3.533 -3.396 10.312 1 97.88 55 PHE B N 1
ATOM 3047 C CA . PHE B 1 55 ? 4.453 -4.02 9.375 1 97.88 55 PHE B CA 1
ATOM 3048 C C . PHE B 1 55 ? 4.453 -5.535 9.531 1 97.88 55 PHE B C 1
ATOM 3050 O O . PHE B 1 55 ? 3.998 -6.055 10.555 1 97.88 55 PHE B O 1
ATOM 3057 N N . ALA B 1 56 ? 4.883 -6.223 8.492 1 97.62 56 ALA B N 1
ATOM 3058 C CA . ALA B 1 56 ? 5.133 -7.656 8.578 1 97.62 56 ALA B CA 1
ATOM 3059 C C . ALA B 1 56 ? 6.625 -7.949 8.703 1 97.62 56 ALA B C 1
ATOM 3061 O O . ALA B 1 56 ? 7.438 -7.395 7.953 1 97.62 56 ALA B O 1
ATOM 3062 N N . ILE B 1 57 ? 6.949 -8.797 9.672 1 95.88 57 ILE B N 1
ATOM 3063 C CA . ILE B 1 57 ? 8.336 -9.18 9.883 1 95.88 57 ILE B CA 1
ATOM 3064 C C . ILE B 1 57 ? 8.523 -10.664 9.547 1 95.88 57 ILE B C 1
ATOM 3066 O O . ILE B 1 57 ? 7.953 -11.531 10.211 1 95.88 57 ILE B O 1
ATOM 3070 N N . LYS B 1 58 ? 9.281 -10.914 8.5 1 93.12 58 LYS B N 1
ATOM 3071 C CA . LYS B 1 58 ? 9.609 -12.289 8.125 1 93.12 58 LYS B CA 1
ATOM 3072 C C . LYS B 1 58 ? 10.938 -12.719 8.734 1 93.12 58 LYS B C 1
ATOM 3074 O O . LYS B 1 58 ? 11.992 -12.172 8.391 1 93.12 58 LYS B O 1
ATOM 3079 N N . LYS B 1 59 ? 10.883 -13.695 9.594 1 89.5 59 LYS B N 1
ATOM 3080 C CA . LYS B 1 59 ? 12.055 -14.188 10.305 1 89.5 59 LYS B CA 1
ATOM 3081 C C . LYS B 1 59 ? 12.484 -15.555 9.781 1 89.5 59 LYS B C 1
ATOM 3083 O O . LYS B 1 59 ? 11.648 -16.453 9.641 1 89.5 59 LYS B O 1
ATOM 3088 N N . ILE B 1 60 ? 13.727 -15.586 9.562 1 81.62 60 ILE B N 1
ATOM 3089 C CA . ILE B 1 60 ? 14.273 -16.875 9.125 1 81.62 60 ILE B CA 1
ATOM 3090 C C . ILE B 1 60 ? 14.406 -17.812 10.328 1 81.62 60 ILE B C 1
ATOM 3092 O O . ILE B 1 60 ? 14.922 -17.422 11.375 1 81.62 60 ILE B O 1
ATOM 3096 N N . THR B 1 61 ? 13.977 -19 10.094 1 76.12 61 THR B N 1
ATOM 3097 C CA . THR B 1 61 ? 14.031 -19.969 11.188 1 76.12 61 THR B CA 1
ATOM 3098 C C . THR B 1 61 ? 15.148 -20.969 10.969 1 76.12 61 THR B C 1
ATOM 3100 O O . THR B 1 61 ? 15.586 -21.641 11.914 1 76.12 61 THR B O 1
ATOM 3103 N N . LYS B 1 62 ? 15.586 -21.109 9.734 1 74.44 62 LYS B N 1
ATOM 3104 C CA . LYS B 1 62 ? 16.656 -22.047 9.43 1 74.44 62 LYS B CA 1
ATOM 3105 C C . LYS B 1 62 ? 17.844 -21.344 8.773 1 74.44 62 LYS B C 1
ATOM 3107 O O . LYS B 1 62 ? 17.656 -20.547 7.855 1 74.44 62 LYS B O 1
ATOM 3112 N N . LEU B 1 63 ? 19 -21.656 9.141 1 66.94 63 LEU B N 1
ATOM 3113 C CA . LEU B 1 63 ? 20.219 -21.047 8.625 1 66.94 63 LEU B CA 1
ATOM 3114 C C . LEU B 1 63 ? 20.375 -21.312 7.129 1 66.94 63 LEU B C 1
ATOM 3116 O O . LEU B 1 63 ? 20.906 -20.484 6.398 1 66.94 63 LEU B O 1
ATOM 3120 N N . SER B 1 64 ? 19.891 -22.422 6.754 1 66.62 64 SER B N 1
ATOM 3121 C CA . SER B 1 64 ? 20.016 -22.812 5.352 1 66.62 64 SER B CA 1
ATOM 3122 C C . SER B 1 64 ? 19.172 -21.906 4.457 1 66.62 64 SER B C 1
ATOM 3124 O O . SER B 1 64 ? 19.391 -21.844 3.244 1 66.62 64 SER B O 1
ATOM 3126 N N . ALA B 1 65 ? 18.422 -21.078 5.141 1 70.06 65 ALA B N 1
ATOM 3127 C CA . ALA B 1 65 ? 17.5 -20.25 4.371 1 70.06 65 ALA B CA 1
ATOM 3128 C C . ALA B 1 65 ? 18.078 -18.859 4.125 1 70.06 65 ALA B C 1
ATOM 3130 O O . ALA B 1 65 ? 17.406 -18 3.533 1 70.06 65 ALA B O 1
ATOM 3131 N N . ARG B 1 66 ? 19.25 -18.641 4.441 1 73.5 66 ARG B N 1
ATOM 3132 C CA . ARG B 1 66 ? 19.859 -17.328 4.301 1 73.5 66 ARG B CA 1
ATOM 3133 C C . ARG B 1 66 ? 19.984 -16.922 2.83 1 73.5 66 ARG B C 1
ATOM 3135 O O . ARG B 1 66 ? 19.719 -15.781 2.467 1 73.5 66 ARG B O 1
ATOM 3142 N N . LYS B 1 67 ? 20.375 -17.922 2.078 1 74.75 67 LYS B N 1
ATOM 3143 C CA . LYS B 1 67 ? 20.516 -17.672 0.646 1 74.75 67 LYS B CA 1
ATOM 3144 C C . LYS B 1 67 ? 19.156 -17.297 0.028 1 74.75 67 LYS B C 1
ATOM 3146 O O . LYS B 1 67 ? 19.094 -16.422 -0.84 1 74.75 67 LYS B O 1
ATOM 3151 N N . GLU B 1 68 ? 18.141 -17.922 0.54 1 78.38 68 GLU B N 1
ATOM 3152 C CA . GLU B 1 68 ? 16.797 -17.688 0.026 1 78.38 68 GLU B CA 1
ATOM 3153 C C . GLU B 1 68 ? 16.328 -16.266 0.345 1 78.38 68 GLU B C 1
ATOM 3155 O O . GLU B 1 68 ? 15.672 -15.625 -0.477 1 78.38 68 GLU B O 1
ATOM 3160 N N . ILE B 1 69 ? 16.766 -15.781 1.45 1 79.94 69 ILE B N 1
ATOM 3161 C CA . ILE B 1 69 ? 16.328 -14.453 1.866 1 79.94 69 ILE B CA 1
ATOM 3162 C C . ILE B 1 69 ? 17.047 -13.391 1.03 1 79.94 69 ILE B C 1
ATOM 3164 O O . ILE B 1 69 ? 16.422 -12.414 0.604 1 79.94 69 ILE B O 1
ATOM 3168 N N . ILE B 1 70 ? 18.25 -13.609 0.798 1 81.56 70 ILE B N 1
ATOM 3169 C CA . ILE B 1 70 ? 19.016 -12.672 -0.018 1 81.56 70 ILE B CA 1
ATOM 3170 C C . ILE B 1 70 ? 18.453 -12.641 -1.436 1 81.56 70 ILE B C 1
ATOM 3172 O O . ILE B 1 70 ? 18.281 -11.57 -2.02 1 81.56 70 ILE B O 1
ATOM 3176 N N . ASN B 1 71 ? 18.172 -13.844 -1.897 1 84 71 ASN B N 1
ATOM 3177 C CA . ASN B 1 71 ? 17.547 -13.938 -3.211 1 84 71 ASN B CA 1
ATOM 3178 C C . ASN B 1 71 ? 16.203 -13.211 -3.248 1 84 71 ASN B C 1
ATOM 3180 O O . ASN B 1 71 ? 15.922 -12.484 -4.199 1 84 71 ASN B O 1
ATOM 3184 N N . GLU B 1 72 ? 15.492 -13.414 -2.246 1 89.38 72 GLU B N 1
ATOM 3185 C CA . GLU B 1 72 ? 14.18 -12.789 -2.152 1 89.38 72 GLU B CA 1
ATOM 3186 C C . GLU B 1 72 ? 14.289 -11.266 -2.195 1 89.38 72 GLU B C 1
ATOM 3188 O O . GLU B 1 72 ? 13.539 -10.609 -2.918 1 89.38 72 GLU B O 1
ATOM 3193 N N . ILE B 1 73 ? 15.242 -10.734 -1.478 1 89.62 73 ILE B N 1
ATOM 3194 C CA . ILE B 1 73 ? 15.445 -9.289 -1.438 1 89.62 73 ILE B CA 1
ATOM 3195 C C . ILE B 1 73 ? 15.836 -8.781 -2.826 1 89.62 73 ILE B C 1
ATOM 3197 O O . ILE B 1 73 ? 15.273 -7.797 -3.312 1 89.62 73 ILE B O 1
ATOM 3201 N N . ASP B 1 74 ? 16.688 -9.5 -3.486 1 89 74 ASP B N 1
ATOM 3202 C CA . ASP B 1 74 ? 17.188 -9.102 -4.797 1 89 74 ASP B CA 1
ATOM 3203 C C . ASP B 1 74 ? 16.062 -9.07 -5.832 1 89 74 ASP B C 1
ATOM 3205 O O . ASP B 1 74 ? 16.047 -8.211 -6.719 1 89 74 ASP B O 1
ATOM 3209 N N . ILE B 1 75 ? 15.172 -9.938 -5.648 1 92.75 75 ILE B N 1
ATOM 3210 C CA . ILE B 1 75 ? 14.094 -10.07 -6.621 1 92.75 75 ILE B CA 1
ATOM 3211 C C . ILE B 1 75 ? 12.992 -9.062 -6.312 1 92.75 75 ILE B C 1
ATOM 3213 O O . ILE B 1 75 ? 12.562 -8.305 -7.191 1 92.75 75 ILE B O 1
ATOM 3217 N N . ILE B 1 76 ? 12.57 -8.992 -5.074 1 94.81 76 ILE B N 1
ATOM 3218 C CA . ILE B 1 76 ? 11.406 -8.188 -4.707 1 94.81 76 ILE B CA 1
ATOM 3219 C C . ILE B 1 76 ? 11.695 -6.715 -4.977 1 94.81 76 ILE B C 1
ATOM 3221 O O . ILE B 1 76 ? 10.812 -5.977 -5.422 1 94.81 76 ILE B O 1
ATOM 3225 N N . LYS B 1 77 ? 12.875 -6.246 -4.809 1 91.81 77 LYS B N 1
ATOM 3226 C CA . LYS B 1 77 ? 13.242 -4.844 -4.98 1 91.81 77 LYS B CA 1
ATOM 3227 C C . LYS B 1 77 ? 13.047 -4.398 -6.426 1 91.81 77 LYS B C 1
ATOM 3229 O O . LYS B 1 77 ? 12.852 -3.211 -6.695 1 91.81 77 LYS B O 1
ATOM 3234 N N . LYS B 1 78 ? 13.086 -5.332 -7.297 1 93.44 78 LYS B N 1
ATOM 3235 C CA . LYS B 1 78 ? 12.969 -5.02 -8.719 1 93.44 78 LYS B CA 1
ATOM 3236 C C . LYS B 1 78 ? 11.516 -4.785 -9.109 1 93.44 78 LYS B C 1
ATOM 3238 O O . LYS B 1 78 ? 11.234 -4.078 -10.078 1 93.44 78 LYS B O 1
ATOM 3243 N N . VAL B 1 79 ? 10.617 -5.344 -8.266 1 96.38 79 VAL B N 1
ATOM 3244 C CA . VAL B 1 79 ? 9.258 -5.402 -8.797 1 96.38 79 VAL B CA 1
ATOM 3245 C C . VAL B 1 79 ? 8.281 -4.859 -7.758 1 96.38 79 VAL B C 1
ATOM 3247 O O . VAL B 1 79 ? 7.09 -4.703 -8.047 1 96.38 79 VAL B O 1
ATOM 3250 N N . ASP B 1 80 ? 8.703 -4.434 -6.559 1 94.88 80 ASP B N 1
ATOM 3251 C CA . ASP B 1 80 ? 7.789 -4.094 -5.477 1 94.88 80 ASP B CA 1
ATOM 3252 C C . ASP B 1 80 ? 7.168 -2.717 -5.695 1 94.88 80 ASP B C 1
ATOM 3254 O O . ASP B 1 80 ? 6.344 -2.266 -4.895 1 94.88 80 ASP B O 1
ATOM 3258 N N . PHE B 1 81 ? 7.5 -2.076 -6.832 1 94.25 81 PHE B N 1
ATOM 3259 C CA . PHE B 1 81 ? 6.805 -0.854 -7.219 1 94.25 81 PHE B CA 1
ATOM 3260 C C . PHE B 1 81 ? 5.367 -1.154 -7.629 1 94.25 81 PHE B C 1
ATOM 3262 O O . PHE B 1 81 ? 4.508 -0.269 -7.598 1 94.25 81 PHE B O 1
ATOM 3269 N N . HIS B 1 82 ? 5.148 -2.33 -8.086 1 97.25 82 HIS B N 1
ATOM 3270 C CA . HIS B 1 82 ? 3.846 -2.732 -8.594 1 97.25 82 HIS B CA 1
ATOM 3271 C C . HIS B 1 82 ? 2.818 -2.83 -7.473 1 97.25 82 HIS B C 1
ATOM 3273 O O . HIS B 1 82 ? 3.096 -3.41 -6.422 1 97.25 82 HIS B O 1
ATOM 3279 N N . PRO B 1 83 ? 1.672 -2.311 -7.734 1 96.25 83 PRO B N 1
ATOM 3280 C CA . PRO B 1 83 ? 0.691 -2.232 -6.648 1 96.25 83 PRO B CA 1
ATOM 3281 C C . PRO B 1 83 ? 0.198 -3.605 -6.199 1 96.25 83 PRO B C 1
ATOM 3283 O O . PRO B 1 83 ? -0.323 -3.746 -5.09 1 96.25 83 PRO B O 1
ATOM 3286 N N . ASN B 1 84 ? 0.311 -4.609 -7.008 1 97.94 84 ASN B N 1
ATOM 3287 C CA . ASN B 1 84 ? -0.175 -5.945 -6.672 1 97.94 84 ASN B CA 1
ATOM 3288 C C . ASN B 1 84 ? 0.959 -6.855 -6.211 1 97.94 84 ASN B C 1
ATOM 3290 O O . ASN B 1 84 ? 0.838 -8.078 -6.262 1 97.94 84 ASN B O 1
ATOM 3294 N N . ILE B 1 85 ? 2.051 -6.316 -5.812 1 98.31 85 ILE B N 1
ATOM 3295 C CA . ILE B 1 85 ? 3.176 -7.051 -5.242 1 98.31 85 ILE B CA 1
ATOM 3296 C C . ILE B 1 85 ? 3.523 -6.473 -3.869 1 98.31 85 ILE B C 1
ATOM 3298 O O . ILE B 1 85 ? 3.541 -5.254 -3.688 1 98.31 85 ILE B O 1
ATOM 3302 N N . ILE B 1 86 ? 3.734 -7.324 -2.943 1 97.62 86 ILE B N 1
ATOM 3303 C CA . ILE B 1 86 ? 4.055 -6.918 -1.581 1 97.62 86 ILE B CA 1
ATOM 3304 C C . ILE B 1 86 ? 5.324 -6.066 -1.581 1 97.62 86 ILE B C 1
ATOM 3306 O O . ILE B 1 86 ? 6.277 -6.363 -2.307 1 97.62 86 ILE B O 1
ATOM 3310 N N . LYS B 1 87 ? 5.395 -5.074 -0.678 1 97.06 87 LYS B N 1
ATOM 3311 C CA . LYS B 1 87 ? 6.512 -4.133 -0.677 1 97.06 87 LYS B CA 1
ATOM 3312 C C . LYS B 1 87 ? 7.594 -4.57 0.304 1 97.06 87 LYS B C 1
ATOM 3314 O O . LYS B 1 87 ? 7.293 -5.004 1.419 1 97.06 87 LYS B O 1
ATOM 3319 N N . PHE B 1 88 ? 8.82 -4.48 -0.172 1 96.31 88 PHE B N 1
ATOM 3320 C CA . PHE B 1 88 ? 9.992 -4.613 0.69 1 96.31 88 PHE B CA 1
ATOM 3321 C C . PHE B 1 88 ? 10.344 -3.275 1.328 1 96.31 88 PHE B C 1
ATOM 3323 O O . PHE B 1 88 ? 10.516 -2.275 0.628 1 96.31 88 PHE B O 1
ATOM 3330 N N . ILE B 1 89 ? 10.477 -3.293 2.648 1 96.19 89 ILE B N 1
ATOM 3331 C CA . ILE B 1 89 ? 10.648 -2.029 3.354 1 96.19 89 ILE B CA 1
ATOM 3332 C C . ILE B 1 89 ? 12.086 -1.926 3.875 1 96.19 89 ILE B C 1
ATOM 3334 O O . ILE B 1 89 ? 12.688 -0.849 3.85 1 96.19 89 ILE B O 1
ATOM 3338 N N . GLY B 1 90 ? 12.57 -2.998 4.414 1 94.38 90 GLY B N 1
ATOM 3339 C CA . GLY B 1 90 ? 13.922 -2.971 4.961 1 94.38 90 GLY B CA 1
ATOM 3340 C C . GLY B 1 90 ? 14.289 -4.242 5.695 1 94.38 90 GLY B C 1
ATOM 3341 O O . GLY B 1 90 ? 13.695 -5.297 5.461 1 94.38 90 GLY B O 1
ATOM 3342 N N . ILE B 1 91 ? 15.406 -4.113 6.539 1 92.38 91 ILE B N 1
ATOM 3343 C CA . ILE B 1 91 ? 15.922 -5.301 7.215 1 92.38 91 ILE B CA 1
ATOM 3344 C C . ILE B 1 91 ? 16.141 -4.996 8.695 1 92.38 91 ILE B C 1
ATOM 3346 O O . ILE B 1 91 ? 16.406 -3.85 9.062 1 92.38 91 ILE B O 1
ATOM 3350 N N . ILE B 1 92 ? 15.844 -5.961 9.492 1 90.94 92 ILE B N 1
ATOM 3351 C CA . ILE B 1 92 ? 16.266 -5.945 10.883 1 90.94 92 ILE B CA 1
ATOM 3352 C C . ILE B 1 92 ? 17.516 -6.816 11.055 1 90.94 92 ILE B C 1
ATOM 3354 O O . ILE B 1 92 ? 17.5 -8 10.711 1 90.94 92 ILE B O 1
ATOM 3358 N N . LYS B 1 93 ? 18.531 -6.152 11.492 1 79.12 93 LYS B N 1
ATOM 3359 C CA . LYS B 1 93 ? 19.766 -6.902 11.695 1 79.12 93 LYS B CA 1
ATOM 3360 C C . LYS B 1 93 ? 19.766 -7.598 13.055 1 79.12 93 LYS B C 1
ATOM 3362 O O . LYS B 1 93 ? 19.531 -6.965 14.086 1 79.12 93 LYS B O 1
ATOM 3367 N N . ASN B 1 94 ? 19.719 -8.812 12.984 1 72.38 94 ASN B N 1
ATOM 3368 C CA . ASN B 1 94 ? 19.969 -9.539 14.227 1 72.38 94 ASN B CA 1
ATOM 3369 C C . ASN B 1 94 ? 21.344 -10.18 14.242 1 72.38 94 ASN B C 1
ATOM 3371 O O . ASN B 1 94 ? 22.062 -10.156 13.234 1 72.38 94 ASN B O 1
ATOM 3375 N N . GLU B 1 95 ? 21.875 -10.492 15.398 1 59.78 95 GLU B N 1
ATOM 3376 C CA . GLU B 1 95 ? 23.219 -11.039 15.578 1 59.78 95 GLU B CA 1
ATOM 3377 C C . GLU B 1 95 ? 23.469 -12.203 14.617 1 59.78 95 GLU B C 1
ATOM 3379 O O . GLU B 1 95 ? 24.562 -12.336 14.078 1 59.78 95 GLU B O 1
ATOM 3384 N N . ILE B 1 96 ? 22.516 -13.023 14.32 1 60.84 96 ILE B N 1
ATOM 3385 C CA . ILE B 1 96 ? 22.797 -14.25 13.586 1 60.84 96 ILE B CA 1
ATOM 3386 C C . ILE B 1 96 ? 22.031 -14.258 12.266 1 60.84 96 ILE B C 1
ATOM 3388 O O . ILE B 1 96 ? 22.469 -14.852 11.281 1 60.84 96 ILE B 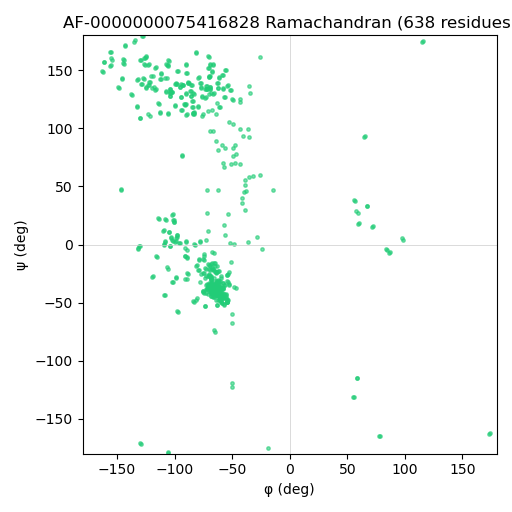O 1
ATOM 3392 N N . ASN B 1 97 ? 20.906 -13.562 12.266 1 72.38 97 ASN B N 1
ATOM 3393 C CA . ASN B 1 97 ? 20.078 -13.656 11.07 1 72.38 97 ASN B CA 1
ATOM 3394 C C . ASN B 1 97 ? 19.391 -12.336 10.758 1 72.38 97 ASN B C 1
ATOM 3396 O O . ASN B 1 97 ? 19.547 -11.359 11.5 1 72.38 97 ASN B O 1
ATOM 3400 N N . TYR B 1 98 ? 19.016 -12.227 9.5 1 80.06 98 TYR B N 1
ATOM 3401 C CA . TYR B 1 98 ? 18.266 -11.062 9.055 1 80.06 98 TYR B CA 1
ATOM 3402 C C . TYR B 1 98 ? 16.766 -11.367 9 1 80.06 98 TYR B C 1
ATOM 3404 O O . TYR B 1 98 ? 16.375 -12.5 8.719 1 80.06 98 TYR B O 1
ATOM 3412 N N . SER B 1 99 ? 16.031 -10.391 9.461 1 89.88 99 SER B N 1
ATOM 3413 C CA . SER B 1 99 ? 14.594 -10.398 9.219 1 89.88 99 SER B CA 1
ATOM 3414 C C . SER B 1 99 ? 14.195 -9.359 8.18 1 89.88 99 SER B C 1
ATOM 3416 O O . SER B 1 99 ? 14.82 -8.305 8.078 1 89.88 99 SER B O 1
ATOM 3418 N N . LEU B 1 100 ? 13.227 -9.758 7.395 1 92.75 100 LEU B N 1
ATOM 3419 C CA . LEU B 1 100 ? 12.695 -8.812 6.414 1 92.75 100 LEU B CA 1
ATOM 3420 C C . LEU B 1 100 ? 11.547 -8.008 7.004 1 92.75 100 LEU B C 1
ATOM 3422 O O . LEU B 1 100 ? 10.656 -8.562 7.648 1 92.75 100 LEU B O 1
ATOM 3426 N N . VAL B 1 101 ? 11.641 -6.688 6.844 1 96 101 VAL B N 1
ATOM 3427 C CA . VAL B 1 101 ? 10.492 -5.824 7.105 1 96 101 VAL B CA 1
ATOM 3428 C C . VAL B 1 101 ? 9.695 -5.617 5.82 1 96 101 VAL B C 1
ATOM 3430 O O . VAL B 1 101 ? 10.227 -5.121 4.824 1 96 101 VAL B O 1
ATOM 3433 N N . LEU B 1 102 ? 8.414 -6.02 5.875 1 97.38 102 LEU B N 1
ATOM 3434 C CA . LEU B 1 102 ? 7.566 -5.992 4.691 1 97.38 102 LEU B CA 1
ATOM 3435 C C . LEU B 1 102 ? 6.281 -5.219 4.965 1 97.38 102 LEU B C 1
ATOM 3437 O O . LEU B 1 102 ? 5.941 -4.957 6.121 1 97.38 102 LEU B O 1
ATOM 3441 N N . GLU B 1 103 ? 5.695 -4.828 3.867 1 97.25 103 GLU B N 1
ATOM 3442 C CA . GLU B 1 103 ? 4.332 -4.309 3.943 1 97.25 103 GLU B CA 1
ATOM 3443 C C . GLU B 1 103 ? 3.402 -5.305 4.633 1 97.25 103 GLU B C 1
ATOM 3445 O O . GLU B 1 103 ? 3.488 -6.512 4.391 1 97.25 103 GLU B O 1
ATOM 3450 N N . TYR B 1 104 ? 2.568 -4.738 5.516 1 96.81 104 TYR B N 1
ATOM 3451 C CA . TYR B 1 104 ? 1.556 -5.566 6.156 1 96.81 104 TYR B CA 1
ATOM 3452 C C . TYR B 1 104 ? 0.262 -5.574 5.352 1 96.81 104 TYR B C 1
ATOM 3454 O O . TYR B 1 104 ? -0.294 -4.512 5.055 1 96.81 104 TYR B O 1
ATOM 3462 N N . ALA B 1 105 ? -0.184 -6.738 4.914 1 95.25 105 ALA B N 1
ATOM 3463 C CA . ALA B 1 105 ? -1.482 -6.902 4.266 1 95.25 105 ALA B CA 1
ATOM 3464 C C . ALA B 1 105 ? -2.553 -7.312 5.273 1 95.25 105 ALA B C 1
ATOM 3466 O O . ALA B 1 105 ? -2.434 -8.352 5.922 1 95.25 105 ALA B O 1
ATOM 3467 N N . ASP B 1 106 ? -3.633 -6.617 5.336 1 91.5 106 ASP B N 1
ATOM 3468 C CA . ASP B 1 106 ? -4.543 -6.727 6.473 1 91.5 106 ASP B CA 1
ATOM 3469 C C . ASP B 1 106 ? -5.68 -7.703 6.176 1 91.5 106 ASP B C 1
ATOM 3471 O O . ASP B 1 106 ? -6.535 -7.945 7.027 1 91.5 106 ASP B O 1
ATOM 3475 N N . GLY B 1 107 ? -5.742 -8.344 5.023 1 92.88 107 GLY B N 1
ATOM 3476 C CA . GLY B 1 107 ? -6.891 -9.156 4.656 1 92.88 107 GLY B CA 1
ATOM 3477 C C . GLY B 1 107 ? -6.598 -10.648 4.688 1 92.88 107 GLY B C 1
ATOM 3478 O O . GLY B 1 107 ? -7.453 -11.461 4.332 1 92.88 107 GLY B O 1
ATOM 3479 N N . GLY B 1 108 ? -5.391 -11.039 5.074 1 93.69 108 GLY B N 1
ATOM 3480 C CA . GLY B 1 108 ? -5.031 -12.445 5.078 1 93.69 108 GLY B CA 1
ATOM 3481 C C . GLY B 1 108 ? -4.695 -12.977 3.697 1 93.69 108 GLY B C 1
ATOM 3482 O O . GLY B 1 108 ? -4.449 -12.203 2.77 1 93.69 108 GLY B O 1
ATOM 3483 N N . THR B 1 109 ? -4.66 -14.352 3.588 1 96.25 109 THR B N 1
ATOM 3484 C CA . THR B 1 109 ? -4.297 -14.984 2.324 1 96.25 109 THR B CA 1
ATOM 3485 C C . THR B 1 109 ? -5.531 -15.219 1.459 1 96.25 109 THR B C 1
ATOM 3487 O O . THR B 1 109 ? -6.645 -15.328 1.975 1 96.25 109 THR B O 1
ATOM 3490 N N . LEU B 1 110 ? -5.309 -15.281 0.178 1 97.19 110 LEU B N 1
ATOM 3491 C CA . LEU B 1 110 ? -6.383 -15.641 -0.738 1 97.19 110 LEU B CA 1
ATOM 3492 C C . LEU B 1 110 ? -6.93 -17.031 -0.415 1 97.19 110 LEU B C 1
ATOM 3494 O O . LEU B 1 110 ? -8.133 -17.281 -0.551 1 97.19 110 LEU B O 1
ATOM 3498 N N . GLY B 1 111 ? -6.016 -17.953 -0.002 1 95.56 111 GLY B N 1
ATOM 3499 C CA . GLY B 1 111 ? -6.461 -19.281 0.403 1 95.56 111 GLY B CA 1
ATOM 3500 C C . GLY B 1 111 ? -7.523 -19.25 1.483 1 95.56 111 GLY B C 1
ATOM 3501 O O . GLY B 1 111 ? -8.586 -19.859 1.338 1 95.56 111 GLY B O 1
ATOM 3502 N N . LYS B 1 112 ? -7.27 -18.516 2.506 1 94.06 112 LYS B N 1
ATOM 3503 C CA . LYS B 1 112 ? -8.219 -18.391 3.609 1 94.06 112 LYS B CA 1
ATOM 3504 C C . LYS B 1 112 ? -9.492 -17.672 3.162 1 94.06 112 LYS B C 1
ATOM 3506 O O . LYS B 1 112 ? -10.594 -18.047 3.58 1 94.06 112 LYS B O 1
ATOM 3511 N N . TYR B 1 113 ? -9.336 -16.672 2.371 1 95.62 113 TYR B N 1
ATOM 3512 C CA . TYR B 1 113 ? -10.477 -15.93 1.841 1 95.62 113 TYR B CA 1
ATOM 3513 C C . TYR B 1 113 ? -11.422 -16.844 1.076 1 95.62 113 TYR B C 1
ATOM 3515 O O . TYR B 1 113 ? -12.633 -16.812 1.277 1 95.62 113 TYR B O 1
ATOM 3523 N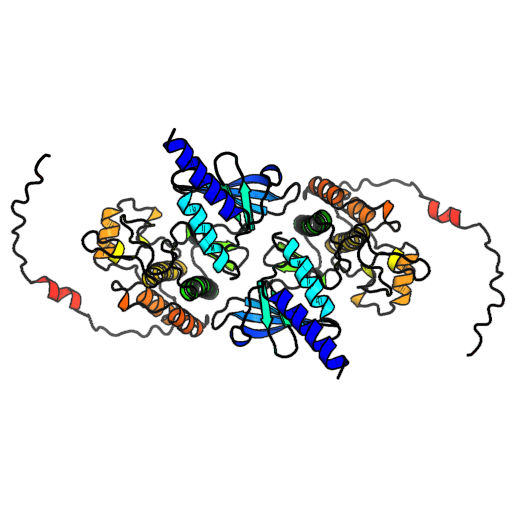 N . LEU B 1 114 ? -10.867 -17.688 0.269 1 95.19 114 LEU B N 1
ATOM 3524 C CA . LEU B 1 114 ? -11.656 -18.578 -0.562 1 95.19 114 LEU B CA 1
ATOM 3525 C C . LEU B 1 114 ? -12.289 -19.688 0.282 1 95.19 114 LEU B C 1
ATOM 3527 O O . LEU B 1 114 ? -13.398 -20.141 -0.008 1 95.19 114 LEU B O 1
ATOM 3531 N N . GLU B 1 115 ? -11.594 -20.109 1.276 1 92.12 115 GLU B N 1
ATOM 3532 C CA . GLU B 1 115 ? -12.125 -21.125 2.184 1 92.12 115 GLU B CA 1
ATOM 3533 C C . GLU B 1 115 ? -13.375 -20.609 2.895 1 92.12 115 GLU B C 1
ATOM 3535 O O . GLU B 1 115 ? -14.289 -21.391 3.188 1 92.12 115 GLU B O 1
ATOM 3540 N N . ASN B 1 116 ? -13.43 -19.312 3.162 1 92.25 116 ASN B N 1
ATOM 3541 C CA . ASN B 1 116 ? -14.531 -18.719 3.918 1 92.25 116 ASN B CA 1
ATOM 3542 C C . ASN B 1 116 ? -15.68 -18.297 3.004 1 92.25 116 ASN B C 1
ATOM 3544 O O . ASN B 1 116 ? -16.781 -18 3.477 1 92.25 116 ASN B O 1
ATOM 3548 N N . ALA B 1 117 ? -15.375 -18.344 1.768 1 90.12 117 ALA B N 1
ATOM 3549 C CA . ALA B 1 117 ? -16.391 -17.938 0.804 1 90.12 117 ALA B CA 1
ATOM 3550 C C . ALA B 1 117 ? -17.094 -19.156 0.2 1 90.12 117 ALA B C 1
ATOM 3552 O O . ALA B 1 117 ? -16.469 -20.188 -0.03 1 90.12 117 ALA B O 1
ATOM 3553 N N . ARG B 1 118 ? -18.359 -19.109 0.039 1 85.38 118 ARG B N 1
ATOM 3554 C CA . ARG B 1 118 ? -19.062 -20.156 -0.709 1 85.38 118 ARG B CA 1
ATOM 3555 C C . ARG B 1 118 ? -18.953 -19.906 -2.211 1 85.38 118 ARG B C 1
ATOM 3557 O O . ARG B 1 118 ? -18.703 -20.844 -2.979 1 85.38 118 ARG B O 1
ATOM 3564 N N . THR B 1 119 ? -19.203 -18.719 -2.586 1 90.19 119 THR B N 1
ATOM 3565 C CA . THR B 1 119 ? -19.078 -18.25 -3.965 1 90.19 119 THR B CA 1
ATOM 3566 C C . THR B 1 119 ? -18.578 -16.812 -4.012 1 90.19 119 THR B C 1
ATOM 3568 O O . THR B 1 119 ? -18.656 -16.094 -3.012 1 90.19 119 THR B O 1
ATOM 3571 N N . LEU B 1 120 ? -17.969 -16.516 -5.156 1 94.06 120 LEU B N 1
ATOM 3572 C CA . LEU B 1 120 ? -17.609 -15.125 -5.422 1 94.06 120 LEU B CA 1
ATOM 3573 C C . LEU B 1 120 ? -18.453 -14.555 -6.562 1 94.06 120 LEU B C 1
ATOM 3575 O O . LEU B 1 120 ? -18.719 -15.242 -7.547 1 94.06 120 LEU B O 1
ATOM 3579 N N . LYS B 1 121 ? -18.797 -13.281 -6.387 1 93.38 121 LYS B N 1
ATOM 3580 C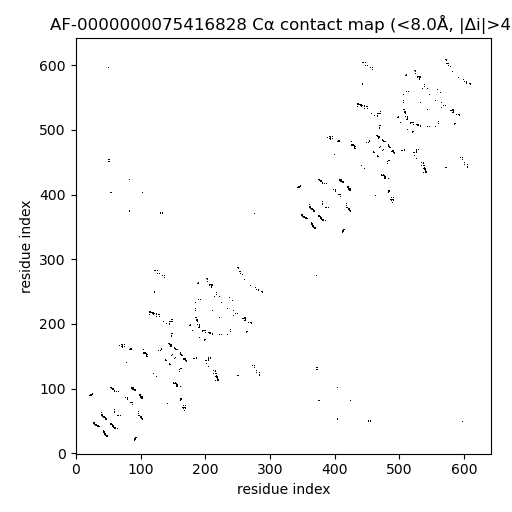 CA . LYS B 1 121 ? -19.422 -12.594 -7.512 1 93.38 121 LYS B CA 1
ATOM 3581 C C . LYS B 1 121 ? -18.484 -12.539 -8.711 1 93.38 121 LYS B C 1
ATOM 3583 O O . LYS B 1 121 ? -17.266 -12.383 -8.555 1 93.38 121 LYS B O 1
ATOM 3588 N N . PRO B 1 122 ? -19.047 -12.664 -9.93 1 94.06 122 PRO B N 1
ATOM 3589 C CA . PRO B 1 122 ? -18.219 -12.641 -11.141 1 94.06 122 PRO B CA 1
ATOM 3590 C C . PRO B 1 122 ? -17.312 -11.414 -11.211 1 94.06 122 PRO B C 1
ATOM 3592 O O . PRO B 1 122 ? -16.172 -11.516 -11.648 1 94.06 122 PRO B O 1
ATOM 3595 N N . GLU B 1 123 ? -17.828 -10.297 -10.688 1 93.94 123 GLU B N 1
ATOM 3596 C CA . GLU B 1 123 ? -17.047 -9.07 -10.727 1 93.94 123 GLU B CA 1
ATOM 3597 C C . GLU B 1 123 ? -15.789 -9.188 -9.867 1 93.94 123 GLU B C 1
ATOM 3599 O O . GLU B 1 123 ? -14.719 -8.688 -10.234 1 93.94 123 GLU B O 1
ATOM 3604 N N . ILE B 1 124 ? -15.953 -9.852 -8.805 1 95 124 ILE B N 1
ATOM 3605 C CA . ILE B 1 124 ? -14.836 -10.023 -7.879 1 95 124 ILE B CA 1
ATOM 3606 C C . ILE B 1 124 ? -13.859 -11.055 -8.438 1 95 124 ILE B C 1
ATOM 3608 O O . ILE B 1 124 ? -12.641 -10.875 -8.352 1 95 124 ILE B O 1
ATOM 3612 N N . GLN B 1 125 ? -14.375 -12.125 -9.039 1 96.31 125 GLN B N 1
ATOM 3613 C CA . GLN B 1 125 ? -13.539 -13.133 -9.68 1 96.31 125 GLN B CA 1
ATOM 3614 C C . GLN B 1 125 ? -12.609 -12.492 -10.703 1 96.31 125 GLN B C 1
ATOM 3616 O O . GLN B 1 125 ? -11.391 -12.711 -10.672 1 96.31 125 GLN B O 1
ATOM 3621 N N . LEU B 1 126 ? -13.234 -11.688 -11.508 1 97 126 LEU B N 1
ATOM 3622 C CA . LEU B 1 126 ? -12.492 -11.086 -12.609 1 97 126 LEU B CA 1
ATOM 3623 C C . LEU B 1 126 ? -11.516 -10.031 -12.094 1 97 126 LEU B C 1
ATOM 3625 O O . LEU B 1 126 ? -10.406 -9.914 -12.602 1 97 126 LEU B O 1
ATOM 3629 N N . LYS B 1 127 ? -11.938 -9.312 -11.117 1 96.56 127 LYS B N 1
ATOM 3630 C CA . LYS B 1 127 ? -11.039 -8.328 -10.516 1 96.56 127 LYS B CA 1
ATOM 3631 C C . LYS B 1 127 ? -9.773 -8.992 -9.977 1 96.56 127 LYS B C 1
ATOM 3633 O O . LYS B 1 127 ? -8.656 -8.562 -10.289 1 96.56 127 LYS B O 1
ATOM 3638 N N . PHE B 1 128 ? -9.977 -10.023 -9.211 1 97.69 128 PHE B N 1
ATOM 3639 C CA . PHE B 1 128 ? -8.844 -10.734 -8.633 1 97.69 128 PHE B CA 1
ATOM 3640 C C . PHE B 1 128 ? -7.977 -11.344 -9.727 1 97.69 128 PHE B C 1
ATOM 3642 O O . PHE B 1 128 ? -6.746 -11.273 -9.672 1 97.69 128 PHE B O 1
ATOM 3649 N N . ALA B 1 129 ? -8.625 -11.922 -10.703 1 98.5 129 ALA B N 1
ATOM 3650 C CA . ALA B 1 129 ? -7.887 -12.531 -11.805 1 98.5 129 ALA B CA 1
ATOM 3651 C C . ALA B 1 129 ? -7.008 -11.5 -12.508 1 98.5 129 ALA B C 1
ATOM 3653 O O . ALA B 1 129 ? -5.836 -11.758 -12.781 1 98.5 129 ALA B O 1
ATOM 3654 N N . LYS B 1 130 ? -7.559 -10.391 -12.766 1 98.44 130 LYS B N 1
ATOM 3655 C CA . LYS B 1 130 ? -6.832 -9.32 -13.445 1 98.44 130 LYS B CA 1
ATOM 3656 C C . LYS B 1 130 ? -5.652 -8.836 -12.609 1 98.44 130 LYS B C 1
ATOM 3658 O O . LYS B 1 130 ? -4.562 -8.594 -13.133 1 98.44 130 LYS B O 1
ATOM 3663 N N . GLU B 1 131 ? -5.832 -8.695 -11.367 1 98.31 131 GLU B N 1
ATOM 3664 C CA . GLU B 1 131 ? -4.77 -8.227 -10.477 1 98.31 131 GLU B CA 1
ATOM 3665 C C . GLU B 1 131 ? -3.652 -9.258 -10.359 1 98.31 131 GLU B C 1
ATOM 3667 O O . GLU B 1 131 ? -2.471 -8.906 -10.375 1 98.31 131 GLU B O 1
ATOM 3672 N N . ILE B 1 132 ? -4.02 -10.531 -10.273 1 98.75 132 ILE B N 1
ATOM 3673 C CA . ILE B 1 132 ? -3.029 -11.602 -10.219 1 98.75 132 ILE B CA 1
ATOM 3674 C C . ILE B 1 132 ? -2.229 -11.633 -11.523 1 98.75 132 ILE B C 1
ATOM 3676 O O . ILE B 1 132 ? -0.997 -11.688 -11.5 1 98.75 132 ILE B O 1
ATOM 3680 N N . ALA B 1 133 ? -2.945 -11.578 -12.586 1 98.81 133 ALA B N 1
ATOM 3681 C CA . ALA B 1 133 ? -2.297 -11.578 -13.891 1 98.81 133 ALA B CA 1
ATOM 3682 C C . ALA B 1 133 ? -1.363 -10.383 -14.047 1 98.81 133 ALA B C 1
ATOM 3684 O O . ALA B 1 133 ? -0.283 -10.5 -14.625 1 98.81 133 ALA B O 1
ATOM 3685 N N . SER B 1 134 ? -1.777 -9.273 -13.578 1 98.62 134 SER B N 1
ATOM 3686 C CA . SER B 1 134 ? -0.966 -8.062 -13.648 1 98.62 134 SER B CA 1
ATOM 3687 C C . SER B 1 134 ? 0.348 -8.234 -12.891 1 98.62 134 SER B C 1
ATOM 3689 O O . SER B 1 134 ? 1.408 -7.844 -13.383 1 98.62 134 SER B O 1
ATOM 3691 N N . ALA B 1 135 ? 0.292 -8.789 -11.719 1 98.69 135 ALA B N 1
ATOM 3692 C CA . ALA B 1 135 ? 1.493 -9.039 -10.93 1 98.69 135 ALA B CA 1
ATOM 3693 C C . ALA B 1 135 ? 2.447 -9.977 -11.664 1 98.69 135 ALA B C 1
ATOM 3695 O O . ALA B 1 135 ? 3.648 -9.711 -11.75 1 98.69 135 ALA B O 1
ATOM 3696 N N . ILE B 1 136 ? 1.906 -11.031 -12.172 1 98.75 136 ILE B N 1
ATOM 3697 C CA . ILE B 1 136 ? 2.717 -12.023 -12.859 1 98.75 136 ILE B CA 1
ATOM 3698 C C . ILE B 1 136 ? 3.309 -11.422 -14.133 1 98.75 136 ILE B C 1
ATOM 3700 O O . ILE B 1 136 ? 4.469 -11.664 -14.461 1 98.75 136 ILE B O 1
ATOM 3704 N N . TYR B 1 137 ? 2.477 -10.68 -14.82 1 98.62 137 TYR B N 1
ATOM 3705 C CA . TYR B 1 137 ? 2.957 -9.953 -15.992 1 98.62 137 TYR B CA 1
ATOM 3706 C C . TYR B 1 137 ? 4.141 -9.062 -15.633 1 98.62 137 TYR B C 1
ATOM 3708 O O . TYR B 1 137 ? 5.133 -9.023 -16.359 1 98.62 137 TYR B O 1
ATOM 3716 N N . CYS B 1 138 ? 4.074 -8.398 -14.555 1 97.88 138 CYS B N 1
ATOM 3717 C CA . CYS B 1 138 ? 5.176 -7.559 -14.094 1 97.88 138 CYS B CA 1
ATOM 3718 C C . CYS B 1 138 ? 6.434 -8.391 -13.867 1 97.88 138 CYS B C 1
ATOM 3720 O O . CYS B 1 138 ? 7.512 -8.031 -14.336 1 97.88 138 CYS B O 1
ATOM 3722 N N . LEU B 1 139 ? 6.309 -9.508 -13.156 1 98.38 139 LEU B N 1
ATOM 3723 C CA . LEU B 1 139 ? 7.453 -10.383 -12.93 1 98.38 139 LEU B CA 1
ATOM 3724 C C . LEU B 1 139 ? 8.102 -10.781 -14.25 1 98.38 139 LEU B C 1
ATOM 3726 O O . LEU B 1 139 ? 9.312 -10.648 -14.422 1 98.38 139 LEU B O 1
ATOM 3730 N N . HIS B 1 140 ? 7.277 -11.203 -15.109 1 98.25 140 HIS B N 1
ATOM 3731 C CA . HIS B 1 140 ? 7.777 -11.758 -16.359 1 98.25 140 HIS B CA 1
ATOM 3732 C C . HIS B 1 140 ? 8.422 -10.672 -17.234 1 98.25 140 HIS B C 1
ATOM 3734 O O . HIS B 1 140 ? 9.359 -10.953 -17.984 1 98.25 140 HIS B O 1
ATOM 3740 N N . ASN B 1 141 ? 7.969 -9.461 -17.141 1 96.25 141 ASN B N 1
ATOM 3741 C CA . ASN B 1 141 ? 8.562 -8.336 -17.844 1 96.25 141 ASN B CA 1
ATOM 3742 C C . ASN B 1 141 ? 9.977 -8.047 -17.344 1 96.25 141 ASN B C 1
ATOM 3744 O O . ASN B 1 141 ? 10.781 -7.438 -18.062 1 96.25 141 ASN B O 1
ATOM 3748 N N . TYR B 1 142 ? 10.281 -8.461 -16.172 1 95.62 142 TYR B N 1
ATOM 3749 C CA . TYR B 1 142 ? 11.617 -8.297 -15.617 1 95.62 142 TYR B CA 1
ATOM 3750 C C . TYR B 1 142 ? 12.375 -9.617 -15.617 1 95.62 142 TYR B C 1
ATOM 3752 O O . TYR B 1 142 ? 13.359 -9.766 -14.891 1 95.62 142 TYR B O 1
ATOM 3760 N N . ASP B 1 143 ? 11.797 -10.594 -16.297 1 96.56 143 ASP B N 1
ATOM 3761 C CA . ASP B 1 143 ? 12.406 -11.898 -16.5 1 96.56 143 ASP B CA 1
ATOM 3762 C C . ASP B 1 143 ? 12.516 -12.672 -15.188 1 96.56 143 ASP B C 1
ATOM 3764 O O . ASP B 1 143 ? 13.492 -13.383 -14.961 1 96.56 143 ASP B O 1
ATOM 3768 N N . ILE B 1 144 ? 11.578 -12.469 -14.352 1 97.12 144 ILE B N 1
ATOM 3769 C CA . ILE B 1 144 ? 11.5 -13.172 -13.078 1 97.12 144 ILE B CA 1
ATOM 3770 C C . ILE B 1 144 ? 10.43 -14.258 -13.156 1 97.12 144 ILE B C 1
ATOM 3772 O O . ILE B 1 144 ? 9.328 -14.023 -13.656 1 97.12 144 ILE B O 1
ATOM 3776 N N . ILE B 1 145 ? 10.781 -15.43 -12.727 1 97.19 145 ILE B N 1
ATOM 3777 C CA . ILE B 1 145 ? 9.836 -16.531 -12.516 1 97.19 145 ILE B CA 1
ATOM 3778 C C . ILE B 1 145 ? 9.578 -16.703 -11.023 1 97.19 145 ILE B C 1
ATOM 3780 O O . ILE B 1 145 ? 10.516 -16.797 -10.227 1 97.19 145 ILE B O 1
ATOM 3784 N N . HIS B 1 146 ? 8.328 -16.719 -10.617 1 97.12 146 HIS B N 1
ATOM 3785 C CA . HIS B 1 146 ? 8.008 -16.828 -9.203 1 97.12 146 HIS B CA 1
ATOM 3786 C C . HIS B 1 146 ? 8.273 -18.25 -8.688 1 97.12 146 HIS B C 1
ATOM 3788 O O . HIS B 1 146 ? 8.906 -18.422 -7.637 1 97.12 146 HIS B O 1
ATOM 3794 N N . ARG B 1 147 ? 7.707 -19.266 -9.367 1 95.88 147 ARG B N 1
ATOM 3795 C CA . ARG B 1 147 ? 7.988 -20.688 -9.219 1 95.88 147 ARG B CA 1
ATOM 3796 C C . ARG B 1 147 ? 7.199 -21.281 -8.062 1 95.88 147 ARG B C 1
ATOM 3798 O O . ARG B 1 147 ? 7.211 -22.5 -7.859 1 95.88 147 ARG B O 1
ATOM 3805 N N . ASP B 1 148 ? 6.461 -20.5 -7.316 1 95.44 148 ASP B N 1
ATOM 3806 C CA . ASP B 1 148 ? 5.711 -21.031 -6.18 1 95.44 148 ASP B CA 1
ATOM 3807 C C . ASP B 1 148 ? 4.398 -20.266 -5.988 1 95.44 148 ASP B C 1
ATOM 3809 O O . ASP B 1 148 ? 4.074 -19.859 -4.875 1 95.44 148 ASP B O 1
ATOM 3813 N N . ILE B 1 149 ? 3.662 -20.062 -7.047 1 98 149 ILE B N 1
ATOM 3814 C CA . ILE B 1 149 ? 2.391 -19.359 -7.012 1 98 149 ILE B CA 1
ATOM 3815 C C . ILE B 1 149 ? 1.288 -20.297 -6.52 1 98 149 ILE B C 1
ATOM 3817 O O . ILE B 1 149 ? 1.048 -21.344 -7.117 1 98 149 ILE B O 1
ATOM 3821 N N . HIS B 1 150 ? 0.684 -19.969 -5.453 1 97.69 150 HIS B N 1
ATOM 3822 C CA . HIS B 1 150 ? -0.495 -20.609 -4.879 1 97.69 150 HIS B CA 1
ATOM 3823 C C . HIS B 1 150 ? -1.258 -19.641 -3.977 1 97.69 150 HIS B C 1
ATOM 3825 O O . HIS B 1 150 ? -0.75 -18.578 -3.633 1 97.69 150 HIS B O 1
ATOM 3831 N N . PRO B 1 151 ? -2.48 -19.891 -3.578 1 97.25 151 PRO B N 1
ATOM 3832 C CA . PRO B 1 151 ? -3.338 -18.891 -2.93 1 97.25 151 PRO B CA 1
ATOM 3833 C C . PRO B 1 151 ? -2.781 -18.422 -1.589 1 97.25 151 PRO B C 1
ATOM 3835 O O . PRO B 1 151 ? -3.1 -17.312 -1.14 1 97.25 151 PRO B O 1
ATOM 3838 N N . ASN B 1 152 ? -1.947 -19.203 -0.932 1 95.5 152 ASN B N 1
ATOM 3839 C CA . ASN B 1 152 ? -1.387 -18.781 0.35 1 95.5 152 ASN B CA 1
ATOM 3840 C C . ASN B 1 152 ? -0.233 -17.797 0.167 1 95.5 152 ASN B C 1
ATOM 3842 O O . ASN B 1 152 ? 0.204 -17.156 1.126 1 95.5 152 ASN B O 1
ATOM 3846 N N . ASN B 1 153 ? 0.282 -17.656 -1.031 1 96.56 153 ASN B N 1
ATOM 3847 C CA . ASN B 1 153 ? 1.287 -16.656 -1.361 1 96.56 153 ASN B CA 1
ATOM 3848 C C . ASN B 1 153 ? 0.66 -15.422 -2.01 1 96.56 153 ASN B C 1
ATOM 3850 O O . ASN B 1 153 ? 1.366 -14.578 -2.561 1 96.56 153 ASN B O 1
ATOM 3854 N N . ILE B 1 154 ? -0.616 -15.383 -2.041 1 98.25 154 ILE B N 1
ATOM 3855 C CA . ILE B 1 154 ? -1.39 -14.227 -2.492 1 98.25 154 ILE B CA 1
ATOM 3856 C C . ILE B 1 154 ? -2.188 -13.656 -1.323 1 98.25 154 ILE B C 1
ATOM 3858 O O . ILE B 1 154 ? -3.014 -14.352 -0.726 1 98.25 154 ILE B O 1
ATOM 3862 N N . LEU B 1 155 ? -1.922 -12.422 -1.071 1 97.81 155 LEU B N 1
ATOM 3863 C CA . LEU B 1 155 ? -2.521 -11.773 0.092 1 97.81 155 LEU B CA 1
ATOM 3864 C C . LEU B 1 155 ? -3.605 -10.789 -0.331 1 97.81 155 LEU B C 1
ATOM 3866 O O . LEU B 1 155 ? -3.623 -10.336 -1.476 1 97.81 155 LEU B O 1
ATOM 3870 N N . LEU B 1 156 ? -4.5 -10.578 0.595 1 95.62 156 LEU B N 1
ATOM 3871 C CA . LEU B 1 156 ? -5.488 -9.523 0.436 1 95.62 156 LEU B CA 1
ATOM 3872 C C . LEU B 1 156 ? -5.141 -8.312 1.305 1 95.62 156 LEU B C 1
ATOM 3874 O O . LEU B 1 156 ? -4.801 -8.469 2.48 1 95.62 156 LEU B O 1
ATOM 3878 N N . HIS B 1 157 ? -5.148 -7.168 0.723 1 93.69 157 HIS B N 1
ATOM 3879 C CA . HIS B 1 157 ? -4.973 -5.891 1.404 1 93.69 157 HIS B CA 1
ATOM 3880 C C . HIS B 1 157 ? -6.066 -4.902 1.009 1 93.69 157 HIS B C 1
ATOM 3882 O O . HIS B 1 157 ? -6.043 -4.355 -0.096 1 93.69 157 HIS B O 1
ATOM 3888 N N . GLY B 1 158 ? -6.98 -4.613 1.923 1 85.88 158 GLY B N 1
ATOM 3889 C CA . GLY B 1 158 ? -8.195 -3.932 1.503 1 85.88 158 GLY B CA 1
ATOM 3890 C C . GLY B 1 158 ? -8.969 -4.691 0.444 1 85.88 158 GLY B C 1
ATOM 3891 O O . GLY B 1 158 ? -9.398 -5.824 0.675 1 85.88 158 GLY B O 1
ATOM 3892 N N . HIS B 1 159 ? -9.023 -4.055 -0.722 1 85.5 159 HIS B N 1
ATOM 3893 C CA . HIS B 1 159 ? -9.766 -4.688 -1.809 1 85.5 159 HIS B CA 1
ATOM 3894 C C . HIS B 1 159 ? -8.836 -5.086 -2.949 1 85.5 159 HIS B C 1
ATOM 3896 O O . HIS B 1 159 ? -9.289 -5.324 -4.07 1 85.5 159 HIS B O 1
ATOM 3902 N N . THR B 1 160 ? -7.582 -5.238 -2.604 1 92.5 160 THR B N 1
ATOM 3903 C CA . THR B 1 160 ? -6.602 -5.539 -3.639 1 92.5 160 THR B CA 1
ATOM 3904 C C . THR B 1 160 ? -5.809 -6.793 -3.283 1 92.5 160 THR B C 1
ATOM 3906 O O . THR B 1 160 ? -5.734 -7.18 -2.115 1 92.5 160 THR B O 1
ATOM 3909 N N . ILE B 1 161 ? -5.281 -7.461 -4.25 1 96.19 161 ILE B N 1
ATOM 3910 C CA . ILE B 1 161 ? -4.441 -8.633 -4.004 1 96.19 161 ILE B CA 1
ATOM 3911 C C . ILE B 1 161 ? -2.971 -8.234 -4.051 1 96.19 161 ILE B C 1
ATOM 3913 O O . ILE B 1 161 ? -2.596 -7.301 -4.77 1 96.19 161 ILE B O 1
ATOM 3917 N N . LYS B 1 162 ? -2.191 -8.891 -3.32 1 97.69 162 LYS B N 1
ATOM 3918 C CA . LYS B 1 162 ? -0.743 -8.711 -3.322 1 97.69 162 LYS B CA 1
ATOM 3919 C C . LYS B 1 162 ? -0.021 -10.055 -3.396 1 97.69 162 LYS B C 1
ATOM 3921 O O . LYS B 1 162 ? -0.207 -10.914 -2.533 1 97.69 162 LYS B O 1
ATOM 3926 N N . LEU B 1 163 ? 0.724 -10.211 -4.438 1 98.38 163 LEU B N 1
ATOM 3927 C CA . LEU B 1 163 ? 1.584 -11.383 -4.543 1 98.38 163 LEU B CA 1
ATOM 3928 C C . LEU B 1 163 ? 2.758 -11.281 -3.576 1 98.38 163 LEU B C 1
ATOM 3930 O O . LEU B 1 163 ? 3.373 -10.227 -3.443 1 98.38 163 LEU B O 1
ATOM 3934 N N . ALA B 1 164 ? 3.018 -12.391 -2.857 1 96.31 164 ALA B N 1
ATOM 3935 C CA . ALA B 1 164 ? 4.062 -12.375 -1.839 1 96.31 164 ALA B CA 1
ATOM 3936 C C . ALA B 1 164 ? 4.941 -13.617 -1.929 1 96.31 164 ALA B C 1
ATOM 3938 O O . ALA B 1 164 ? 4.738 -14.469 -2.805 1 96.31 164 ALA B O 1
ATOM 3939 N N . ASP B 1 165 ? 6.043 -13.68 -1.101 1 92.75 165 ASP B N 1
ATOM 3940 C CA . ASP B 1 165 ? 6.973 -14.789 -0.904 1 92.75 165 ASP B CA 1
ATOM 3941 C C . ASP B 1 165 ? 7.762 -15.07 -2.18 1 92.75 165 ASP B C 1
ATOM 3943 O O . ASP B 1 165 ? 7.379 -15.938 -2.969 1 92.75 165 ASP B O 1
ATOM 3947 N N . PHE B 1 166 ? 8.867 -14.523 -2.324 1 93.44 166 PHE B N 1
ATOM 3948 C CA . PHE B 1 166 ? 9.719 -14.641 -3.502 1 93.44 166 PHE B CA 1
ATOM 3949 C C . PHE B 1 166 ? 10.945 -15.492 -3.199 1 93.44 166 PHE B C 1
ATOM 3951 O O . PHE B 1 166 ? 11.969 -15.383 -3.879 1 93.44 166 PHE B O 1
ATOM 3958 N N . GLY B 1 167 ? 10.852 -16.297 -2.209 1 89.19 167 GLY B N 1
ATOM 3959 C CA . GLY B 1 167 ? 11.969 -17.125 -1.773 1 89.19 167 GLY B CA 1
ATOM 3960 C C . GLY B 1 167 ? 12.445 -18.094 -2.838 1 89.19 167 GLY B C 1
ATOM 3961 O O . GLY B 1 167 ? 13.641 -18.375 -2.934 1 89.19 167 GLY B O 1
ATOM 3962 N N . ARG B 1 168 ? 11.555 -18.531 -3.656 1 90.06 168 ARG B N 1
ATOM 3963 C CA . ARG B 1 168 ? 11.891 -19.531 -4.664 1 90.06 168 ARG B CA 1
ATOM 3964 C C . ARG B 1 168 ? 12.023 -18.906 -6.043 1 90.06 168 ARG B C 1
ATOM 3966 O O . ARG B 1 168 ? 12.297 -19.594 -7.027 1 90.06 168 ARG B O 1
ATOM 3973 N N . SER B 1 169 ? 11.789 -17.625 -6.105 1 93.75 169 SER B N 1
ATOM 3974 C CA . SER B 1 169 ? 11.82 -16.938 -7.391 1 93.75 169 SER B CA 1
ATOM 3975 C C . SER B 1 169 ? 13.242 -16.859 -7.945 1 93.75 169 SER B C 1
ATOM 3977 O O . SER B 1 169 ? 14.211 -16.984 -7.195 1 93.75 169 SER B O 1
ATOM 3979 N N . CYS B 1 170 ? 13.328 -16.75 -9.234 1 92.44 170 CYS B N 1
ATOM 3980 C CA . CYS B 1 170 ? 14.641 -16.609 -9.867 1 92.44 170 CYS B CA 1
ATOM 3981 C C . CYS B 1 170 ? 14.531 -15.883 -11.203 1 92.44 170 CYS B C 1
ATOM 3983 O O . CYS B 1 170 ? 13.43 -15.711 -11.727 1 92.44 170 CYS B O 1
ATOM 3985 N N . LEU B 1 171 ? 15.672 -15.344 -11.609 1 91.5 171 LEU B N 1
ATOM 3986 C CA . LEU B 1 171 ? 15.742 -14.812 -12.969 1 91.5 171 LEU B CA 1
ATOM 3987 C C . LEU B 1 171 ? 15.711 -15.945 -13.992 1 91.5 171 LEU B C 1
ATOM 3989 O O . LEU B 1 171 ? 16.234 -17.031 -13.742 1 91.5 171 LEU B O 1
ATOM 3993 N N . GLN B 1 172 ? 15.211 -15.562 -15.078 1 85.19 172 GLN B N 1
ATOM 3994 C CA . GLN B 1 172 ? 15.141 -16.562 -16.141 1 85.19 172 GLN B CA 1
ATOM 3995 C C . GLN B 1 172 ? 16.531 -17.109 -16.469 1 85.19 172 GLN B C 1
ATOM 3997 O O . GLN B 1 172 ? 17.484 -16.359 -16.594 1 85.19 172 GLN B O 1
ATOM 4002 N N . GLU B 1 173 ? 16.781 -18.375 -16.625 1 75 173 GLU B N 1
ATOM 4003 C CA . GLU B 1 173 ? 17.984 -19.078 -17.062 1 75 173 GLU B CA 1
ATOM 4004 C C . GLU B 1 173 ? 18.938 -19.344 -15.898 1 75 173 GLU B C 1
ATOM 4006 O O . GLU B 1 173 ? 20.047 -19.812 -16.094 1 75 173 GLU B O 1
ATOM 4011 N N . SER B 1 174 ? 18.688 -18.828 -14.758 1 67.19 174 SER B N 1
ATOM 4012 C CA . SER B 1 174 ? 19.656 -18.953 -13.672 1 67.19 174 SER B CA 1
ATOM 4013 C C . SER B 1 174 ? 19.828 -20.422 -13.258 1 67.19 174 SER B C 1
ATOM 4015 O O . SER B 1 174 ? 20.953 -20.891 -13.094 1 67.19 174 SER B O 1
ATOM 4017 N N . ASP B 1 175 ? 18.844 -21.047 -12.5 1 62.44 175 ASP B N 1
ATOM 4018 C CA . ASP B 1 175 ? 19.188 -22.234 -11.742 1 62.44 175 ASP B CA 1
ATOM 4019 C C . ASP B 1 175 ? 18.375 -23.438 -12.219 1 62.44 175 ASP B C 1
ATOM 4021 O O . ASP B 1 175 ? 17.25 -23.281 -12.695 1 62.44 175 ASP B O 1
ATOM 4025 N N . VAL B 1 176 ? 19.188 -24.5 -12.336 1 64.31 176 VAL B N 1
ATOM 4026 C CA . VAL B 1 176 ? 18.562 -25.812 -12.516 1 64.31 176 VAL B CA 1
ATOM 4027 C C . VAL B 1 176 ? 18.156 -26.391 -11.164 1 64.31 176 VAL B C 1
ATOM 4029 O O . VAL B 1 176 ? 18.984 -26.5 -10.258 1 64.31 176 VAL B O 1
ATOM 4032 N N . ASP B 1 177 ? 16.859 -26.5 -11 1 65.31 177 ASP B N 1
ATOM 4033 C CA . ASP B 1 177 ? 16.359 -27.109 -9.773 1 65.31 177 ASP B CA 1
ATOM 4034 C C . ASP B 1 177 ? 16.594 -28.609 -9.773 1 65.31 177 ASP B C 1
ATOM 4036 O O . ASP B 1 177 ? 16.297 -29.297 -10.75 1 65.31 177 ASP B O 1
ATOM 4040 N N . THR B 1 178 ? 17.203 -29.062 -8.734 1 67.44 178 THR B N 1
ATOM 4041 C CA . THR B 1 178 ? 17.516 -30.484 -8.617 1 67.44 178 THR B CA 1
ATOM 4042 C C . THR B 1 178 ? 16.375 -31.234 -7.949 1 67.44 178 THR B C 1
ATOM 4044 O O . THR B 1 178 ? 16.219 -32.438 -8.148 1 67.44 178 THR B O 1
ATOM 4047 N N . GLU B 1 179 ? 15.625 -30.547 -7.199 1 81.19 179 GLU B N 1
ATOM 4048 C CA . GLU B 1 179 ? 14.539 -31.203 -6.469 1 81.19 179 GLU B CA 1
ATOM 4049 C C . GLU B 1 179 ? 13.203 -30.5 -6.719 1 81.19 179 GLU B C 1
ATOM 4051 O O . GLU B 1 179 ? 13.148 -29.281 -6.824 1 81.19 179 GLU B O 1
ATOM 4056 N N . VAL B 1 180 ? 12.211 -31.422 -6.777 1 84.31 180 VAL B N 1
ATOM 4057 C CA . VAL B 1 180 ? 10.852 -30.922 -6.973 1 84.31 180 VAL B CA 1
ATOM 4058 C C . VAL B 1 180 ? 10.359 -30.266 -5.684 1 84.31 180 VAL B C 1
ATOM 4060 O O . VAL B 1 180 ? 10.578 -30.781 -4.59 1 84.31 180 VAL B O 1
ATOM 4063 N N . PHE B 1 181 ? 9.695 -29.078 -5.828 1 87.75 181 PHE B N 1
ATOM 4064 C CA . PHE B 1 181 ? 9.102 -28.391 -4.688 1 87.75 181 PHE B CA 1
ATOM 4065 C C . PHE B 1 181 ? 7.789 -27.734 -5.082 1 87.75 181 PHE B C 1
ATOM 4067 O O . PHE B 1 181 ? 7.395 -27.766 -6.25 1 87.75 181 PHE B O 1
ATOM 4074 N N . GLY B 1 182 ? 7.062 -27.219 -4.016 1 91.81 182 GLY B N 1
ATOM 4075 C CA . GLY B 1 182 ? 5.84 -26.469 -4.242 1 91.81 182 GLY B CA 1
ATOM 4076 C C . GLY B 1 182 ? 4.602 -27.156 -3.707 1 91.81 182 GLY B C 1
ATOM 4077 O O . GLY B 1 182 ? 4.684 -28.281 -3.199 1 91.81 182 GLY B O 1
ATOM 4078 N N . VAL B 1 183 ? 3.549 -26.438 -3.814 1 94.31 183 VAL B N 1
ATOM 4079 C CA . VAL B 1 183 ? 2.252 -27.016 -3.479 1 94.31 183 VAL B CA 1
ATOM 4080 C C . VAL B 1 183 ? 1.699 -27.781 -4.68 1 94.31 183 VAL B C 1
ATOM 4082 O O . VAL B 1 183 ? 1.327 -27.172 -5.688 1 94.31 183 VAL B O 1
ATOM 4085 N N . ILE B 1 184 ? 1.482 -29 -4.609 1 95.56 184 ILE B N 1
ATOM 4086 C CA . ILE B 1 184 ? 1.378 -29.984 -5.676 1 95.56 184 ILE B CA 1
ATOM 4087 C C . ILE B 1 184 ? 0.329 -29.547 -6.695 1 95.56 184 ILE B C 1
ATOM 4089 O O . ILE B 1 184 ? 0.598 -29.516 -7.898 1 95.56 184 ILE B O 1
ATOM 4093 N N . PRO B 1 185 ? -0.883 -29.109 -6.277 1 97.12 185 PRO B N 1
ATOM 4094 C CA . PRO B 1 185 ? -1.919 -28.797 -7.266 1 97.12 185 PRO B CA 1
ATOM 4095 C C . PRO B 1 185 ? -1.554 -27.609 -8.156 1 97.12 185 PRO B C 1
ATOM 4097 O O . PRO B 1 185 ? -2.148 -27.422 -9.219 1 97.12 185 PRO B O 1
ATOM 4100 N N . TYR B 1 186 ? -0.612 -26.891 -7.723 1 97.88 186 TYR B N 1
ATOM 4101 C CA . TYR B 1 186 ? -0.298 -25.656 -8.438 1 97.88 186 TYR B CA 1
ATOM 4102 C C . TYR B 1 186 ? 1.028 -25.781 -9.18 1 97.88 186 TYR B C 1
ATOM 4104 O O . TYR B 1 186 ? 1.455 -24.844 -9.859 1 97.88 186 TYR B O 1
ATOM 4112 N N . VAL B 1 187 ? 1.68 -26.922 -9.086 1 96.94 187 VAL B N 1
ATOM 4113 C CA . VAL B 1 187 ? 2.99 -27.141 -9.688 1 96.94 187 VAL B CA 1
ATOM 4114 C C . VAL B 1 187 ? 2.822 -27.562 -11.148 1 96.94 187 VAL B C 1
ATOM 4116 O O . VAL B 1 187 ? 1.961 -28.391 -11.461 1 96.94 187 VAL B O 1
ATOM 4119 N N . ASP B 1 188 ? 3.637 -27 -11.977 1 96.75 188 ASP B N 1
ATOM 4120 C CA . ASP B 1 188 ? 3.701 -27.422 -13.375 1 96.75 188 ASP B CA 1
ATOM 4121 C C . ASP B 1 188 ? 3.834 -28.938 -13.5 1 96.75 188 ASP B C 1
ATOM 4123 O O . ASP B 1 188 ? 4.77 -29.531 -12.953 1 96.75 188 ASP B O 1
ATOM 4127 N N . PRO B 1 189 ? 2.904 -29.594 -14.25 1 96.31 189 PRO B N 1
ATOM 4128 C CA . PRO B 1 189 ? 2.949 -31.047 -14.367 1 96.31 189 PRO B CA 1
ATOM 4129 C C . PRO B 1 189 ? 4.273 -31.562 -14.938 1 96.31 189 PRO B C 1
ATOM 4131 O O . PRO B 1 189 ? 4.746 -32.625 -14.547 1 96.31 189 PRO B O 1
ATOM 4134 N N . LYS B 1 190 ? 4.902 -30.844 -15.805 1 93.94 190 LYS B N 1
ATOM 4135 C CA . LYS B 1 190 ? 6.188 -31.266 -16.359 1 93.94 190 LYS B CA 1
ATOM 4136 C C . LYS B 1 190 ? 7.262 -31.297 -15.273 1 93.94 190 LYS B C 1
ATOM 4138 O O . LYS B 1 190 ? 8.164 -32.156 -15.32 1 93.94 190 LYS B O 1
ATOM 4143 N N . PHE B 1 191 ? 7.172 -30.406 -14.398 1 93.5 191 PHE B N 1
ATOM 4144 C CA . PHE B 1 191 ? 8.125 -30.328 -13.297 1 93.5 191 PHE B CA 1
ATOM 4145 C C . PHE B 1 191 ? 7.863 -31.438 -12.281 1 93.5 191 PHE B C 1
ATOM 4147 O O . PHE B 1 191 ? 8.789 -31.938 -11.641 1 93.5 191 PHE B O 1
ATOM 4154 N N . LEU B 1 192 ? 6.625 -31.875 -12.172 1 92.25 192 LEU B N 1
ATOM 4155 C CA . LEU B 1 192 ? 6.223 -32.906 -11.227 1 92.25 192 LEU B CA 1
ATOM 4156 C C . LEU B 1 192 ? 6.699 -34.281 -11.695 1 92.25 192 LEU B C 1
ATOM 4158 O O . LEU B 1 192 ? 6.785 -35.219 -10.898 1 92.25 192 LEU B O 1
ATOM 4162 N N . ASP B 1 193 ? 6.895 -34.406 -12.961 1 89.69 193 ASP B N 1
ATOM 4163 C CA . ASP B 1 193 ? 7.277 -35.688 -13.531 1 89.69 193 ASP B CA 1
ATOM 4164 C C . ASP B 1 193 ? 8.75 -36 -13.25 1 89.69 193 ASP B C 1
ATOM 4166 O O . ASP B 1 193 ? 9.641 -35.344 -13.781 1 89.69 193 ASP B O 1
ATOM 4170 N N . PRO B 1 194 ? 9.031 -36.938 -12.492 1 83.38 194 PRO B N 1
ATOM 4171 C CA . PRO B 1 194 ? 10.414 -37.25 -12.148 1 83.38 194 PRO B CA 1
ATOM 4172 C C . PRO B 1 194 ? 11.203 -37.812 -13.328 1 83.38 194 PRO B C 1
ATOM 4174 O O . PRO B 1 194 ? 12.438 -37.844 -13.297 1 83.38 194 PRO B O 1
ATOM 4177 N N . LYS B 1 195 ? 10.594 -38.281 -14.336 1 83.75 195 LYS B N 1
ATOM 4178 C CA . LYS B 1 195 ? 11.242 -38.938 -15.469 1 83.75 195 LYS B CA 1
ATOM 4179 C C . LYS B 1 195 ? 11.789 -37.906 -16.453 1 83.75 195 LYS B C 1
ATOM 4181 O O . LYS B 1 195 ? 12.641 -38.219 -17.297 1 83.75 195 LYS B O 1
ATOM 4186 N N . ILE B 1 196 ? 11.297 -36.75 -16.344 1 81.75 196 ILE B N 1
ATOM 4187 C CA . ILE B 1 196 ? 11.656 -35.719 -17.328 1 81.75 196 ILE B CA 1
ATOM 4188 C C . ILE B 1 196 ? 12.289 -34.531 -16.625 1 81.75 196 ILE B C 1
ATOM 4190 O O . ILE B 1 196 ? 11.625 -33.844 -15.844 1 81.75 196 ILE B O 1
ATOM 4194 N N . PRO B 1 197 ? 13.586 -34.375 -16.859 1 83.31 197 PRO B N 1
ATOM 4195 C CA . PRO B 1 197 ? 14.172 -33.125 -16.312 1 83.31 197 PRO B CA 1
ATOM 4196 C C . PRO B 1 197 ? 13.531 -31.875 -16.891 1 83.31 197 PRO B C 1
ATOM 4198 O O . PRO B 1 197 ? 13.43 -31.734 -18.125 1 83.31 197 PRO B O 1
ATOM 4201 N N . TYR B 1 198 ? 12.945 -31.125 -16.047 1 87.81 198 TYR B N 1
ATOM 4202 C CA . TYR B 1 198 ? 12.273 -29.891 -16.469 1 87.81 198 TYR B CA 1
ATOM 4203 C C . TYR B 1 198 ? 12.578 -28.75 -15.516 1 87.81 198 TYR B C 1
ATOM 4205 O O . TYR B 1 198 ? 12.461 -28.906 -14.297 1 87.81 198 TYR B O 1
ATOM 4213 N N . ASN B 1 199 ? 13.016 -27.625 -16.109 1 89.62 199 ASN B N 1
ATOM 4214 C CA . ASN B 1 199 ? 13.18 -26.391 -15.336 1 89.62 199 ASN B CA 1
ATOM 4215 C C . ASN B 1 199 ? 11.938 -25.516 -15.422 1 89.62 199 ASN B C 1
ATOM 4217 O O . ASN B 1 199 ? 11.359 -25.344 -16.5 1 89.62 199 ASN B O 1
ATOM 4221 N N . LEU B 1 200 ? 11.633 -25.016 -14.305 1 93.69 200 LEU B N 1
ATOM 4222 C CA . LEU B 1 200 ? 10.484 -24.109 -14.281 1 93.69 200 LEU B CA 1
ATOM 4223 C C . LEU B 1 200 ? 10.727 -22.875 -15.141 1 93.69 200 LEU B C 1
ATOM 4225 O O . LEU B 1 200 ? 11.836 -22.344 -15.156 1 93.69 200 LEU B O 1
ATOM 4229 N N . THR B 1 201 ? 9.719 -22.453 -15.875 1 95.06 201 THR B N 1
ATOM 4230 C CA . THR B 1 201 ? 9.766 -21.312 -16.766 1 95.06 201 THR B CA 1
ATOM 4231 C C . THR B 1 201 ? 8.617 -20.344 -16.484 1 95.06 201 THR B C 1
ATOM 4233 O O . THR B 1 201 ? 7.805 -20.594 -15.594 1 95.06 201 THR B O 1
ATOM 4236 N N . LYS B 1 202 ? 8.57 -19.25 -17.234 1 97.94 202 LYS B N 1
ATOM 4237 C CA . LYS B 1 202 ? 7.449 -18.328 -17.156 1 97.94 202 LYS B CA 1
ATOM 4238 C C . LYS B 1 202 ? 6.121 -19.047 -17.359 1 97.94 202 LYS B C 1
ATOM 4240 O O . LYS B 1 202 ? 5.109 -18.688 -16.75 1 97.94 202 LYS B O 1
ATOM 4245 N N . LYS B 1 203 ? 6.18 -20.078 -18.172 1 98.19 203 LYS B N 1
ATOM 4246 C CA . LYS B 1 203 ? 4.973 -20.828 -18.484 1 98.19 203 LYS B CA 1
ATOM 4247 C C . LYS B 1 203 ? 4.508 -21.641 -17.266 1 98.19 203 LYS B C 1
ATOM 4249 O O . LYS B 1 203 ? 3.328 -21.969 -17.156 1 98.19 203 LYS B O 1
ATOM 4254 N N . SER B 1 204 ? 5.43 -22 -16.391 1 97.5 204 SER B N 1
ATOM 4255 C CA . SER B 1 204 ? 5.062 -22.688 -15.156 1 97.5 204 SER B CA 1
ATOM 4256 C C . SER B 1 204 ? 4.223 -21.797 -14.25 1 97.5 204 SER B C 1
ATOM 4258 O O . SER B 1 204 ? 3.271 -22.266 -13.617 1 97.5 204 SER B O 1
ATOM 4260 N N . ASP B 1 205 ? 4.57 -20.5 -14.219 1 98.62 205 ASP B N 1
ATOM 4261 C CA . ASP B 1 205 ? 3.762 -19.531 -13.484 1 98.62 205 ASP B CA 1
ATOM 4262 C C . ASP B 1 205 ? 2.352 -19.438 -14.062 1 98.62 205 ASP B C 1
ATOM 4264 O O . ASP B 1 205 ? 1.379 -19.281 -13.32 1 98.62 205 ASP B O 1
ATOM 4268 N N . ILE B 1 206 ? 2.293 -19.547 -15.336 1 98.94 206 ILE B N 1
ATOM 4269 C CA . ILE B 1 206 ? 1.011 -19.453 -16.031 1 98.94 206 ILE B CA 1
ATOM 4270 C C . ILE B 1 206 ? 0.13 -20.641 -15.633 1 98.94 206 ILE B C 1
ATOM 4272 O O . ILE B 1 206 ? -1.077 -20.484 -15.438 1 98.94 206 ILE B O 1
ATOM 4276 N N . PHE B 1 207 ? 0.72 -21.812 -15.531 1 98.81 207 PHE B N 1
ATOM 4277 C CA . PHE B 1 207 ? -0.031 -22.984 -15.078 1 98.81 207 PHE B CA 1
ATOM 4278 C C . PHE B 1 207 ? -0.643 -22.734 -13.703 1 98.81 207 PHE B C 1
ATOM 4280 O O . PHE B 1 207 ? -1.847 -22.922 -13.516 1 98.81 207 PHE B O 1
ATOM 4287 N N . SER B 1 208 ? 0.215 -22.297 -12.773 1 98.81 208 SER B N 1
ATOM 4288 C CA . SER B 1 208 ? -0.251 -22.031 -11.422 1 98.81 208 SER B CA 1
ATOM 4289 C C . SER B 1 208 ? -1.393 -21.016 -11.422 1 98.81 208 SER B C 1
ATOM 4291 O O . SER B 1 208 ? -2.385 -21.188 -10.711 1 98.81 208 SER B O 1
ATOM 4293 N N . MET B 1 209 ? -1.232 -19.984 -12.227 1 98.81 209 MET B N 1
ATOM 4294 C CA . MET B 1 209 ? -2.246 -18.953 -12.352 1 98.81 209 MET B CA 1
ATOM 4295 C C . MET B 1 209 ? -3.566 -19.531 -12.844 1 98.81 209 MET B C 1
ATOM 4297 O O . MET B 1 209 ? -4.633 -19.188 -12.336 1 98.81 209 MET B O 1
ATOM 4301 N N . GLY B 1 210 ? -3.508 -20.406 -13.82 1 98.81 210 GLY B N 1
ATOM 4302 C CA . GLY B 1 210 ? -4.711 -21.047 -14.336 1 98.81 210 GLY B CA 1
ATOM 4303 C C . GLY B 1 210 ? -5.477 -21.812 -13.281 1 98.81 210 GLY B C 1
ATOM 4304 O O . GLY B 1 210 ? -6.707 -21.734 -13.211 1 98.81 210 GLY B O 1
ATOM 4305 N N . VAL B 1 211 ? -4.777 -22.547 -12.5 1 98.69 211 VAL B N 1
ATOM 4306 C CA . VAL B 1 211 ? -5.398 -23.312 -11.43 1 98.69 211 VAL B CA 1
ATOM 4307 C C . VAL B 1 211 ? -6.07 -22.359 -10.438 1 98.69 211 VAL B C 1
ATOM 4309 O O . VAL B 1 211 ? -7.199 -22.609 -10 1 98.69 211 VAL B O 1
ATOM 4312 N N . ILE B 1 212 ? -5.469 -21.266 -10.125 1 98.69 212 ILE B N 1
ATOM 4313 C CA . ILE B 1 212 ? -6.023 -20.281 -9.195 1 98.69 212 ILE B CA 1
ATOM 4314 C C . ILE B 1 212 ? -7.27 -19.641 -9.805 1 98.69 212 ILE B C 1
ATOM 4316 O O . ILE B 1 212 ? -8.242 -19.375 -9.094 1 98.69 212 ILE B O 1
ATOM 4320 N N . PHE B 1 213 ? -7.195 -19.344 -11.117 1 98.69 213 PHE B N 1
ATOM 4321 C CA . PHE B 1 213 ? -8.367 -18.797 -11.789 1 98.69 213 PHE B CA 1
ATOM 4322 C C . PHE B 1 213 ? -9.578 -19.719 -11.609 1 98.69 213 PHE B C 1
ATOM 4324 O O . PHE B 1 213 ? -10.672 -19.25 -11.305 1 98.69 213 PHE B O 1
ATOM 4331 N N . TRP B 1 214 ? -9.359 -20.984 -11.789 1 98.31 214 TRP B N 1
ATOM 4332 C CA . TRP B 1 214 ? -10.438 -21.938 -11.531 1 98.31 214 TRP B CA 1
ATOM 4333 C C . TRP B 1 214 ? -10.898 -21.844 -10.086 1 98.31 214 TRP B C 1
ATOM 4335 O O . TRP B 1 214 ? -12.102 -21.859 -9.805 1 98.31 214 TRP B O 1
ATOM 4345 N N . GLN B 1 215 ? -9.992 -21.75 -9.203 1 97.88 215 GLN B N 1
ATOM 4346 C CA . GLN B 1 215 ? -10.32 -21.688 -7.785 1 97.88 215 GLN B CA 1
ATOM 4347 C C . GLN B 1 215 ? -11.164 -20.453 -7.469 1 97.88 215 GLN B C 1
ATOM 4349 O O . GLN B 1 215 ? -12.016 -20.5 -6.578 1 97.88 215 GLN B O 1
ATOM 4354 N N . LEU B 1 216 ? -10.922 -19.344 -8.148 1 97.75 216 LEU B N 1
ATOM 4355 C CA . LEU B 1 216 ? -11.727 -18.125 -7.973 1 97.75 216 LEU B CA 1
ATOM 4356 C C . LEU B 1 216 ? -13.188 -18.406 -8.312 1 97.75 216 LEU B C 1
ATOM 4358 O O . LEU B 1 216 ? -14.086 -17.75 -7.773 1 97.75 216 LEU B O 1
ATOM 4362 N N . THR B 1 217 ? -13.422 -19.344 -9.188 1 97.19 217 THR B N 1
ATOM 4363 C CA . THR B 1 217 ? -14.789 -19.641 -9.617 1 97.19 217 THR B CA 1
ATOM 4364 C C . THR B 1 217 ? -15.422 -20.688 -8.727 1 97.19 217 THR B C 1
ATOM 4366 O O . THR B 1 217 ? -16.641 -20.703 -8.531 1 97.19 217 THR B O 1
ATOM 4369 N N . SER B 1 218 ? -14.625 -21.562 -8.18 1 95.94 218 SER B N 1
ATOM 4370 C CA . SER B 1 218 ? -15.148 -22.719 -7.449 1 95.94 218 SER B CA 1
ATOM 4371 C C . SER B 1 218 ? -15.133 -22.453 -5.945 1 95.94 218 SER B C 1
ATOM 4373 O O . SER B 1 218 ? -15.898 -23.078 -5.199 1 95.94 218 SER B O 1
ATOM 4375 N N . CYS B 1 219 ? -14.203 -21.641 -5.535 1 96.06 219 CYS B N 1
ATOM 4376 C CA . CYS B 1 219 ? -13.938 -21.391 -4.125 1 96.06 219 CYS B CA 1
ATOM 4377 C C . CYS B 1 219 ? -13.578 -22.688 -3.402 1 96.06 219 CYS B C 1
ATOM 4379 O O . CYS B 1 219 ? -13.812 -22.812 -2.199 1 96.06 219 CYS B O 1
ATOM 4381 N N . SER B 1 220 ? -13.023 -23.625 -4.168 1 93.62 220 SER B N 1
ATOM 4382 C CA . SER B 1 220 ? -12.633 -24.922 -3.629 1 93.62 220 SER B CA 1
ATOM 4383 C C . SER B 1 220 ? -11.148 -25.188 -3.844 1 93.62 220 SER B C 1
ATOM 4385 O O . SER B 1 220 ? -10.539 -24.641 -4.766 1 93.62 220 SER B O 1
ATOM 4387 N N . SER B 1 221 ? -10.672 -26.062 -2.939 1 94.12 221 SER B N 1
ATOM 4388 C CA . SER B 1 221 ? -9.289 -26.5 -3.135 1 94.12 221 SER B CA 1
ATOM 4389 C C . SER B 1 221 ? -9.18 -27.453 -4.309 1 94.12 221 SER B C 1
ATOM 4391 O O . SER B 1 221 ? -9.961 -28.406 -4.422 1 94.12 221 SER B O 1
ATOM 4393 N N . PRO B 1 222 ? -8.219 -27.234 -5.145 1 96.31 222 PRO B N 1
ATOM 4394 C CA . PRO B 1 222 ? -8.055 -28.172 -6.258 1 96.31 222 PRO B CA 1
ATOM 4395 C C . PRO B 1 222 ? -7.734 -29.594 -5.785 1 96.31 222 PRO B C 1
ATOM 4397 O O . PRO B 1 222 ? -6.945 -29.781 -4.859 1 96.31 222 PRO B O 1
ATOM 4400 N N . TYR B 1 223 ? -8.438 -30.578 -6.398 1 95.69 223 TYR B N 1
ATOM 4401 C CA . TYR B 1 223 ? -8.25 -32 -6.152 1 95.69 223 TYR B CA 1
ATOM 4402 C C . TYR B 1 223 ? -8.523 -32.344 -4.695 1 95.69 223 TYR B C 1
ATOM 4404 O O . TYR B 1 223 ? -7.973 -33.312 -4.164 1 95.69 223 TYR B O 1
ATOM 4412 N N . ASN B 1 224 ? -9.258 -31.406 -3.955 1 92.44 224 ASN B N 1
ATOM 4413 C CA . ASN B 1 224 ? -9.547 -31.562 -2.535 1 92.44 224 ASN B CA 1
ATOM 4414 C C . ASN B 1 224 ? -8.273 -31.75 -1.718 1 92.44 224 ASN B C 1
ATOM 4416 O O . ASN B 1 224 ? -8.219 -32.594 -0.813 1 92.44 224 ASN B O 1
ATOM 4420 N N . PHE B 1 225 ? -7.344 -31 -2.199 1 91.56 225 PHE B N 1
ATOM 4421 C CA . PHE B 1 225 ? -5.992 -31.125 -1.671 1 91.56 225 PHE B CA 1
ATOM 4422 C C . PHE B 1 225 ? -5.977 -30.906 -0.162 1 91.56 225 PHE B C 1
ATOM 4424 O O . PHE B 1 225 ? -5.195 -31.547 0.552 1 91.56 225 PHE B O 1
ATOM 4431 N N . GLU B 1 226 ? -6.77 -30.062 0.359 1 83.06 226 GLU B N 1
ATOM 4432 C CA . GLU B 1 226 ? -6.777 -29.75 1.788 1 83.06 226 GLU B CA 1
ATOM 4433 C C . GLU B 1 226 ? -7.281 -30.953 2.6 1 83.06 226 GLU B C 1
ATOM 4435 O O . GLU B 1 226 ? -6.863 -31.141 3.744 1 83.06 226 GLU B O 1
ATOM 4440 N N . LYS B 1 227 ? -8.109 -31.719 2.002 1 84.5 227 LYS B N 1
ATOM 4441 C CA . LYS B 1 227 ? -8.727 -32.844 2.709 1 84.5 227 LYS B CA 1
ATOM 4442 C C . LYS B 1 227 ? -8.055 -34.156 2.361 1 84.5 227 LYS B C 1
ATOM 4444 O O . LYS B 1 227 ? -7.934 -35.031 3.209 1 84.5 227 LYS B O 1
ATOM 4449 N N . ARG B 1 228 ? -7.59 -34.188 1.14 1 82.62 228 ARG B N 1
ATOM 4450 C CA . ARG B 1 228 ? -6.945 -35.406 0.666 1 82.62 228 ARG B CA 1
ATOM 4451 C C . ARG B 1 228 ? -5.48 -35.438 1.082 1 82.62 228 ARG B C 1
ATOM 4453 O O . ARG B 1 228 ? -4.785 -34.438 1.04 1 82.62 228 ARG B O 1
ATOM 4460 N N . LYS B 1 229 ? -5.055 -36.531 1.654 1 82.06 229 LYS B N 1
ATOM 4461 C CA . LYS B 1 229 ? -3.66 -36.656 2.061 1 82.06 229 LYS B CA 1
ATOM 4462 C C . LYS B 1 229 ? -2.924 -37.656 1.177 1 82.06 229 LYS B C 1
ATOM 4464 O O . LYS B 1 229 ? -1.772 -38.031 1.448 1 82.06 229 LYS B O 1
ATOM 4469 N N . ASP B 1 230 ? -3.559 -38.031 0.091 1 89.75 230 ASP B N 1
ATOM 4470 C CA . ASP B 1 230 ? -2.914 -38.938 -0.846 1 89.75 230 ASP B CA 1
ATOM 4471 C C . ASP B 1 230 ? -2.201 -38.188 -1.958 1 89.75 230 ASP B C 1
ATOM 4473 O O . ASP B 1 230 ? -2.607 -38.25 -3.121 1 89.75 230 ASP B O 1
ATOM 4477 N N . TYR B 1 231 ? -1.09 -37.625 -1.732 1 90.75 231 TYR B N 1
ATOM 4478 C CA . TYR B 1 231 ? -0.328 -36.75 -2.605 1 90.75 231 TYR B CA 1
ATOM 4479 C C . TYR B 1 231 ? 0.124 -37.469 -3.865 1 90.75 231 TYR B C 1
ATOM 4481 O O . TYR B 1 231 ? 0.134 -36.906 -4.953 1 90.75 231 TYR B O 1
ATOM 4489 N N . ALA B 1 232 ? 0.455 -38.719 -3.668 1 91.94 232 ALA B N 1
ATOM 4490 C CA . ALA B 1 232 ? 0.896 -39.531 -4.812 1 91.94 232 ALA B CA 1
ATOM 4491 C C . ALA B 1 232 ? -0.225 -39.688 -5.836 1 91.94 232 ALA B C 1
ATOM 4493 O O . ALA B 1 232 ? -0 -39.531 -7.039 1 91.94 232 ALA B O 1
ATOM 4494 N N . SER B 1 233 ? -1.396 -39.969 -5.324 1 94.5 233 SER B N 1
ATOM 4495 C CA . SER B 1 233 ? -2.549 -40.125 -6.203 1 94.5 233 SER B CA 1
ATOM 4496 C C . SER B 1 233 ? -2.893 -38.844 -6.922 1 94.5 233 SER B C 1
ATOM 4498 O O . SER B 1 233 ? -3.182 -38.844 -8.117 1 94.5 233 SER B O 1
ATOM 4500 N N . ILE B 1 234 ? -2.832 -37.75 -6.227 1 95.06 234 ILE B N 1
ATOM 4501 C CA . ILE B 1 234 ? -3.121 -36.438 -6.816 1 95.06 234 ILE B CA 1
ATOM 4502 C C . ILE B 1 234 ? -2.098 -36.125 -7.906 1 95.06 234 ILE B C 1
ATOM 4504 O O . ILE B 1 234 ? -2.461 -35.688 -8.992 1 95.06 234 ILE B O 1
ATOM 4508 N N . THR B 1 235 ? -0.87 -36.406 -7.594 1 94.75 235 THR B N 1
ATOM 4509 C CA . THR B 1 235 ? 0.204 -36.188 -8.555 1 94.75 235 THR B CA 1
ATOM 4510 C C . THR B 1 235 ? -0.041 -37 -9.828 1 94.75 235 THR B C 1
ATOM 4512 O O . THR B 1 235 ? 0.087 -36.469 -10.938 1 94.75 235 THR B O 1
ATOM 4515 N N . LEU B 1 236 ? -0.398 -38.219 -9.625 1 94.69 236 LEU B N 1
ATOM 4516 C CA . LEU B 1 236 ? -0.652 -39.125 -10.758 1 94.69 236 LEU B CA 1
ATOM 4517 C C . LEU B 1 236 ? -1.824 -38.594 -11.594 1 94.69 236 LEU B C 1
ATOM 4519 O O . LEU B 1 236 ? -1.784 -38.656 -12.82 1 94.69 236 LEU B O 1
ATOM 4523 N N . ASP B 1 237 ? -2.848 -38.125 -10.914 1 95.19 237 ASP B N 1
ATOM 4524 C CA . ASP B 1 237 ? -4.008 -37.562 -11.594 1 95.19 237 ASP B CA 1
ATOM 4525 C C . ASP B 1 237 ? -3.604 -36.375 -12.469 1 95.19 237 ASP B C 1
ATOM 4527 O O . ASP B 1 237 ? -4.008 -36.281 -13.633 1 95.19 237 ASP B O 1
ATOM 4531 N N . ILE B 1 238 ? -2.791 -35.562 -11.953 1 96 238 ILE B N 1
ATOM 4532 C CA . ILE B 1 238 ? -2.346 -34.344 -12.656 1 96 238 ILE B CA 1
ATOM 4533 C C . ILE B 1 238 ? -1.476 -34.75 -13.852 1 96 238 ILE B C 1
ATOM 4535 O O . ILE B 1 238 ? -1.648 -34.219 -14.953 1 96 238 ILE B O 1
ATOM 4539 N N . LEU B 1 239 ? -0.581 -35.688 -13.656 1 94.94 239 LEU B N 1
ATOM 4540 C CA . LEU B 1 239 ? 0.324 -36.156 -14.695 1 94.94 239 LEU B CA 1
ATOM 4541 C C . LEU B 1 239 ? -0.451 -36.812 -15.844 1 94.94 239 LEU B C 1
ATOM 4543 O O . LEU B 1 239 ? -0.05 -36.688 -17 1 94.94 239 LEU B O 1
ATOM 4547 N N . ASN B 1 240 ? -1.552 -37.406 -15.492 1 95.31 240 ASN B N 1
ATOM 4548 C CA . ASN B 1 240 ? -2.373 -38.062 -16.484 1 95.31 240 ASN B CA 1
ATOM 4549 C C . ASN B 1 240 ? -3.305 -37.094 -17.203 1 95.31 240 ASN B C 1
ATOM 4551 O O . ASN B 1 240 ? -4.133 -37.531 -18.016 1 95.31 240 ASN B O 1
ATOM 4555 N N . GLY B 1 241 ? -3.217 -35.875 -16.844 1 95.31 241 GLY B N 1
ATOM 4556 C CA . GLY B 1 241 ? -3.939 -34.844 -17.578 1 95.31 241 GLY B CA 1
ATOM 4557 C C . GLY B 1 241 ? -5.258 -34.469 -16.938 1 95.31 241 GLY B C 1
ATOM 4558 O O . GLY B 1 241 ? -6.016 -33.656 -17.484 1 95.31 241 GLY B O 1
ATOM 4559 N N . LEU B 1 242 ? -5.566 -35 -15.758 1 96.44 242 LEU B N 1
ATOM 4560 C CA . LEU B 1 242 ? -6.809 -34.688 -15.07 1 96.44 242 LEU B CA 1
ATOM 4561 C C . LEU B 1 242 ? -6.816 -33.219 -14.648 1 96.44 242 LEU B C 1
ATOM 4563 O O . LEU B 1 242 ? -5.812 -32.688 -14.141 1 96.44 242 LEU B O 1
ATOM 4567 N N . ARG B 1 243 ? -7.887 -32.5 -14.977 1 97.75 243 ARG B N 1
ATOM 4568 C CA . ARG B 1 243 ? -8.156 -31.156 -14.492 1 97.75 243 ARG B CA 1
ATOM 4569 C C . ARG B 1 243 ? -9.531 -31.078 -13.828 1 97.75 243 ARG B C 1
ATOM 4571 O O . ARG B 1 243 ? -10.344 -32 -13.969 1 97.75 243 ARG B O 1
ATOM 4578 N N . GLU B 1 244 ? -9.672 -30.016 -13.039 1 97.12 244 GLU B N 1
ATOM 4579 C CA . GLU B 1 244 ? -10.914 -29.859 -12.297 1 97.12 244 GLU B CA 1
ATOM 4580 C C . GLU B 1 244 ? -12.094 -29.609 -13.234 1 97.12 244 GLU B C 1
ATOM 4582 O O . GLU B 1 244 ? -11.922 -29.078 -14.336 1 97.12 244 GLU B O 1
ATOM 4587 N N . GLU B 1 245 ? -13.281 -29.969 -12.734 1 96.12 245 GLU B N 1
ATOM 4588 C CA . GLU B 1 245 ? -14.508 -29.734 -13.484 1 96.12 245 GLU B CA 1
ATOM 4589 C C . GLU B 1 245 ? -14.836 -28.25 -13.57 1 96.12 245 GLU B C 1
ATOM 4591 O O . GLU B 1 245 ? -14.594 -27.5 -12.617 1 96.12 245 GLU B O 1
ATOM 4596 N N . LEU B 1 246 ? -15.375 -27.891 -14.672 1 95.5 246 LEU B N 1
ATOM 4597 C CA . LEU B 1 246 ? -15.773 -26.516 -14.883 1 95.5 246 LEU B CA 1
ATOM 4598 C C . LEU B 1 246 ? -16.969 -26.156 -14.016 1 95.5 246 LEU B C 1
ATOM 4600 O O . LEU B 1 246 ? -17.859 -26.984 -13.789 1 95.5 246 LEU B O 1
ATOM 4604 N N . ILE B 1 247 ? -17 -24.953 -13.539 1 93.38 247 ILE B N 1
ATOM 4605 C CA . ILE B 1 247 ? -18.062 -24.484 -12.656 1 93.38 247 ILE B CA 1
ATOM 4606 C C . ILE B 1 247 ? -19.172 -23.828 -13.484 1 93.38 247 ILE B C 1
ATOM 4608 O O . ILE B 1 247 ? -18.906 -22.969 -14.32 1 93.38 247 ILE B O 1
ATOM 4612 N N . SER B 1 248 ? -20.359 -24.156 -13.102 1 88.69 248 SER B N 1
ATOM 4613 C CA . SER B 1 248 ? -21.516 -23.625 -13.805 1 88.69 248 SER B CA 1
ATOM 4614 C C . SER B 1 248 ? -21.641 -22.109 -13.594 1 88.69 248 SER B C 1
ATOM 4616 O O . SER B 1 248 ? -21.219 -21.594 -12.57 1 88.69 248 SER B O 1
ATOM 4618 N N . ASN B 1 249 ? -22.125 -21.359 -14.492 1 86.5 249 ASN B N 1
ATOM 4619 C CA . ASN B 1 249 ? -22.422 -19.938 -14.414 1 86.5 249 ASN B CA 1
ATOM 4620 C C . ASN B 1 249 ? -21.141 -19.109 -14.414 1 86.5 249 ASN B C 1
ATOM 4622 O O . ASN B 1 249 ? -21.141 -17.953 -13.977 1 86.5 249 ASN B O 1
ATOM 4626 N N . THR B 1 250 ? -20.141 -19.75 -14.789 1 93.5 250 THR B N 1
ATOM 4627 C CA . THR B 1 250 ? -18.906 -19 -15.016 1 93.5 250 THR B CA 1
ATOM 4628 C C . THR B 1 250 ? -18.844 -18.484 -16.453 1 93.5 250 THR B C 1
ATOM 4630 O O . THR B 1 250 ? -19.266 -19.172 -17.375 1 93.5 250 THR B O 1
ATOM 4633 N N . ASN B 1 251 ? -18.406 -17.297 -16.578 1 93.88 251 ASN B N 1
ATOM 4634 C CA . ASN B 1 251 ? -18.234 -16.734 -17.922 1 93.88 251 ASN B CA 1
ATOM 4635 C C . ASN B 1 251 ? -17.422 -17.672 -18.812 1 93.88 251 ASN B C 1
ATOM 4637 O O . ASN B 1 251 ? -16.344 -18.125 -18.422 1 93.88 251 ASN B O 1
ATOM 4641 N N . VAL B 1 252 ? -17.859 -17.922 -20.016 1 94.31 252 VAL B N 1
ATOM 4642 C CA . VAL B 1 252 ? -17.281 -18.922 -20.906 1 94.31 252 VAL B CA 1
ATOM 4643 C C . VAL B 1 252 ? -15.875 -18.5 -21.328 1 94.31 252 VAL B C 1
ATOM 4645 O O . VAL B 1 252 ? -14.992 -19.328 -21.5 1 94.31 252 VAL B O 1
ATOM 4648 N N . LYS B 1 253 ? -15.711 -17.234 -21.531 1 96.81 253 LYS B N 1
ATOM 4649 C CA . LYS B 1 253 ? -14.391 -16.734 -21.906 1 96.81 253 LYS B CA 1
ATOM 4650 C C . LYS B 1 253 ? -13.383 -16.953 -20.781 1 96.81 253 LYS B C 1
ATOM 4652 O O . LYS B 1 253 ? -12.211 -17.25 -21.047 1 96.81 253 LYS B O 1
ATOM 4657 N N . PHE B 1 254 ? -13.883 -16.781 -19.578 1 97.69 254 PHE B N 1
ATOM 4658 C CA . PHE B 1 254 ? -13.016 -17 -18.422 1 97.69 254 PHE B CA 1
ATOM 4659 C C . PHE B 1 254 ? -12.648 -18.484 -18.312 1 97.69 254 PHE B C 1
ATOM 4661 O O . PHE B 1 254 ? -11.492 -18.828 -18.047 1 97.69 254 PHE B O 1
ATOM 4668 N N . ILE B 1 255 ? -13.586 -19.375 -18.578 1 97.44 255 ILE B N 1
ATOM 4669 C CA . ILE B 1 255 ? -13.359 -20.812 -18.562 1 97.44 255 ILE B CA 1
ATOM 4670 C C . ILE B 1 255 ? -12.305 -21.172 -19.594 1 97.44 255 ILE B C 1
ATOM 4672 O O . ILE B 1 255 ? -11.336 -21.891 -19.297 1 97.44 255 ILE B O 1
ATOM 4676 N N . ARG B 1 256 ? -12.469 -20.641 -20.75 1 97.69 256 ARG B N 1
ATOM 4677 C CA . ARG B 1 256 ? -11.523 -20.938 -21.828 1 97.69 256 ARG B CA 1
ATOM 4678 C C . ARG B 1 256 ? -10.117 -20.469 -21.469 1 97.69 256 ARG B C 1
ATOM 4680 O O . ARG B 1 256 ? -9.133 -21.156 -21.75 1 97.69 256 ARG B O 1
ATOM 4687 N N . LEU B 1 257 ? -10.086 -19.344 -20.859 1 98.5 257 LEU B N 1
ATOM 4688 C CA . LEU B 1 257 ? -8.797 -18.766 -20.5 1 98.5 257 LEU B CA 1
ATOM 4689 C C . LEU B 1 257 ? -8.047 -19.656 -19.516 1 98.5 257 LEU B C 1
ATOM 4691 O O . LEU B 1 257 ? -6.883 -19.984 -19.734 1 98.5 257 LEU B O 1
ATOM 4695 N N . TYR B 1 258 ? -8.719 -20.047 -18.375 1 98 258 TYR B N 1
ATOM 4696 C CA . TYR B 1 258 ? -7.945 -20.812 -17.406 1 98 258 TYR B CA 1
ATOM 4697 C C . TYR B 1 258 ? -7.691 -22.219 -17.922 1 98 258 TYR B C 1
ATOM 4699 O O . TYR B 1 258 ? -6.73 -22.875 -17.5 1 98 258 TYR B O 1
ATOM 4707 N N . GLN B 1 259 ? -8.477 -22.719 -18.875 1 98.38 259 GLN B N 1
ATOM 4708 C CA . GLN B 1 259 ? -8.188 -24 -19.516 1 98.38 259 GLN B CA 1
ATOM 4709 C C . GLN B 1 259 ? -6.926 -23.906 -20.375 1 98.38 259 GLN B C 1
ATOM 4711 O O . GLN B 1 259 ? -6.148 -24.859 -20.453 1 98.38 259 GLN B O 1
ATOM 4716 N N . GLN B 1 260 ? -6.762 -22.797 -21.047 1 98.69 260 GLN B N 1
ATOM 4717 C CA . GLN B 1 260 ? -5.547 -22.578 -21.812 1 98.69 260 GLN B CA 1
ATOM 4718 C C . GLN B 1 260 ? -4.328 -22.484 -20.906 1 98.69 260 GLN B C 1
ATOM 4720 O O . GLN B 1 260 ? -3.258 -23 -21.234 1 98.69 260 GLN B O 1
ATOM 4725 N N . CYS B 1 261 ? -4.48 -21.859 -19.812 1 98.88 261 CYS B N 1
ATOM 4726 C CA . CYS B 1 261 ? -3.381 -21.609 -18.875 1 98.88 261 CYS B CA 1
ATOM 4727 C C . CYS B 1 261 ? -2.877 -22.922 -18.266 1 98.88 261 CYS B C 1
ATOM 4729 O O . CYS B 1 261 ? -1.678 -23.078 -18.031 1 98.88 261 CYS B O 1
ATOM 4731 N N . TRP B 1 262 ? -3.83 -23.875 -17.969 1 98.44 262 TRP B N 1
ATOM 4732 C CA . TRP B 1 262 ? -3.4 -25.031 -17.203 1 98.44 262 TRP B CA 1
ATOM 4733 C C . TRP B 1 262 ? -3.197 -26.234 -18.125 1 98.44 262 TRP B C 1
ATOM 4735 O O . TRP B 1 262 ? -3.293 -27.391 -17.688 1 98.44 262 TRP B O 1
ATOM 4745 N N . ARG B 1 263 ? -3.006 -26 -19.438 1 98.12 263 ARG B N 1
ATOM 4746 C CA . ARG B 1 263 ? -2.646 -27.062 -20.375 1 98.12 263 ARG B CA 1
ATOM 4747 C C . ARG B 1 263 ? -1.385 -27.781 -19.906 1 98.12 263 ARG B C 1
ATOM 4749 O O . ARG B 1 263 ? -0.514 -27.188 -19.281 1 98.12 263 ARG B O 1
ATOM 4756 N N . HIS B 1 264 ? -1.307 -29.062 -20.25 1 97 264 HIS B N 1
ATOM 4757 C CA . HIS B 1 264 ? -0.21 -29.906 -19.797 1 97 264 HIS B CA 1
ATOM 4758 C C . HIS B 1 264 ? 1.12 -29.453 -20.375 1 97 264 HIS B C 1
ATOM 4760 O O . HIS B 1 264 ? 2.117 -29.344 -19.656 1 97 264 HIS B O 1
ATOM 4766 N N . GLU B 1 265 ? 1.123 -29.172 -21.672 1 96.25 265 GLU B N 1
ATOM 4767 C CA . GLU B 1 265 ? 2.346 -28.781 -22.359 1 96.25 265 GLU B CA 1
ATOM 4768 C C . GLU B 1 265 ? 2.592 -27.281 -22.219 1 96.25 265 GLU B C 1
ATOM 4770 O O . GLU B 1 265 ? 1.774 -26.469 -22.656 1 96.25 265 GLU B O 1
ATOM 4775 N N . PRO B 1 266 ? 3.721 -26.906 -21.703 1 96.94 266 PRO B N 1
ATOM 4776 C CA . PRO B 1 266 ? 3.992 -25.484 -21.438 1 96.94 266 PRO B CA 1
ATOM 4777 C C . PRO B 1 266 ? 3.896 -24.625 -22.703 1 96.94 266 PRO B C 1
ATOM 4779 O O . PRO B 1 266 ? 3.398 -23.5 -22.641 1 96.94 266 PRO B O 1
ATOM 4782 N N . ASP B 1 267 ? 4.324 -25.109 -23.828 1 96.62 267 ASP B N 1
ATOM 4783 C CA . ASP B 1 267 ? 4.359 -24.344 -25.062 1 96.62 267 ASP B CA 1
ATOM 4784 C C . ASP B 1 267 ? 2.947 -24.031 -25.562 1 96.62 267 ASP B C 1
ATOM 4786 O O . ASP B 1 267 ? 2.758 -23.156 -26.406 1 96.62 267 ASP B O 1
ATOM 4790 N N . GLU B 1 268 ? 1.969 -24.719 -25.062 1 98.19 268 GLU B N 1
ATOM 4791 C CA . GLU B 1 268 ? 0.582 -24.5 -25.469 1 98.19 268 GLU B CA 1
ATOM 4792 C C . GLU B 1 268 ? -0.096 -23.469 -24.578 1 98.19 268 GLU B C 1
ATOM 4794 O O . GLU B 1 268 ? -1.246 -23.094 -24.812 1 98.19 268 GLU B O 1
ATOM 4799 N N . ARG B 1 269 ? 0.583 -22.984 -23.578 1 98.69 269 ARG B N 1
ATOM 4800 C CA . ARG B 1 269 ? 0.032 -22 -22.672 1 98.69 269 ARG B CA 1
ATOM 4801 C C . ARG B 1 269 ? 0.302 -20.578 -23.156 1 98.69 269 ARG B C 1
ATOM 4803 O O . ARG B 1 269 ? 1.317 -20.328 -23.812 1 98.69 269 ARG B O 1
ATOM 4810 N N . PRO B 1 270 ? -0.592 -19.641 -22.891 1 98.75 270 PRO B N 1
ATOM 4811 C CA . PRO B 1 270 ? -0.355 -18.25 -23.266 1 98.75 270 PRO B CA 1
ATOM 4812 C C . PRO B 1 270 ? 0.734 -17.594 -22.422 1 98.75 270 PRO B C 1
ATOM 4814 O O . PRO B 1 270 ? 1.104 -18.109 -21.359 1 98.75 270 PRO B O 1
ATOM 4817 N N . ASP B 1 271 ? 1.229 -16.5 -22.969 1 98.44 271 ASP B N 1
ATOM 4818 C CA . ASP B 1 271 ? 2.074 -15.641 -22.141 1 98.44 271 ASP B CA 1
ATOM 4819 C C . ASP B 1 271 ? 1.23 -14.727 -21.25 1 98.44 271 ASP B C 1
ATOM 4821 O O . ASP B 1 271 ? 0.026 -14.578 -21.484 1 98.44 271 ASP B O 1
ATOM 4825 N N . ALA B 1 272 ? 1.89 -14.156 -20.297 1 98.38 272 ALA B N 1
ATOM 4826 C CA . ALA B 1 272 ? 1.173 -13.289 -19.359 1 98.38 272 ALA B CA 1
ATOM 4827 C C . ALA B 1 272 ? 0.496 -12.141 -20.094 1 98.38 272 ALA B C 1
ATOM 4829 O O . ALA B 1 272 ? -0.607 -11.719 -19.734 1 98.38 272 ALA B O 1
ATOM 4830 N N . SER B 1 273 ? 1.166 -11.602 -21.125 1 98 273 SER B N 1
ATOM 4831 C CA . SER B 1 273 ? 0.595 -10.508 -21.906 1 98 273 SER B CA 1
ATOM 4832 C C . SER B 1 273 ? -0.705 -10.93 -22.594 1 98 273 SER B C 1
ATOM 4834 O O . SER B 1 273 ? -1.669 -10.164 -22.625 1 98 273 SER B O 1
ATOM 4836 N N . GLN B 1 274 ? -0.709 -12.125 -23.078 1 98.44 274 GLN B N 1
ATOM 4837 C CA . GLN B 1 274 ? -1.91 -12.656 -23.719 1 98.44 274 GLN B CA 1
ATOM 4838 C C . GLN B 1 274 ? -3.029 -12.859 -22.703 1 98.44 274 GLN B C 1
ATOM 4840 O O . GLN B 1 274 ? -4.199 -12.609 -23 1 98.44 274 GLN B O 1
ATOM 4845 N N . VAL B 1 275 ? -2.68 -13.344 -21.547 1 98.81 275 VAL B N 1
ATOM 4846 C CA . VAL B 1 275 ? -3.666 -13.516 -20.484 1 98.81 275 VAL B CA 1
ATOM 4847 C C . VAL B 1 275 ? -4.328 -12.172 -20.172 1 98.81 275 VAL B C 1
ATOM 4849 O O . VAL B 1 275 ? -5.551 -12.094 -20.047 1 98.81 275 VAL B O 1
ATOM 4852 N N . ILE B 1 276 ? -3.531 -11.102 -20.062 1 98.12 276 ILE B N 1
ATOM 4853 C CA . ILE B 1 276 ? -4.027 -9.766 -19.766 1 98.12 276 ILE B CA 1
ATOM 4854 C C . ILE B 1 276 ? -4.996 -9.32 -20.875 1 98.12 276 ILE B C 1
ATOM 4856 O O . ILE B 1 276 ? -6.086 -8.828 -20.578 1 98.12 276 ILE B O 1
ATOM 4860 N N . LEU B 1 277 ? -4.602 -9.539 -22.062 1 97.56 277 LEU B N 1
ATOM 4861 C CA . LEU B 1 277 ? -5.434 -9.141 -23.203 1 97.56 277 LEU B CA 1
ATOM 4862 C C . LEU B 1 277 ? -6.781 -9.852 -23.156 1 97.56 277 LEU B C 1
ATOM 4864 O O . LEU B 1 277 ? -7.824 -9.219 -23.359 1 97.56 277 LEU B O 1
ATOM 4868 N N . GLU B 1 278 ? -6.75 -11.102 -22.875 1 97.94 278 GLU B N 1
ATOM 4869 C CA . GLU B 1 278 ? -7.98 -11.891 -22.844 1 97.94 278 GLU B CA 1
ATOM 4870 C C . GLU B 1 278 ? -8.859 -11.492 -21.656 1 97.94 278 GLU B C 1
ATOM 4872 O O . GLU B 1 278 ? -10.086 -11.398 -21.797 1 97.94 278 GLU B O 1
ATOM 4877 N N . LEU B 1 279 ? -8.273 -11.266 -20.578 1 98.12 279 LEU B N 1
ATOM 4878 C CA . LEU B 1 279 ? -9.031 -10.836 -19.406 1 98.12 279 LEU B CA 1
ATOM 4879 C C . LEU B 1 279 ? -9.734 -9.508 -19.672 1 98.12 279 LEU B C 1
ATOM 4881 O O . LEU B 1 279 ? -10.867 -9.297 -19.234 1 98.12 279 LEU B O 1
ATOM 4885 N N . ASN B 1 280 ? -9.062 -8.625 -20.375 1 95.81 280 ASN B N 1
ATOM 4886 C CA . ASN B 1 280 ? -9.609 -7.305 -20.672 1 95.81 280 ASN B CA 1
ATOM 4887 C C . ASN B 1 280 ? -10.852 -7.398 -21.562 1 95.81 280 ASN B C 1
ATOM 4889 O O . ASN B 1 280 ? -11.664 -6.48 -21.594 1 95.81 280 ASN B O 1
ATOM 4893 N N . GLU B 1 281 ? -11.031 -8.5 -22.203 1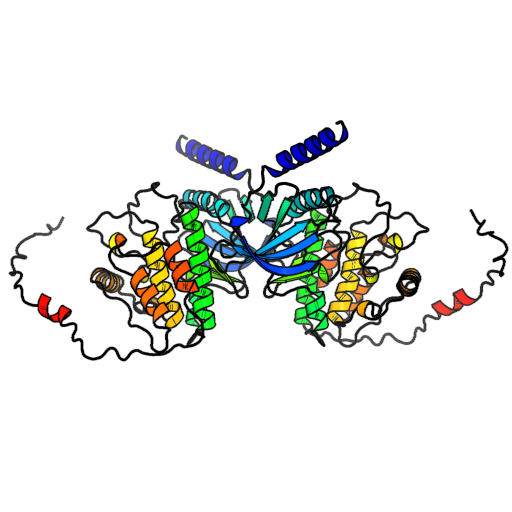 95 281 GLU B N 1
ATOM 4894 C CA . GLU B 1 281 ? -12.156 -8.703 -23.109 1 95 281 GLU B CA 1
ATOM 4895 C C . GLU B 1 281 ? -13.352 -9.305 -22.375 1 95 281 GLU B C 1
ATOM 4897 O O . GLU B 1 281 ? -14.438 -9.43 -22.938 1 95 281 GLU B O 1
ATOM 4902 N N . ILE B 1 282 ? -13.094 -9.703 -21.172 1 94 282 ILE B N 1
ATOM 4903 C CA . ILE B 1 282 ? -14.164 -10.344 -20.406 1 94 282 ILE B CA 1
ATOM 4904 C C . ILE B 1 282 ? -14.945 -9.289 -19.641 1 94 282 ILE B C 1
ATOM 4906 O O . ILE B 1 282 ? -14.375 -8.516 -18.875 1 94 282 ILE B O 1
ATOM 4910 N N . ASP B 1 283 ? -16.203 -9 -19.953 1 78.44 283 ASP B N 1
ATOM 4911 C CA . ASP B 1 283 ? -17.078 -8.086 -19.219 1 78.44 283 ASP B CA 1
ATOM 4912 C C . ASP B 1 283 ? -17.797 -8.812 -18.078 1 78.44 283 ASP B C 1
ATOM 4914 O O . ASP B 1 283 ? -18.031 -10.016 -18.156 1 78.44 283 ASP B O 1
ATOM 4918 N N . SER B 1 284 ? -17.797 -8.25 -16.922 1 64.5 284 SER B N 1
ATOM 4919 C CA . SER B 1 284 ? -18.469 -8.891 -15.797 1 64.5 284 SER B CA 1
ATOM 4920 C C . SER B 1 284 ? -19.922 -9.211 -16.141 1 64.5 284 SER B C 1
ATOM 4922 O O . SER B 1 284 ? -20.531 -10.094 -15.516 1 64.5 284 SER B O 1
ATOM 4924 N N . GLU B 1 285 ? -20.578 -8.5 -17.047 1 58.69 285 GLU B N 1
ATOM 4925 C CA . GLU B 1 285 ? -21.969 -8.781 -17.391 1 58.69 285 GLU B CA 1
ATOM 4926 C C . GLU B 1 285 ? -22.094 -10.125 -18.109 1 58.69 285 GLU B C 1
ATOM 4928 O O . GLU B 1 285 ? -21.172 -10.539 -18.828 1 58.69 285 GLU B O 1
ATOM 4933 N N . ASN B 1 286 ? -22.797 -11.094 -17.5 1 50.28 286 ASN B N 1
ATOM 4934 C CA . ASN B 1 286 ? -23.125 -12.5 -17.734 1 50.28 286 ASN B CA 1
ATOM 4935 C C . ASN B 1 286 ? -23.375 -12.781 -19.219 1 50.28 286 ASN B C 1
ATOM 4937 O O . ASN B 1 286 ? -24.438 -12.469 -19.75 1 50.28 286 ASN B O 1
ATOM 4941 N N . ASN B 1 287 ? -22.703 -12.422 -20.141 1 45.09 287 ASN B N 1
ATOM 4942 C CA . ASN B 1 287 ? -23.141 -13.195 -21.297 1 45.09 287 ASN B CA 1
ATOM 4943 C C . ASN B 1 287 ? -23.031 -14.695 -21.031 1 45.09 287 ASN B C 1
ATOM 4945 O O . ASN B 1 287 ? -21.969 -15.289 -21.203 1 45.09 287 ASN B O 1
ATOM 4949 N N . PHE B 1 288 ? -23.922 -15.117 -20.062 1 41.88 288 PHE B N 1
ATOM 4950 C CA . PHE B 1 288 ? -24.078 -16.516 -19.734 1 41.88 288 PHE B CA 1
ATOM 4951 C C . PHE B 1 288 ? -24.438 -17.344 -20.969 1 41.88 288 PHE B C 1
ATOM 4953 O O . PHE B 1 288 ? -25.297 -18.219 -20.906 1 41.88 288 PHE B O 1
ATOM 4960 N N . ASN B 1 289 ? -24.422 -16.812 -22.156 1 36.12 289 ASN B N 1
ATOM 4961 C CA . ASN B 1 289 ? -24.906 -17.734 -23.172 1 36.12 289 ASN B CA 1
ATOM 4962 C C . ASN B 1 289 ? -24.109 -19.047 -23.172 1 36.12 289 ASN B C 1
ATOM 4964 O O . ASN B 1 289 ? -22.891 -19.031 -23.391 1 36.12 289 ASN B O 1
ATOM 4968 N N . PHE B 1 290 ? -24.516 -19.922 -22.281 1 35.06 290 PHE B N 1
ATOM 4969 C CA . PHE B 1 290 ? -24.094 -21.312 -22.453 1 35.06 290 PHE B CA 1
ATOM 4970 C C . PHE B 1 290 ? -24.219 -21.734 -23.906 1 35.06 290 PHE B C 1
ATOM 4972 O O . PHE B 1 290 ? -25.328 -21.766 -24.469 1 35.06 290 PHE B O 1
ATOM 4979 N N . GLU B 1 291 ? -23.578 -21.359 -24.797 1 32.44 291 GLU B N 1
ATOM 4980 C CA . GLU B 1 291 ? -23.75 -22.156 -26 1 32.44 291 GLU B CA 1
ATOM 4981 C C . GLU B 1 291 ? -23.828 -23.641 -25.672 1 32.44 291 GLU B C 1
ATOM 4983 O O . GLU B 1 291 ? -22.953 -24.172 -24.984 1 32.44 291 GLU B O 1
ATOM 4988 N N . GLU B 1 292 ? -25.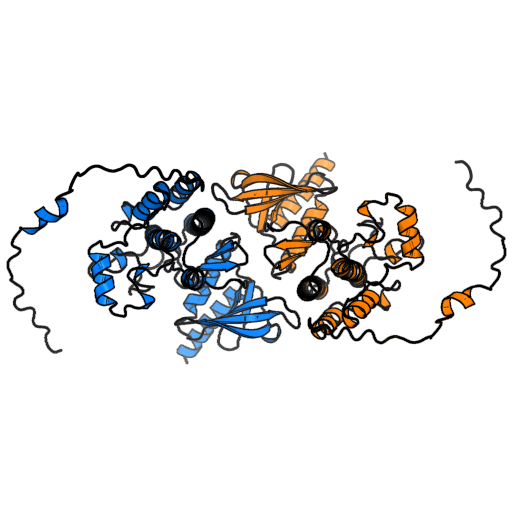062 -24.172 -25.5 1 30.8 292 GLU B N 1
ATOM 4989 C CA . GLU B 1 292 ? -25.359 -25.594 -25.625 1 30.8 292 GLU B CA 1
ATOM 4990 C C . GLU B 1 292 ? -24.453 -26.25 -26.656 1 30.8 292 GLU B C 1
ATOM 4992 O O . GLU B 1 292 ? -24.547 -25.969 -27.859 1 30.8 292 GLU B O 1
ATOM 4997 N N . ASN B 1 293 ? -23.234 -26.203 -26.484 1 29 293 ASN B N 1
ATOM 4998 C CA . ASN B 1 293 ? -22.547 -27.188 -27.312 1 29 293 ASN B CA 1
ATOM 4999 C C . ASN B 1 293 ? -23.359 -28.469 -27.453 1 29 293 ASN B C 1
ATOM 5001 O O . ASN B 1 293 ? -23.688 -29.125 -26.469 1 29 293 ASN B O 1
ATOM 5005 N N . GLU B 1 294 ? -24.203 -28.719 -28.422 1 26.44 294 GLU B N 1
ATOM 5006 C CA . GLU B 1 294 ? -24.672 -29.953 -29.047 1 26.44 294 GLU B CA 1
ATOM 5007 C C . GLU B 1 294 ? -23.719 -31.109 -28.766 1 26.44 294 GLU B C 1
ATOM 5009 O O . GLU B 1 294 ? -22.547 -30.891 -28.422 1 26.44 294 GLU B O 1
ATOM 5014 N N . ASN B 1 295 ? -23.984 -32.406 -29.406 1 27.09 295 ASN B N 1
ATOM 5015 C CA . ASN B 1 295 ? -23.578 -33.812 -29.484 1 27.09 295 ASN B CA 1
ATOM 5016 C C . ASN B 1 295 ? -22.062 -33.938 -29.719 1 27.09 295 ASN B C 1
ATOM 5018 O O . ASN B 1 295 ? -21.578 -35 -30.031 1 27.09 295 ASN B O 1
ATOM 5022 N N . GLU B 1 296 ? -21.344 -32.969 -30.094 1 23.28 296 GLU B N 1
ATOM 5023 C CA . GLU B 1 296 ? -20.172 -33.688 -30.562 1 23.28 296 GLU B CA 1
ATOM 5024 C C . GLU B 1 296 ? -19.484 -34.438 -29.422 1 23.28 296 GLU B C 1
ATOM 5026 O O . GLU B 1 296 ? -19.062 -33.812 -28.438 1 23.28 296 GLU B O 1
ATOM 5031 N N . LYS B 1 297 ? -19.906 -35.719 -29.156 1 28.31 297 LYS B N 1
ATOM 5032 C CA . LYS B 1 297 ? -19.234 -36.969 -28.844 1 28.31 297 LYS B CA 1
ATOM 5033 C C . LYS B 1 297 ? -17.75 -36.906 -29.156 1 28.31 297 LYS B C 1
ATOM 5035 O O . LYS B 1 297 ? -17.344 -36.938 -30.328 1 28.31 297 LYS B O 1
ATOM 5040 N N . ILE B 1 298 ? -17.141 -35.812 -28.703 1 25.05 298 ILE B N 1
ATOM 5041 C CA . ILE B 1 298 ? -15.719 -36.094 -28.828 1 25.05 298 ILE B CA 1
ATOM 5042 C C . ILE B 1 298 ? -15.406 -37.438 -28.219 1 25.05 298 ILE B C 1
ATOM 5044 O O . ILE B 1 298 ? -15.562 -37.656 -27.016 1 25.05 298 ILE B O 1
ATOM 5048 N N . LYS B 1 299 ? -15.711 -38.438 -28.844 1 29.72 299 LYS B N 1
ATOM 5049 C CA . LYS B 1 299 ? -15.211 -39.812 -29.109 1 29.72 299 LYS B CA 1
ATOM 5050 C C . LYS B 1 299 ? -13.703 -39.875 -28.906 1 29.72 299 LYS B C 1
ATOM 5052 O O . LYS B 1 299 ? -13.086 -40.906 -29.203 1 29.72 299 LYS B O 1
ATOM 5057 N N . ILE B 1 300 ? -13.078 -38.688 -28.609 1 27.47 300 ILE B N 1
ATOM 5058 C CA . ILE B 1 300 ? -11.648 -38.969 -28.641 1 27.47 300 ILE B CA 1
ATOM 5059 C C . ILE B 1 300 ? -11.297 -39.938 -27.5 1 27.47 300 ILE B C 1
ATOM 5061 O O . ILE B 1 300 ? -10.234 -40.562 -27.5 1 27.47 300 ILE B O 1
ATOM 5065 N N . VAL B 1 301 ? -12.117 -39.812 -26.453 1 27.33 301 VAL B N 1
ATOM 5066 C CA . VAL B 1 301 ? -11.508 -40.719 -25.484 1 27.33 301 VAL B CA 1
ATOM 5067 C C . VAL B 1 301 ? -11.562 -42.156 -25.984 1 27.33 301 VAL B C 1
ATOM 5069 O O . VAL B 1 301 ? -10.875 -43.031 -25.469 1 27.33 301 VAL B O 1
ATOM 5072 N N . ALA B 1 302 ? -12.664 -42.375 -26.75 1 27.97 302 ALA B N 1
ATOM 5073 C CA . ALA B 1 302 ? -12.789 -43.812 -26.922 1 27.97 302 ALA B CA 1
ATOM 5074 C C . ALA B 1 302 ? -11.617 -44.375 -27.734 1 27.97 302 ALA B C 1
ATOM 5076 O O . ALA B 1 302 ? -11.273 -45.562 -27.609 1 27.97 302 ALA B O 1
ATOM 5077 N N . GLU B 1 303 ? -11.242 -43.594 -28.766 1 26.45 303 GLU B N 1
ATOM 5078 C CA . GLU B 1 303 ? -10.438 -44.406 -29.672 1 26.45 303 GLU B CA 1
ATOM 5079 C C . GLU B 1 303 ? -9.094 -44.781 -29.031 1 26.45 303 GLU B C 1
ATOM 5081 O O . GLU B 1 303 ? -8.32 -45.531 -29.609 1 26.45 303 GLU B O 1
ATOM 5086 N N . LEU B 1 304 ? -8.641 -43.938 -28.125 1 24.12 304 LEU B N 1
ATOM 5087 C CA . LEU B 1 304 ? -7.336 -44.438 -27.734 1 24.12 304 LEU B CA 1
ATOM 5088 C C . LEU B 1 304 ? -7.48 -45.719 -26.906 1 24.12 304 LEU B C 1
ATOM 5090 O O . LEU B 1 304 ? -6.547 -46.125 -26.203 1 24.12 304 LEU B O 1
ATOM 5094 N N . LYS B 1 305 ? -8.695 -46.281 -26.891 1 27.98 305 LYS B N 1
ATOM 5095 C CA . LYS B 1 305 ? -8.828 -47.594 -26.281 1 27.98 305 LYS B CA 1
ATOM 5096 C C . LYS B 1 305 ? -7.781 -48.562 -26.828 1 27.98 305 LYS B C 1
ATOM 5098 O O . LYS B 1 305 ? -7.223 -49.375 -26.078 1 27.98 305 LYS B O 1
ATOM 5103 N N . SER B 1 306 ? -7.887 -48.906 -28.078 1 25.27 306 SER B N 1
ATOM 5104 C CA . SER B 1 306 ? -7.734 -50.312 -28.453 1 25.27 306 SER B CA 1
ATOM 5105 C C . SER B 1 306 ? -6.266 -50.719 -28.484 1 25.27 306 SER B C 1
ATOM 5107 O O . SER B 1 306 ? -5.945 -51.844 -28.781 1 25.27 306 SER B O 1
ATOM 5109 N N . GLU B 1 307 ? -5.301 -49.812 -28.844 1 25.91 307 GLU B N 1
ATOM 5110 C CA . GLU B 1 307 ? -4.117 -50.625 -29.125 1 25.91 307 GLU B CA 1
ATOM 5111 C C . GLU B 1 307 ? -3.635 -51.344 -27.875 1 25.91 307 GLU B C 1
ATOM 5113 O O . GLU B 1 307 ? -3.537 -50.75 -26.797 1 25.91 307 GLU B O 1
ATOM 5118 N N . GLU B 1 308 ? -3.699 -52.688 -27.75 1 24.86 308 GLU B N 1
ATOM 5119 C CA . GLU B 1 308 ? -3.301 -53.844 -26.906 1 24.86 308 GLU B CA 1
ATOM 5120 C C . GLU B 1 308 ? -1.887 -53.656 -26.375 1 24.86 308 GLU B C 1
ATOM 5122 O O . GLU B 1 308 ? -0.909 -53.812 -27.109 1 24.86 308 GLU B O 1
ATOM 5127 N N . ILE B 1 309 ? -1.438 -52.469 -25.844 1 25.05 309 ILE B N 1
ATOM 5128 C CA . ILE B 1 309 ? -0.06 -52.688 -25.406 1 25.05 309 ILE B CA 1
ATOM 5129 C C . ILE B 1 309 ? 0.023 -53.969 -24.562 1 25.05 309 ILE B C 1
ATOM 5131 O O . ILE B 1 309 ? -0.657 -54.062 -23.547 1 25.05 309 ILE B O 1
ATOM 5135 N N . LYS B 1 310 ? 0.542 -55.094 -25.109 1 25.95 310 LYS B N 1
ATOM 5136 C CA . LYS B 1 310 ? 1.073 -56.344 -24.625 1 25.95 310 LYS B CA 1
ATOM 5137 C C . LYS B 1 310 ? 1.836 -56.188 -23.312 1 25.95 310 LYS B C 1
ATOM 5139 O O . LYS B 1 310 ? 2.475 -55.156 -23.109 1 25.95 310 LYS B O 1
ATOM 5144 N N . ASP B 1 311 ? 1.688 -57.062 -22.266 1 23.91 311 ASP B N 1
ATOM 5145 C CA . ASP B 1 311 ? 1.942 -57.5 -20.906 1 23.91 311 ASP B CA 1
ATOM 5146 C C . ASP B 1 311 ? 3.439 -57.531 -20.609 1 23.91 311 ASP B C 1
ATOM 5148 O O . ASP B 1 311 ? 3.859 -58 -19.547 1 23.91 311 ASP B O 1
ATOM 5152 N N . ASP B 1 312 ? 4.43 -57.156 -21.516 1 24.78 312 ASP B N 1
ATOM 5153 C CA . ASP B 1 312 ? 5.668 -57.812 -21.141 1 24.78 312 ASP B CA 1
ATOM 5154 C C . ASP B 1 312 ? 6.273 -57.219 -19.875 1 24.78 312 ASP B C 1
ATOM 5156 O O . ASP B 1 312 ? 7.258 -56.469 -19.953 1 24.78 312 ASP B O 1
ATOM 5160 N N . PHE B 1 313 ? 5.566 -56.625 -18.922 1 21.58 313 PHE B N 1
ATOM 5161 C CA . PHE B 1 313 ? 6.219 -56.125 -17.719 1 21.58 313 PHE B CA 1
ATOM 5162 C C . PHE B 1 313 ? 6.863 -57.281 -16.953 1 21.58 313 PHE B C 1
ATOM 5164 O O . PHE B 1 313 ? 6.238 -57.875 -16.078 1 21.58 313 PHE B O 1
ATOM 5171 N N . SER B 1 314 ? 7.566 -58.125 -17.641 1 22.48 314 SER B N 1
ATOM 5172 C CA . SER B 1 314 ? 8.234 -59.156 -16.844 1 22.48 314 SER B CA 1
ATOM 5173 C C . SER B 1 314 ? 9.016 -58.531 -15.688 1 22.48 314 SER B C 1
ATOM 5175 O O . SER B 1 314 ? 8.805 -58.906 -14.531 1 22.48 314 SER B O 1
ATOM 5177 N N . ASP B 1 315 ? 10.422 -58.719 -15.609 1 22.06 315 ASP B N 1
ATOM 5178 C CA . ASP B 1 315 ? 11.383 -59.25 -14.641 1 22.06 315 ASP B CA 1
ATOM 5179 C C . ASP B 1 315 ? 12.062 -58.125 -13.875 1 22.06 315 ASP B C 1
ATOM 5181 O O . ASP B 1 315 ? 13.102 -58.344 -13.25 1 22.06 315 ASP B O 1
ATOM 5185 N N . CYS B 1 316 ? 11.805 -56.781 -14 1 22.19 316 CYS B N 1
ATOM 5186 C CA . CYS B 1 316 ? 12.914 -56.062 -13.422 1 22.19 316 CYS B CA 1
ATOM 5187 C C . CYS B 1 316 ? 12.953 -56.219 -11.906 1 22.19 316 CYS B C 1
ATOM 5189 O O . CYS B 1 316 ? 11.992 -55.875 -11.211 1 22.19 316 CYS B O 1
ATOM 5191 N N . HIS B 1 317 ? 13.766 -57.125 -11.383 1 21.88 317 HIS B N 1
ATOM 5192 C CA . HIS B 1 317 ? 14.219 -57.531 -10.062 1 21.88 317 HIS B CA 1
ATOM 5193 C C . HIS B 1 317 ? 14.727 -56.344 -9.25 1 21.88 317 HIS B C 1
ATOM 5195 O O . HIS B 1 317 ? 15.672 -55.656 -9.656 1 21.88 317 HIS B O 1
ATOM 5201 N N . LEU B 1 318 ? 13.898 -55.469 -8.844 1 20.09 318 LEU B N 1
ATOM 5202 C CA . LEU B 1 318 ? 14.391 -54.562 -7.828 1 20.09 318 LEU B CA 1
ATOM 5203 C C . LEU B 1 318 ? 15.117 -55.312 -6.715 1 20.09 318 LEU B C 1
ATOM 5205 O O . LEU B 1 318 ? 14.508 -56.125 -6.02 1 20.09 318 LEU B O 1
ATOM 5209 N N . SER B 1 319 ? 16.391 -55.719 -7.016 1 20.64 319 SER B N 1
ATOM 5210 C CA . SER B 1 319 ? 17.297 -56.312 -6.039 1 20.64 319 SER B CA 1
ATOM 5211 C C . SER B 1 319 ? 17.25 -55.562 -4.719 1 20.64 319 SER B C 1
ATOM 5213 O O . SER B 1 319 ? 17.047 -54.344 -4.699 1 20.64 319 SER B O 1
ATOM 5215 N N . ASN B 1 320 ? 16.969 -56.312 -3.615 1 23.42 320 ASN B N 1
ATOM 5216 C CA . ASN B 1 320 ? 17.016 -56.25 -2.158 1 23.42 320 ASN B CA 1
ATOM 5217 C C . ASN B 1 320 ? 18.297 -55.594 -1.668 1 23.42 320 ASN B C 1
ATOM 5219 O O . ASN B 1 320 ? 18.625 -55.656 -0.481 1 23.42 320 ASN B O 1
ATOM 5223 N N . TYR B 1 321 ? 18.875 -54.562 -2.359 1 20.84 321 TYR B N 1
ATOM 5224 C CA . TYR B 1 321 ? 19.953 -54.188 -1.461 1 20.84 321 TYR B CA 1
ATOM 5225 C C . TYR B 1 321 ? 19.422 -53.469 -0.222 1 20.84 321 TYR B C 1
ATOM 5227 O O . TYR B 1 321 ? 18.375 -52.812 -0.281 1 20.84 321 TYR B O 1
#

Foldseek 3Di:
DVVVVVLVVVVVVLVVVQVPWDEDEPQQWAWDDWQDDDDFWTKTWTDGHPDNDIWIKIGGDDPVLQVLVSQQVVQCVQQVVQPQAKDWHGWYDDPRHIITITHDADAAWQLVVLLPDQADQLVLLLQQLLSLLVSLLSCVVVQKDQQADDRNQWGHHPSHIHGHDSSPMDGHPPDQDPDDDYDQQQFQLQSLDPVHRDDDGSLSNLQSSLLVSQCNGRSADWVNSVPDPPSVVVSVCVNVPDGDDHDQQHAPLSVVQSCQSNGNDSVSHDGSVVSNVSSVPDDSPRPVPPPPPDPPPPPVVPVVPDDPPDPPPDDPPPPPD/DVVVVVLVVVVVVLVVVQVPWDEDEPQQWAFDDWQDDDDFWTKTWIDGHPDNDIWIKIGGDDPVLQVLVSQQVVQCVQQVVQPQAKDWHGWYDDPRHIITITHDADAAWQLVVLLPDQFDQLVLLLQQLLSLLVSLLSCVVVQKDQQADDRNQWGHHPSHIHGHDSSPMDGHPPDQDPDDDYDQQQFQLQSLDPVHRDDDGSLSNLQSSLLVSQCNGRSADWVNSVPDPCSVVVSVCVNVPHGDDHDQQHAPLSVVQSCQSNGNDSVSHDGSVVSNVSSVVDDSPRPVPPPPPPPPPPCVVVVVPDDPPDDPPDDPPPDPD